Protein AF-A0A9D7CVY1-F1 (afdb_monomer)

Secondary structure (DSSP, 8-state):
-------------------------TT-PPPPPPPPPP---------------PPPPS----GGGSPB-SPTT----EEEE-GGGS-HHHHTTSPEETTEEEEEHHHHH-TTPPPPEEE-GGG-EEEEEETTSHHHHHTTTTS--TTS-TTEEEEESB-TTT-SB-STTTTT--HHHHHHHHHHHTTTPPTTPPPPPTTS--PPP---SS--SS-SS-GGGSPB-SSSSSEEEEEGGGS-HHHHTTSEEETTEEEEEHHHHHTTT---PPEEE-GGG-EEEEEETTSHHHHHHTTTS--TTS-TTEEEEESB-TTT-PBPTTSS-TT----SSPP--PPEEEEETTEEEEEEEEGGGSPTTS-GGGB-SGGGTTS-SSEEEEEHHHHH-TT--PEEEEEEETTEEEEEEEEETTB--GGGGGG---TTS-TTEEEEESB-TTT--B---TT---

Mean predicted aligned error: 16.17 Å

Solvent-accessible surface area (backbone atoms only — not comparable to full-atom values): 26904 Å² total; per-residue (Å²): 134,91,85,87,89,88,87,88,90,81,87,82,82,92,75,92,75,88,72,83,83,66,82,74,68,90,77,60,82,78,77,82,72,79,78,83,72,86,76,84,85,85,76,81,77,86,71,77,85,72,86,77,82,74,77,82,71,83,70,78,49,67,62,90,81,36,54,76,46,46,59,95,89,58,84,33,65,23,25,33,38,47,54,92,72,45,59,74,90,54,51,82,59,37,42,79,35,100,68,26,29,30,39,47,45,63,50,36,73,31,80,66,47,60,56,55,73,30,50,12,71,96,67,38,60,15,10,33,37,48,46,55,32,49,74,43,47,78,45,49,92,74,42,37,40,72,82,33,55,97,33,24,26,12,36,34,30,45,33,88,88,76,74,40,76,57,52,46,64,57,50,42,51,51,77,68,50,46,52,49,48,50,56,25,55,79,54,68,48,70,92,83,69,76,81,81,70,93,84,66,78,79,76,76,71,67,79,51,77,60,52,85,71,78,62,71,38,65,45,88,81,38,56,75,30,73,90,72,61,70,25,19,34,42,50,49,92,80,49,59,78,89,51,50,87,63,35,34,79,41,100,71,22,30,35,40,45,34,66,41,41,22,36,68,45,29,41,58,62,53,78,26,54,13,69,94,72,35,60,16,17,34,39,50,44,60,28,52,75,42,42,78,39,52,84,51,35,40,41,67,88,36,55,94,51,20,25,9,37,36,31,35,39,43,87,80,43,46,76,39,84,48,39,51,42,77,67,33,90,42,75,88,65,78,82,56,53,50,54,67,13,51,75,55,98,91,41,60,54,17,28,36,41,48,57,70,64,56,62,89,86,62,66,63,84,31,37,40,45,77,71,35,70,90,61,72,92,63,27,27,25,40,40,46,64,58,70,77,34,88,80,53,53,28,53,77,26,49,28,62,37,99,92,43,76,48,57,22,21,28,39,56,62,55,49,44,59,65,82,68,44,78,61,52,31,40,51,71,33,62,99,63,24,32,24,43,50,38,39,40,90,88,77,65,45,74,58,77,50,55,59,48,82,133

pLDDT: mean 80.77, std 21.04, range [27.58, 98.38]

Radius of gyration: 31.05 Å; Cα contacts (8 Å, |Δi|>4): 778; chains: 1; bounding box: 68×80×86 Å

Foldseek 3Di:
DDDDDDDDDDDDDDDDDPDDDPPDPPVDDPDDDPDDDDDPDDDDDDDDDDPDDDDQDPAQDQQVPFDFDQDPPAPFTWGAGAQVNDPPVCQVQFDHDDRHTTGGVQCNGPVLDAFDWFQWPPRAIFGWAFCNGPVCVVCVVRFDQGPHDPRTGTDHQADPLQRHGPCRRVRSDDPVRNVVVVVCVVQVHDPPDPDDDPDDDDPDGDQDAQGDDWFPAQQVVADADDDLDQWGFDAQVLDPPVCQVQFPDDDRGTIGGRSCRRRSQRYDFDWFQWFPRAIFGWDFCRGVVCVVCVQLFPCGPHDPRTGGDHQADQAPLHGDPGAPGRPGSGDPDDRHHFDFFDADPNDGQWGFGAQSLQDPLPPCVFWDCVRVPPGDPRTTTGGSQCNVDVLDAFCWFWDAFPLGIAIAGWDFPNTHPDPLCVRWAQGPHDPGTIGDGQASSPPRHGPSHGNRDD

Structure (mmCIF, N/CA/C/O backbone):
data_AF-A0A9D7CVY1-F1
#
_entry.id   AF-A0A9D7CVY1-F1
#
loop_
_atom_site.group_PDB
_atom_site.id
_atom_site.type_symbol
_atom_site.label_atom_id
_atom_site.label_alt_id
_atom_site.label_comp_id
_atom_site.label_asym_id
_atom_site.label_entity_id
_atom_site.label_seq_id
_atom_site.pdbx_PDB_ins_code
_atom_site.Cartn_x
_atom_site.Cartn_y
_atom_site.Cartn_z
_atom_site.occupancy
_atom_site.B_iso_or_equiv
_atom_site.auth_seq_id
_atom_site.auth_comp_id
_atom_site.auth_asym_id
_atom_site.auth_atom_id
_atom_site.pdbx_PDB_model_num
ATOM 1 N N . MET A 1 1 ? -1.936 40.216 -43.864 1.00 39.47 1 MET A N 1
ATOM 2 C CA . MET A 1 1 ? -3.276 40.191 -44.487 1.00 39.47 1 MET A CA 1
ATOM 3 C C . MET A 1 1 ? -4.168 39.435 -43.515 1.00 39.47 1 MET A C 1
ATOM 5 O O . MET A 1 1 ? -4.084 38.221 -43.465 1.00 39.47 1 MET A O 1
ATOM 9 N N . GLU A 1 2 ? -4.692 40.074 -42.468 1.00 48.59 2 GLU A N 1
ATOM 10 C CA . GLU A 1 2 ? -5.926 40.890 -42.483 1.00 48.59 2 GLU A CA 1
ATOM 11 C C . GLU A 1 2 ? -7.054 40.282 -43.328 1.00 48.59 2 GLU A C 1
ATOM 13 O O . GLU A 1 2 ? -6.945 40.279 -44.548 1.00 48.59 2 GLU A O 1
ATOM 18 N N . LEU A 1 3 ? -8.102 39.788 -42.649 1.00 43.50 3 LEU A N 1
ATOM 19 C CA . LEU A 1 3 ? -9.548 39.950 -42.920 1.00 43.50 3 LEU A CA 1
ATOM 20 C C . LEU A 1 3 ? -10.306 39.149 -41.823 1.00 43.50 3 LEU A C 1
ATOM 22 O O . LEU A 1 3 ? -10.125 37.944 -41.725 1.00 43.50 3 LEU A O 1
ATOM 26 N N . VAL A 1 4 ? -10.915 39.741 -40.785 1.00 47.09 4 VAL A N 1
ATOM 27 C CA . VAL A 1 4 ? -12.172 40.526 -40.677 1.00 47.09 4 VAL A CA 1
ATOM 28 C C . VAL A 1 4 ? -13.475 39.687 -40.680 1.00 47.09 4 VAL A C 1
ATOM 30 O O . VAL A 1 4 ? -13.941 39.250 -41.721 1.00 47.09 4 VAL A O 1
ATOM 33 N N . ARG A 1 5 ? -14.070 39.621 -39.467 1.00 55.53 5 ARG A N 1
ATOM 34 C CA . ARG A 1 5 ? -15.497 39.659 -39.031 1.00 55.53 5 ARG A CA 1
ATOM 35 C C . ARG A 1 5 ? -16.528 38.624 -39.521 1.00 55.53 5 ARG A C 1
ATOM 37 O O . ARG A 1 5 ? -16.870 38.598 -40.692 1.00 55.53 5 ARG A O 1
ATOM 44 N N . ALA A 1 6 ? -17.257 38.055 -38.550 1.00 44.50 6 ALA A N 1
ATOM 45 C CA . ALA A 1 6 ? -18.714 38.242 -38.435 1.00 44.50 6 ALA A CA 1
ATOM 46 C C . ALA A 1 6 ? -19.221 37.935 -37.009 1.00 44.50 6 ALA A C 1
ATOM 48 O O . ALA A 1 6 ? -19.017 36.845 -36.485 1.00 44.50 6 ALA A O 1
ATOM 49 N N . ALA A 1 7 ? -19.910 38.907 -36.411 1.00 50.97 7 ALA A N 1
ATOM 50 C CA . ALA A 1 7 ? -20.786 38.746 -35.257 1.00 50.97 7 ALA A CA 1
ATOM 51 C C . ALA A 1 7 ? -22.225 38.988 -35.733 1.00 50.97 7 ALA A C 1
ATOM 53 O O . ALA A 1 7 ? -22.460 39.996 -36.396 1.00 50.97 7 ALA A O 1
ATOM 54 N N . VAL A 1 8 ? -23.169 38.112 -35.377 1.00 48.97 8 VAL A N 1
ATOM 55 C CA . VAL A 1 8 ? -24.619 38.376 -35.389 1.00 48.97 8 VAL A CA 1
ATOM 56 C C . VAL A 1 8 ? -25.242 37.584 -34.240 1.00 48.97 8 VAL A C 1
ATOM 58 O O . VAL A 1 8 ? -25.017 36.383 -34.120 1.00 48.97 8 VAL A O 1
ATOM 61 N N . GLY A 1 9 ? -25.988 38.283 -33.384 1.00 49.06 9 GLY A N 1
ATOM 62 C CA . GLY A 1 9 ? -26.703 37.724 -32.241 1.00 49.06 9 GLY A CA 1
ATOM 63 C C . GLY A 1 9 ? -28.220 37.640 -32.435 1.00 49.06 9 GLY A C 1
ATOM 64 O O . GLY A 1 9 ? -28.772 38.227 -33.360 1.00 49.06 9 GLY A O 1
ATOM 65 N N . CYS A 1 10 ? -28.857 36.907 -31.522 1.00 31.64 10 CYS A N 1
ATOM 66 C CA . CYS A 1 10 ? -30.251 36.940 -31.034 1.00 31.64 10 CYS A CA 1
ATOM 67 C C . CYS A 1 10 ? -30.411 35.608 -30.280 1.00 31.64 10 CYS A C 1
ATOM 69 O O . CYS A 1 10 ? -30.192 34.558 -30.866 1.00 31.64 10 CYS A O 1
ATOM 71 N N . GLY A 1 11 ? -30.612 35.539 -28.967 1.00 37.53 11 GLY A N 1
ATOM 72 C CA . GLY A 1 11 ? -31.645 36.201 -28.183 1.00 37.53 11 GLY A CA 1
ATOM 73 C C . GLY A 1 11 ? -32.730 35.160 -27.907 1.00 37.53 11 GLY A C 1
ATOM 74 O O . GLY A 1 11 ? -33.464 34.844 -28.829 1.00 37.53 11 GLY A O 1
ATOM 75 N N . LEU A 1 12 ? -32.830 34.617 -26.685 1.00 35.12 12 LEU A N 1
ATOM 76 C CA . LEU A 1 12 ? -34.082 34.029 -26.196 1.00 35.12 12 LEU A CA 1
ATOM 77 C C . LEU A 1 12 ? -34.093 33.818 -24.668 1.00 35.12 12 LEU A C 1
ATOM 79 O O . LEU A 1 12 ? -33.239 33.137 -24.112 1.00 35.12 12 LEU A O 1
ATOM 83 N N . ALA A 1 13 ? -35.134 34.395 -24.066 1.00 36.75 13 ALA A N 1
ATOM 84 C CA . ALA A 1 13 ? -35.928 33.938 -22.924 1.00 36.75 13 ALA A CA 1
ATOM 85 C C . ALA A 1 13 ? -35.249 33.620 -21.574 1.00 36.75 13 ALA A C 1
ATOM 87 O O . ALA A 1 13 ? -34.768 32.523 -21.307 1.00 36.75 13 ALA A O 1
ATOM 88 N N . VAL A 1 14 ? -35.418 34.581 -20.662 1.00 41.78 14 VAL A N 1
ATOM 89 C CA . VAL A 1 14 ? -35.444 34.401 -19.206 1.00 41.78 14 VAL A CA 1
ATOM 90 C C . VAL A 1 14 ? -36.673 33.565 -18.827 1.00 41.78 14 VAL A C 1
ATOM 92 O O . VAL A 1 14 ? -37.803 34.007 -19.026 1.00 41.78 14 VAL A O 1
ATOM 95 N N . ALA A 1 15 ? -36.456 32.386 -18.244 1.00 40.69 15 ALA A N 1
ATOM 96 C CA . ALA A 1 15 ? -37.463 31.649 -17.485 1.00 40.69 15 ALA A CA 1
ATOM 97 C C . ALA A 1 15 ? -36.969 31.509 -16.040 1.00 40.69 15 ALA A C 1
ATOM 99 O O . ALA A 1 15 ? -36.036 30.762 -15.750 1.00 40.69 15 ALA A O 1
ATOM 100 N N . ALA A 1 16 ? -37.581 32.277 -15.139 1.00 40.88 16 ALA A N 1
ATOM 101 C CA . ALA A 1 16 ? -37.363 32.182 -13.706 1.00 40.88 16 ALA A CA 1
ATOM 102 C C . ALA A 1 16 ? -38.055 30.918 -13.169 1.00 40.88 16 ALA A C 1
ATOM 104 O O . ALA A 1 16 ? -39.273 30.888 -13.007 1.00 40.88 16 ALA A O 1
ATOM 105 N N . LEU A 1 17 ? -37.269 29.875 -12.901 1.00 34.50 17 LEU A N 1
ATOM 106 C CA . LEU A 1 17 ? -37.680 28.723 -12.102 1.00 34.50 17 LEU A CA 1
ATOM 107 C C . LEU A 1 17 ? -37.241 28.967 -10.656 1.00 34.50 17 LEU A C 1
ATOM 109 O O . LEU A 1 17 ? -36.058 28.901 -10.329 1.00 34.50 17 LEU A O 1
ATOM 113 N N . VAL A 1 18 ? -38.212 29.257 -9.792 1.00 37.31 18 VAL A N 1
ATOM 114 C CA . VAL A 1 18 ? -38.042 29.205 -8.339 1.00 37.31 18 VAL A CA 1
ATOM 115 C C . VAL A 1 18 ? -37.971 27.727 -7.954 1.00 37.31 18 VAL A C 1
ATOM 117 O O . VAL A 1 18 ? -38.995 27.067 -7.791 1.00 37.31 18 VAL A O 1
ATOM 120 N N . VAL A 1 19 ? -36.755 27.187 -7.867 1.00 37.22 19 VAL A N 1
ATOM 121 C CA . VAL A 1 19 ? -36.496 25.874 -7.266 1.00 37.22 19 VAL A CA 1
ATOM 122 C C . VAL A 1 19 ? -36.295 26.102 -5.774 1.00 37.22 19 VAL A C 1
ATOM 124 O O . VAL A 1 19 ? -35.372 26.801 -5.363 1.00 37.22 19 VAL A O 1
ATOM 127 N N . GLY A 1 20 ? -37.186 25.543 -4.958 1.00 33.19 20 GLY A N 1
ATOM 128 C CA . GLY A 1 20 ? -37.006 25.509 -3.513 1.00 33.19 20 GLY A CA 1
ATOM 129 C C . GLY A 1 20 ? -35.751 24.710 -3.169 1.00 33.19 20 GLY A C 1
ATOM 130 O O . GLY A 1 20 ? -35.721 23.494 -3.350 1.00 33.19 20 GLY A O 1
ATOM 131 N N . CYS A 1 21 ? -34.723 25.396 -2.670 1.00 32.50 21 CYS A N 1
ATOM 132 C CA . CYS A 1 21 ? -33.560 24.776 -2.050 1.00 32.50 21 CYS A CA 1
ATOM 133 C C . CYS A 1 21 ? -34.010 24.057 -0.772 1.00 32.50 21 CYS A C 1
ATOM 135 O O . CYS A 1 21 ? -34.043 24.638 0.309 1.00 32.50 21 CYS A O 1
ATOM 137 N N . SER A 1 22 ? -34.358 22.780 -0.896 1.00 36.00 22 SER A N 1
ATOM 138 C CA . SER A 1 22 ? -34.112 21.846 0.202 1.00 36.00 22 SER A CA 1
ATOM 139 C C . SER A 1 22 ? -32.595 21.689 0.259 1.00 36.00 22 SER A C 1
ATOM 141 O O . SER A 1 22 ? -31.981 21.510 -0.793 1.00 36.00 22 SER A O 1
ATOM 143 N N . SER A 1 23 ? -31.979 21.830 1.432 1.00 35.41 23 SER A N 1
ATOM 144 C CA . SER A 1 23 ? -30.543 21.604 1.617 1.00 35.41 23 SER A CA 1
ATOM 145 C C . SER A 1 23 ? -30.166 20.268 0.981 1.00 35.41 23 SER A C 1
ATOM 147 O O . SER A 1 23 ? -30.612 19.220 1.451 1.00 35.41 23 SER A O 1
ATOM 149 N N . ALA A 1 24 ? -29.415 20.316 -0.121 1.00 34.50 24 ALA A N 1
ATOM 150 C CA . ALA A 1 24 ? -28.830 19.127 -0.704 1.00 34.50 24 ALA A CA 1
ATOM 151 C C . ALA A 1 24 ? -27.978 18.489 0.38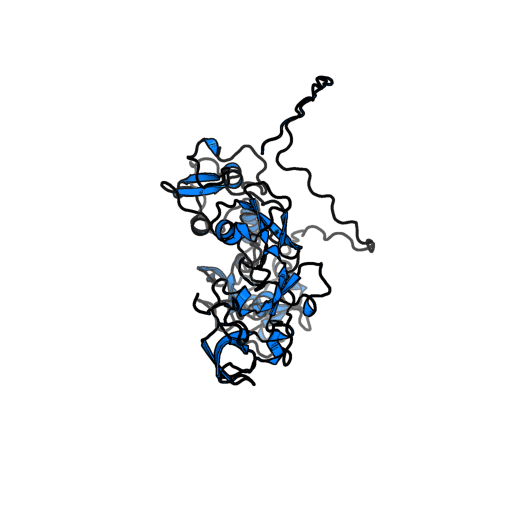8 1.00 34.50 24 ALA A C 1
ATOM 153 O O . ALA A 1 24 ? -27.094 19.143 0.938 1.00 34.50 24 ALA A O 1
ATOM 154 N N . ASP A 1 25 ? -28.302 17.251 0.733 1.00 38.91 25 ASP A N 1
ATOM 155 C CA . ASP A 1 25 ? -27.459 16.422 1.569 1.00 38.91 25 ASP A CA 1
ATOM 156 C C . ASP A 1 25 ? -26.072 16.355 0.895 1.00 38.91 25 ASP A C 1
ATOM 158 O O . ASP A 1 25 ? -25.964 15.778 -0.197 1.00 38.91 25 ASP A O 1
ATOM 162 N N . PRO A 1 26 ? -25.017 16.980 1.458 1.00 39.50 26 PRO A N 1
ATOM 163 C CA . PRO A 1 26 ? -23.694 16.976 0.836 1.00 39.50 26 PRO A CA 1
ATOM 164 C C . PRO A 1 26 ? -23.087 15.564 0.793 1.00 39.50 26 PRO A C 1
ATOM 166 O O . PRO A 1 26 ? -22.052 15.361 0.156 1.00 39.50 26 PRO A O 1
ATOM 169 N N . TYR A 1 27 ? -23.730 14.584 1.438 1.00 46.00 27 TYR A N 1
ATOM 170 C CA . TYR A 1 27 ? -23.234 13.223 1.582 1.00 46.00 27 TYR A CA 1
ATOM 171 C C . TYR A 1 27 ? -23.695 12.266 0.480 1.00 46.00 27 TYR A C 1
ATOM 173 O O . TYR A 1 27 ? -23.099 11.201 0.333 1.00 46.00 27 TYR A O 1
ATOM 181 N N . GLY A 1 28 ? -24.648 12.668 -0.369 1.00 35.28 28 GLY A N 1
ATOM 182 C CA . GLY A 1 28 ? -25.117 11.868 -1.501 1.00 35.28 28 GLY A CA 1
ATOM 183 C C . GLY A 1 28 ? -25.811 10.561 -1.088 1.00 35.28 28 GLY A C 1
ATOM 184 O O . GLY A 1 28 ? -25.473 9.907 -0.106 1.00 35.28 28 GLY A O 1
ATOM 185 N N . ALA A 1 29 ? -26.806 10.137 -1.865 1.00 34.41 29 ALA A N 1
ATOM 186 C CA . ALA A 1 29 ? -27.447 8.850 -1.620 1.00 34.41 29 ALA A CA 1
ATOM 187 C C . ALA A 1 29 ? -26.421 7.699 -1.771 1.00 34.41 29 ALA A C 1
ATOM 189 O O . ALA A 1 29 ? -25.615 7.726 -2.712 1.00 34.41 29 ALA A O 1
ATOM 190 N N . PRO A 1 30 ? -26.439 6.680 -0.890 1.00 34.97 30 PRO A N 1
ATOM 191 C CA . PRO A 1 30 ? -25.631 5.479 -1.068 1.00 34.97 30 PRO A CA 1
ATOM 192 C C . PRO A 1 30 ? -25.909 4.849 -2.441 1.00 34.97 30 PRO A C 1
ATOM 194 O O . PRO A 1 30 ? -27.038 4.876 -2.935 1.00 34.97 30 PRO A O 1
ATOM 197 N N . LEU A 1 31 ? -24.866 4.300 -3.073 1.00 32.72 31 LEU A N 1
ATOM 198 C CA . LEU A 1 31 ? -24.998 3.627 -4.366 1.00 32.72 31 LEU A CA 1
ATOM 199 C C . LEU A 1 31 ? -26.029 2.487 -4.272 1.00 32.72 31 LEU A C 1
ATOM 201 O O . LEU A 1 31 ? -26.081 1.799 -3.248 1.00 32.72 31 LEU A O 1
ATOM 205 N N . PRO A 1 32 ? -26.822 2.242 -5.333 1.00 32.12 32 PRO A N 1
ATOM 206 C CA . PRO A 1 32 ? -27.679 1.068 -5.390 1.00 32.12 32 PRO A CA 1
ATOM 207 C C . PRO A 1 32 ? -26.810 -0.184 -5.261 1.00 32.12 32 PRO A C 1
ATOM 209 O O . PRO A 1 32 ? -25.825 -0.349 -5.984 1.00 32.12 32 PRO A O 1
ATOM 212 N N . SER A 1 33 ? -27.166 -1.049 -4.313 1.00 33.69 33 SER A N 1
ATOM 213 C CA . SER A 1 33 ? -26.483 -2.316 -4.069 1.00 33.69 33 SER A CA 1
ATOM 214 C C . SER A 1 33 ? -26.331 -3.120 -5.371 1.00 33.69 33 SER A C 1
ATOM 216 O O . SER A 1 33 ? -27.240 -3.097 -6.210 1.00 33.69 33 SER A O 1
ATOM 218 N N . PRO A 1 34 ? -25.220 -3.856 -5.563 1.00 36.41 34 PRO A N 1
ATOM 219 C CA . PRO A 1 34 ? -25.097 -4.772 -6.690 1.00 36.41 34 PRO A CA 1
ATOM 220 C C . PRO A 1 34 ? -26.269 -5.763 -6.694 1.00 36.41 34 PRO A C 1
ATOM 222 O O . PRO A 1 34 ? -26.754 -6.185 -5.641 1.00 36.41 34 PRO A O 1
ATOM 225 N N . ARG A 1 35 ? -26.751 -6.083 -7.903 1.00 32.50 35 ARG A N 1
ATOM 226 C CA . ARG A 1 35 ? -27.920 -6.942 -8.147 1.00 32.50 35 ARG A CA 1
ATOM 227 C C . ARG A 1 35 ? -27.859 -8.219 -7.294 1.00 32.50 35 ARG A C 1
ATOM 229 O O . ARG A 1 35 ? -26.787 -8.816 -7.195 1.00 32.50 35 ARG A O 1
ATOM 236 N N . PRO A 1 36 ? -28.995 -8.672 -6.734 1.00 30.83 36 PRO A N 1
ATOM 237 C CA . PRO A 1 36 ? -29.029 -9.861 -5.897 1.00 30.83 36 PRO A CA 1
ATOM 238 C C . PRO A 1 36 ? -28.590 -11.086 -6.705 1.00 30.83 36 PRO A C 1
ATOM 240 O O . PRO A 1 36 ? -29.214 -11.452 -7.702 1.00 30.83 36 PRO A O 1
ATOM 243 N N . VAL A 1 37 ? -27.511 -11.725 -6.256 1.00 36.66 37 VAL A N 1
ATOM 244 C CA . VAL A 1 37 ? -27.182 -13.099 -6.636 1.00 36.66 37 VAL A CA 1
ATOM 245 C C . VAL A 1 37 ? -28.291 -13.994 -6.083 1.00 36.66 37 VAL A C 1
ATOM 247 O O . VAL A 1 37 ? -28.688 -13.854 -4.924 1.00 36.66 37 VAL A O 1
ATOM 250 N N . ALA A 1 38 ? -28.821 -14.871 -6.937 1.00 34.69 38 ALA A N 1
ATOM 251 C CA . ALA A 1 38 ? -29.914 -15.783 -6.628 1.00 34.69 38 ALA A CA 1
ATOM 252 C C . ALA A 1 38 ? -29.693 -16.500 -5.285 1.00 34.69 38 ALA A C 1
ATOM 254 O O . ALA A 1 38 ? -28.721 -17.227 -5.087 1.00 34.69 38 ALA A O 1
ATOM 255 N N . THR A 1 39 ? -30.610 -16.257 -4.356 1.00 32.84 39 THR A N 1
ATOM 256 C CA . THR A 1 39 ? -30.589 -16.762 -2.988 1.00 32.84 39 THR A CA 1
ATOM 257 C C . THR A 1 39 ? -30.926 -18.254 -2.995 1.00 32.84 39 THR A C 1
ATOM 259 O O . THR A 1 39 ? -32.050 -18.629 -3.326 1.00 32.84 39 THR A O 1
ATOM 262 N N . GLN A 1 40 ? -29.986 -19.119 -2.602 1.00 32.44 40 GLN A N 1
ATOM 263 C CA . GLN A 1 40 ? -30.344 -20.453 -2.118 1.00 32.44 40 GLN A CA 1
ATOM 264 C C . GLN A 1 40 ? -31.036 -20.281 -0.763 1.00 32.44 40 GLN A C 1
ATOM 266 O O . GLN A 1 40 ? -30.434 -19.848 0.218 1.00 32.44 40 GLN A O 1
ATOM 271 N N . SER A 1 41 ? -32.336 -20.551 -0.735 1.00 38.03 41 SER A N 1
ATOM 272 C CA . SER A 1 41 ? -33.157 -20.544 0.471 1.00 38.03 41 SER A CA 1
ATOM 273 C C . SER A 1 41 ? -32.772 -21.717 1.378 1.00 38.03 41 SER A C 1
ATOM 275 O O . SER A 1 41 ? -32.754 -22.851 0.905 1.00 38.03 41 SER A O 1
ATOM 277 N N . GLY A 1 42 ? -32.537 -21.475 2.677 1.00 38.81 42 GLY A N 1
ATOM 278 C CA . GLY A 1 42 ? -32.671 -22.551 3.671 1.00 38.81 42 GLY A CA 1
ATOM 279 C C . GLY A 1 42 ? -31.730 -22.619 4.876 1.00 38.81 42 GLY A C 1
ATOM 280 O O . GLY A 1 42 ? -31.637 -23.703 5.442 1.00 38.81 42 GLY A O 1
ATOM 281 N N . LEU A 1 43 ? -31.068 -21.545 5.323 1.00 31.56 43 LEU A N 1
ATOM 282 C CA . LEU A 1 43 ? -30.407 -21.553 6.640 1.00 31.56 43 LEU A CA 1
ATOM 283 C C . LEU A 1 43 ? -31.022 -20.494 7.572 1.00 31.56 43 LEU A C 1
ATOM 285 O O . LEU A 1 43 ? -31.153 -19.339 7.161 1.00 31.56 43 LEU A O 1
ATOM 289 N N . PRO A 1 44 ? -31.436 -20.865 8.802 1.00 34.22 44 PRO A N 1
ATOM 290 C CA . PRO A 1 44 ? -31.939 -19.910 9.783 1.00 34.22 44 PRO A CA 1
ATOM 291 C C . PRO A 1 44 ? -30.832 -18.928 10.210 1.00 34.22 44 PRO A C 1
ATOM 293 O O . PRO A 1 44 ? -29.650 -19.280 10.166 1.00 34.22 44 PRO A O 1
ATOM 296 N N . PRO A 1 45 ? -31.191 -17.701 10.629 1.00 32.97 45 PRO A N 1
ATOM 297 C CA . PRO A 1 45 ? -30.221 -16.700 11.064 1.00 32.97 45 PRO A CA 1
ATOM 298 C C . PRO A 1 45 ? -29.405 -17.204 12.269 1.00 32.97 45 PRO A C 1
ATOM 300 O O . PRO A 1 45 ? -29.963 -17.894 13.130 1.00 32.97 45 PRO A O 1
ATOM 303 N N . PRO A 1 46 ? -28.106 -16.849 12.376 1.00 32.34 46 PRO A N 1
ATOM 304 C CA . PRO A 1 46 ? -27.334 -17.118 13.580 1.00 32.34 46 PRO A CA 1
ATOM 305 C C . PRO A 1 46 ? -28.021 -16.412 14.748 1.00 32.34 46 PRO A C 1
ATOM 307 O O . PRO A 1 46 ? -28.163 -15.190 14.775 1.00 32.34 46 PRO A O 1
ATOM 310 N N . SER A 1 47 ? -28.524 -17.211 15.683 1.00 34.34 47 SER A N 1
ATOM 311 C CA . SER A 1 47 ? -29.153 -16.714 16.900 1.00 34.34 47 SER A CA 1
ATOM 312 C C . SER A 1 47 ? -28.134 -15.894 17.687 1.00 34.34 47 SER A C 1
ATOM 314 O O . SER A 1 47 ? -26.986 -16.317 17.832 1.00 34.34 47 SER A O 1
ATOM 316 N N . ALA A 1 48 ? -28.555 -14.730 18.188 1.00 31.12 48 ALA A N 1
ATOM 317 C CA . ALA A 1 48 ? -27.786 -13.946 19.144 1.00 31.12 48 ALA A CA 1
ATOM 318 C C . ALA A 1 48 ? -27.262 -14.871 20.252 1.00 31.12 48 ALA A C 1
ATOM 320 O O . ALA A 1 48 ? -28.022 -15.683 20.787 1.00 31.12 48 ALA A O 1
ATOM 321 N N . ALA A 1 49 ? -25.964 -14.782 20.545 1.00 30.91 49 ALA A N 1
ATOM 322 C CA . ALA A 1 49 ? -25.310 -15.589 21.560 1.00 30.91 49 ALA A CA 1
ATOM 323 C C . ALA A 1 49 ? -26.001 -15.366 22.911 1.00 30.91 49 ALA A C 1
ATOM 325 O O . ALA A 1 49 ? -25.781 -14.371 23.596 1.00 30.91 49 ALA A O 1
ATOM 326 N N . VAL A 1 50 ? -26.876 -16.294 23.287 1.00 27.58 50 VAL A N 1
ATOM 327 C CA . VAL A 1 50 ? -27.413 -16.357 24.639 1.00 27.58 50 VAL A CA 1
ATOM 328 C C . VAL A 1 50 ? -26.261 -16.822 25.519 1.00 27.58 50 VAL A C 1
ATOM 330 O O . VAL A 1 50 ? -25.796 -17.955 25.386 1.00 27.58 50 VAL A O 1
ATOM 333 N N . CYS A 1 51 ? -25.790 -15.947 26.407 1.00 30.08 51 CYS A N 1
ATOM 334 C CA . CYS A 1 51 ? -24.841 -16.277 27.466 1.00 30.08 51 CYS A CA 1
ATOM 335 C C . CYS A 1 51 ? -25.489 -17.277 28.436 1.00 30.08 51 CYS A C 1
ATOM 337 O O . CYS A 1 51 ? -25.985 -16.907 29.500 1.00 30.08 51 CYS A O 1
ATOM 339 N N . SER A 1 52 ? -25.532 -18.553 28.050 1.00 34.12 52 SER A N 1
ATOM 340 C CA . SER A 1 52 ? -26.040 -19.621 28.902 1.00 34.12 52 SER A CA 1
ATOM 341 C C . SER A 1 52 ? -25.000 -19.946 29.963 1.00 34.12 52 SER A C 1
ATOM 343 O O . SER A 1 52 ? -23.855 -20.300 29.678 1.00 34.12 52 SER A O 1
ATOM 345 N N . SER A 1 53 ? -25.404 -19.755 31.211 1.00 40.38 53 SER A N 1
ATOM 346 C CA . SER A 1 53 ? -24.532 -19.777 32.365 1.00 40.38 53 SER A CA 1
ATOM 347 C C . SER A 1 53 ? -24.609 -21.083 33.141 1.00 40.38 53 SER A C 1
ATOM 349 O O . SER A 1 53 ? -25.331 -21.175 34.135 1.00 40.38 53 SER A O 1
ATOM 351 N N . ALA A 1 54 ? -23.812 -22.063 32.733 1.00 39.31 54 ALA A N 1
ATOM 352 C CA . ALA A 1 54 ? -23.425 -23.154 33.616 1.00 39.31 54 ALA A CA 1
ATOM 353 C C . ALA A 1 54 ? -22.126 -22.764 34.341 1.00 39.31 54 ALA A C 1
ATOM 355 O O . ALA A 1 54 ? -21.184 -22.279 33.713 1.00 39.31 54 ALA A O 1
ATOM 356 N N . ALA A 1 55 ? -22.087 -22.930 35.665 1.00 42.75 55 ALA A N 1
ATOM 357 C CA . ALA A 1 55 ? -20.847 -22.823 36.431 1.00 42.75 55 ALA A CA 1
ATOM 358 C C . ALA A 1 55 ? -19.833 -23.865 35.914 1.00 42.75 55 ALA A C 1
ATOM 360 O O . ALA A 1 55 ? -20.261 -24.962 35.543 1.00 42.75 55 ALA A O 1
ATOM 361 N N . PRO A 1 56 ? -18.520 -23.562 35.872 1.00 49.72 56 PRO A N 1
ATOM 362 C CA . PRO A 1 56 ? -17.529 -24.555 35.480 1.00 49.72 56 PRO A CA 1
ATOM 363 C C . PRO A 1 56 ? -17.629 -25.759 36.421 1.00 49.72 56 PRO A C 1
ATOM 365 O O . PRO A 1 56 ? -17.594 -25.617 37.645 1.00 49.72 56 PRO A O 1
ATOM 368 N N . ALA A 1 57 ? -17.809 -26.944 35.838 1.00 49.81 57 ALA A N 1
ATOM 369 C CA . ALA A 1 57 ? -17.784 -28.193 36.579 1.00 49.81 57 ALA A CA 1
ATOM 370 C C . ALA A 1 57 ? -16.429 -28.330 37.291 1.00 49.81 57 ALA A C 1
ATOM 372 O O . ALA A 1 57 ? -15.386 -27.994 36.726 1.00 49.81 57 ALA A O 1
ATOM 373 N N . ALA A 1 58 ? -16.448 -28.810 38.535 1.00 54.25 58 ALA A N 1
ATOM 374 C CA . ALA A 1 58 ? -15.243 -29.073 39.311 1.00 54.25 58 ALA A CA 1
ATOM 375 C C . ALA A 1 58 ? -14.250 -29.928 38.501 1.00 54.25 58 ALA A C 1
ATOM 377 O O . ALA A 1 58 ? -14.645 -30.974 37.996 1.00 54.25 58 ALA A O 1
ATOM 378 N N . GLY A 1 59 ? -12.998 -29.455 38.395 1.00 62.06 59 GLY A N 1
ATOM 379 C CA . GLY A 1 59 ? -11.803 -30.144 37.882 1.00 62.06 59 GLY A CA 1
ATOM 380 C C . GLY A 1 59 ? -11.996 -31.029 36.644 1.00 62.06 59 GLY A C 1
ATOM 381 O O . GLY A 1 59 ? -12.502 -32.144 36.736 1.00 62.06 59 GLY A O 1
ATOM 382 N N . ILE A 1 60 ? -11.487 -30.597 35.486 1.00 77.19 60 ILE A N 1
ATOM 383 C CA . ILE A 1 60 ? -11.584 -31.345 34.217 1.00 77.19 60 ILE A CA 1
ATOM 384 C C . ILE A 1 60 ? -11.014 -32.783 34.325 1.00 77.19 60 ILE A C 1
ATOM 386 O O . ILE A 1 60 ? -11.504 -33.696 33.646 1.00 77.19 60 ILE A O 1
ATOM 390 N N . GLY A 1 61 ? -10.070 -33.004 35.242 1.00 82.50 61 GLY A N 1
ATOM 391 C CA . GLY A 1 61 ? -9.478 -34.293 35.602 1.00 82.50 61 GLY A CA 1
ATOM 392 C C . GLY A 1 61 ? -7.959 -34.174 35.721 1.00 82.50 61 GLY A C 1
ATOM 393 O O . GLY A 1 61 ? -7.406 -33.097 35.516 1.00 82.50 61 GLY A O 1
ATOM 394 N N . ASP A 1 62 ? -7.274 -35.276 36.029 1.00 88.44 62 ASP A N 1
ATOM 395 C CA . ASP A 1 62 ? -5.811 -35.329 35.946 1.00 88.44 62 ASP A CA 1
ATOM 396 C C . ASP A 1 62 ? -5.381 -35.308 34.460 1.00 88.44 62 ASP A C 1
ATOM 398 O O . ASP A 1 62 ? -5.731 -36.239 33.721 1.00 88.44 62 ASP A O 1
ATOM 402 N N . PRO A 1 63 ? -4.614 -34.295 34.000 1.00 90.75 63 PRO A N 1
ATOM 403 C CA . PRO A 1 63 ? -4.144 -34.204 32.618 1.00 90.75 63 PRO A CA 1
ATOM 404 C C . PRO A 1 63 ? -3.391 -35.446 32.130 1.00 90.75 63 PRO A C 1
ATOM 406 O O . PRO A 1 63 ? -3.407 -35.725 30.933 1.00 90.75 63 PRO A O 1
ATOM 409 N N . SER A 1 64 ? -2.740 -36.193 33.030 1.00 92.25 64 SER A N 1
ATOM 410 C CA . SER A 1 64 ? -1.981 -37.401 32.684 1.00 92.25 64 SER A CA 1
ATOM 411 C C . SER A 1 64 ? -2.864 -38.555 32.192 1.00 92.25 64 SER A C 1
ATOM 413 O O . SER A 1 64 ? -2.384 -39.445 31.493 1.00 92.25 64 SER A O 1
ATOM 415 N N . THR A 1 65 ? -4.163 -38.511 32.498 1.00 94.31 65 THR A N 1
ATOM 416 C CA . THR A 1 65 ? -5.149 -39.527 32.095 1.00 94.31 65 THR A CA 1
ATOM 417 C C . THR A 1 65 ? -5.821 -39.224 30.754 1.00 94.31 65 THR A C 1
ATOM 419 O O . THR A 1 65 ? -6.537 -40.068 30.215 1.00 94.31 65 THR A O 1
ATOM 422 N N . LEU A 1 66 ? -5.601 -38.026 30.202 1.00 94.25 66 LEU A N 1
ATOM 423 C CA . LEU A 1 66 ? -6.245 -37.557 28.980 1.00 94.25 66 LEU A CA 1
ATOM 424 C C . LEU A 1 66 ? -5.315 -37.708 27.757 1.00 94.25 66 LEU A C 1
ATOM 426 O O . LEU A 1 66 ? -4.112 -37.438 27.855 1.00 94.25 66 LEU A O 1
ATOM 430 N N . PRO A 1 67 ? -5.841 -38.079 26.572 1.00 95.06 67 PRO A N 1
ATOM 431 C CA . PRO A 1 67 ? -5.036 -38.167 25.353 1.00 95.06 67 PRO A CA 1
ATOM 432 C C . PRO A 1 67 ? -4.394 -36.822 24.992 1.00 95.06 67 PRO A C 1
ATOM 434 O O . PRO A 1 67 ? -5.036 -35.779 25.107 1.00 95.06 67 PRO A O 1
ATOM 437 N N . ALA A 1 68 ? -3.145 -36.824 24.522 1.00 93.88 68 ALA A N 1
ATOM 438 C CA . ALA A 1 68 ? -2.542 -35.628 23.929 1.00 93.88 68 ALA A CA 1
ATOM 439 C C . ALA A 1 68 ? -3.246 -35.273 22.606 1.00 93.88 68 ALA A C 1
ATOM 441 O O . ALA A 1 68 ? -3.643 -36.170 21.863 1.00 93.88 68 ALA A O 1
ATOM 442 N N . CYS A 1 69 ? -3.402 -33.982 22.310 1.00 92.75 69 CYS A N 1
ATOM 443 C CA . CYS A 1 69 ? -4.106 -33.518 21.104 1.00 92.75 69 CYS A CA 1
ATOM 444 C C . CYS A 1 69 ? -3.383 -32.411 20.322 1.00 92.75 69 CYS A C 1
ATOM 446 O O . CYS A 1 69 ? -3.805 -32.095 19.214 1.00 92.75 69 CYS A O 1
ATOM 448 N N . CYS A 1 70 ? -2.304 -31.840 20.865 1.00 89.12 70 CYS A N 1
ATOM 449 C CA . CYS A 1 70 ? -1.468 -30.894 20.129 1.00 89.12 70 CYS A CA 1
ATOM 450 C C . CYS A 1 70 ? -0.666 -31.660 19.064 1.00 89.12 70 CYS A C 1
ATOM 452 O O . CYS A 1 70 ? -0.053 -32.685 19.375 1.00 89.12 70 CYS A O 1
ATOM 454 N N . THR A 1 71 ? -0.722 -31.226 17.803 1.00 79.44 71 THR A N 1
ATOM 455 C CA . THR A 1 71 ? -0.158 -31.975 16.666 1.00 79.44 71 THR A CA 1
ATOM 456 C C . THR A 1 71 ? 1.363 -32.132 16.735 1.00 79.44 71 THR A C 1
ATOM 458 O O . THR A 1 71 ? 2.079 -31.263 17.235 1.00 79.44 71 THR A O 1
ATOM 461 N N . ALA A 1 72 ? 1.864 -33.235 16.168 1.00 53.38 72 ALA A N 1
ATOM 462 C CA . ALA A 1 72 ? 3.290 -33.540 16.090 1.00 53.38 72 ALA A CA 1
ATOM 463 C C . ALA A 1 72 ? 4.060 -32.426 15.352 1.00 53.38 72 ALA A C 1
ATOM 465 O O . ALA A 1 72 ? 3.785 -32.143 14.189 1.00 53.38 72 ALA A O 1
ATOM 466 N N . GLY A 1 73 ? 5.018 -31.799 16.042 1.00 64.69 73 GLY A N 1
ATOM 467 C CA . GLY A 1 73 ? 5.829 -30.683 15.534 1.00 64.69 73 GLY A CA 1
ATOM 468 C C . GLY A 1 73 ? 5.644 -29.374 16.307 1.00 64.69 73 GLY A C 1
ATOM 469 O O . GLY A 1 73 ? 6.507 -28.503 16.239 1.00 64.69 73 GLY A O 1
ATOM 470 N N . GLN A 1 74 ? 4.572 -29.248 17.092 1.00 70.44 74 GLN A N 1
ATOM 471 C CA . GLN A 1 74 ? 4.409 -28.155 18.048 1.00 70.44 74 GLN A CA 1
ATOM 472 C C . GLN A 1 74 ? 4.988 -28.559 19.408 1.00 70.44 74 GLN A C 1
ATOM 474 O O . GLN A 1 74 ? 4.818 -29.688 19.860 1.00 70.44 74 GLN A O 1
ATOM 479 N N . THR A 1 75 ? 5.674 -27.637 20.082 1.00 74.94 75 THR A N 1
ATOM 480 C CA . THR A 1 75 ? 6.275 -27.863 21.410 1.00 74.94 75 THR A CA 1
ATOM 481 C C . THR A 1 75 ? 5.259 -27.826 22.556 1.00 74.94 75 THR A C 1
ATOM 483 O O . THR A 1 75 ? 5.651 -27.929 23.717 1.00 74.94 75 THR A O 1
ATOM 486 N N . GLY A 1 76 ? 3.966 -27.667 22.257 1.00 76.56 76 GLY A N 1
ATOM 487 C CA . GLY A 1 76 ? 2.948 -27.399 23.263 1.00 76.56 76 GLY A CA 1
ATOM 488 C C . GLY A 1 76 ? 2.281 -28.610 23.892 1.00 76.56 76 GLY A C 1
ATOM 489 O O . GLY A 1 76 ? 2.193 -29.699 23.324 1.00 76.56 76 GLY A O 1
ATOM 490 N N . ARG A 1 77 ? 1.802 -28.392 25.121 1.00 91.12 77 ARG A N 1
ATOM 491 C CA . ARG A 1 77 ? 1.125 -29.398 25.942 1.00 91.12 77 ARG A CA 1
ATOM 492 C C . ARG A 1 77 ? -0.373 -29.120 25.997 1.00 91.12 77 ARG A C 1
ATOM 494 O O . ARG A 1 77 ? -0.820 -28.218 26.702 1.00 91.12 77 ARG A O 1
ATOM 501 N N . ALA A 1 78 ? -1.155 -29.937 25.297 1.00 94.69 78 ALA A N 1
ATOM 502 C CA . ALA A 1 78 ? -2.613 -29.901 25.346 1.00 94.69 78 ALA A CA 1
ATOM 503 C C . ALA A 1 78 ? -3.208 -31.310 25.435 1.00 94.69 78 ALA A C 1
ATOM 505 O O . ALA A 1 78 ? -2.629 -32.284 24.937 1.00 94.69 78 ALA A O 1
ATOM 506 N N . ARG A 1 79 ? -4.374 -31.410 26.075 1.00 95.56 79 ARG A N 1
ATOM 507 C CA . ARG A 1 79 ? -5.095 -32.659 26.317 1.00 95.56 79 ARG A CA 1
ATOM 508 C C . ARG A 1 79 ? -6.491 -32.613 25.723 1.00 95.56 79 ARG A C 1
ATOM 510 O O . ARG A 1 79 ? -7.145 -31.574 25.707 1.00 95.56 79 ARG A O 1
ATOM 517 N N . CYS A 1 80 ? -6.940 -33.764 25.249 1.00 96.19 80 CYS A N 1
ATOM 518 C CA . CYS A 1 80 ? -8.263 -33.941 24.693 1.00 96.19 80 CYS A CA 1
ATOM 519 C C . CYS A 1 80 ? -9.289 -34.052 25.823 1.00 96.19 80 CYS A C 1
ATOM 521 O O . CYS A 1 80 ? -9.292 -35.027 26.576 1.00 96.19 80 CYS A O 1
ATOM 523 N N . VAL A 1 81 ? -10.138 -33.038 25.951 1.00 95.56 81 VAL A N 1
ATOM 524 C CA . VAL A 1 81 ? -11.143 -32.909 27.007 1.00 95.56 81 VAL A CA 1
ATOM 525 C C . VAL A 1 81 ? -12.533 -33.030 26.398 1.00 95.56 81 VAL A C 1
ATOM 527 O O . VAL A 1 81 ? -12.818 -32.400 25.383 1.00 95.56 81 VAL A O 1
ATOM 530 N N . ALA A 1 82 ? -13.420 -33.799 27.031 1.00 95.25 82 ALA A N 1
ATOM 531 C CA . ALA A 1 82 ? -14.812 -33.916 26.598 1.00 95.25 82 ALA A CA 1
ATOM 532 C C . ALA A 1 82 ? -15.491 -32.534 26.529 1.00 95.25 82 ALA A C 1
ATOM 534 O O . ALA A 1 82 ? -15.344 -31.718 27.442 1.00 95.25 82 ALA A O 1
ATOM 535 N N . ARG A 1 83 ? -16.212 -32.250 25.437 1.00 93.62 83 ARG A N 1
ATOM 536 C CA . ARG A 1 83 ? -16.723 -30.902 25.117 1.00 93.62 83 ARG A CA 1
ATOM 537 C C . ARG A 1 83 ? -17.612 -30.330 26.226 1.00 93.62 83 ARG A C 1
ATOM 539 O O . ARG A 1 83 ? -17.547 -29.139 26.494 1.00 93.62 83 ARG A O 1
ATOM 546 N N . GLU A 1 84 ? -18.393 -31.169 26.894 1.00 91.75 84 GLU A N 1
ATOM 547 C CA . GLU A 1 84 ? -19.272 -30.808 28.010 1.00 91.75 84 GLU A CA 1
ATOM 548 C C . GLU A 1 84 ? -18.529 -30.341 29.272 1.00 91.75 84 GLU A C 1
ATOM 550 O O . GLU A 1 84 ? -19.128 -29.700 30.133 1.00 91.75 84 GLU A O 1
ATOM 555 N N . LYS A 1 85 ? -17.226 -30.629 29.383 1.00 91.06 85 LYS A N 1
ATOM 556 C CA . LYS A 1 85 ? -16.362 -30.130 30.462 1.00 91.06 85 LYS A CA 1
ATOM 557 C C . LYS A 1 85 ? -15.674 -28.809 30.118 1.00 91.06 85 LYS A C 1
ATOM 559 O O . LYS A 1 85 ? -15.027 -28.225 30.983 1.00 91.06 85 LYS A O 1
ATOM 564 N N . VAL A 1 86 ? -15.783 -28.346 28.873 1.00 89.44 86 VAL A N 1
ATOM 565 C CA . VAL A 1 86 ? -15.172 -27.097 28.413 1.00 89.44 86 VAL A CA 1
ATOM 566 C C . VAL A 1 86 ? -16.225 -25.987 28.427 1.00 89.44 86 VAL A C 1
ATOM 568 O O . VAL A 1 86 ? -17.289 -26.152 27.828 1.00 89.44 86 VAL A O 1
ATOM 571 N N . PRO A 1 87 ? -15.957 -24.835 29.065 1.00 83.81 87 PRO A N 1
ATOM 572 C CA . PRO A 1 87 ? -16.867 -23.698 29.020 1.00 83.81 87 PRO A CA 1
ATOM 573 C C . PRO A 1 87 ? -17.169 -23.267 27.579 1.00 83.81 87 PRO A C 1
ATOM 575 O O . PRO A 1 87 ? -16.256 -23.072 26.773 1.00 83.81 87 PRO A O 1
ATOM 578 N N . ALA A 1 88 ? -18.451 -23.060 27.264 1.00 78.00 88 ALA A N 1
ATOM 579 C CA . ALA A 1 88 ? -18.902 -22.726 25.910 1.00 78.00 88 ALA A CA 1
ATOM 580 C C . ALA A 1 88 ? -18.218 -21.474 25.326 1.00 78.00 88 ALA A C 1
ATOM 582 O O . ALA A 1 88 ? -17.988 -21.416 24.122 1.00 78.00 88 ALA A O 1
ATOM 583 N N . GLY A 1 89 ? -17.849 -20.508 26.178 1.00 72.06 89 GLY A N 1
ATOM 584 C CA . GLY A 1 89 ? -17.151 -19.285 25.766 1.00 72.06 89 GLY A CA 1
ATOM 585 C C . GLY A 1 89 ? -15.740 -19.514 25.216 1.00 72.06 89 GLY A C 1
ATOM 586 O O . GLY A 1 89 ? -15.287 -18.737 24.387 1.00 72.06 89 GLY A O 1
ATOM 587 N N . VAL A 1 90 ? -15.066 -20.593 25.626 1.00 82.12 90 VAL A N 1
ATOM 588 C CA . VAL A 1 90 ? -13.719 -20.949 25.138 1.00 82.12 90 VAL A CA 1
ATOM 589 C C . VAL A 1 90 ? -13.796 -22.060 24.087 1.00 82.12 90 VAL A C 1
ATOM 591 O O . VAL A 1 90 ? -12.936 -22.166 23.220 1.00 82.12 90 VAL A O 1
ATOM 594 N N . ALA A 1 91 ? -14.859 -22.868 24.112 1.00 88.56 91 ALA A N 1
ATOM 595 C CA . ALA A 1 91 ? -15.028 -24.027 23.241 1.00 88.56 91 ALA A CA 1
ATOM 596 C C . ALA A 1 91 ? -14.959 -23.712 21.735 1.00 88.56 91 ALA A C 1
ATOM 598 O O . ALA A 1 91 ? -14.522 -24.562 20.963 1.00 88.56 91 ALA A O 1
ATOM 599 N N . SER A 1 92 ? -15.376 -22.515 21.309 1.00 84.19 92 SER A N 1
ATOM 600 C CA . SER A 1 92 ? -15.316 -22.076 19.906 1.00 84.19 92 SER A CA 1
ATOM 601 C C . SER A 1 92 ? -13.901 -21.744 19.420 1.00 84.19 92 SER A C 1
ATOM 603 O O . SER A 1 92 ? -13.680 -21.662 18.214 1.00 84.19 92 SER A O 1
ATOM 605 N N . GLN A 1 93 ? -12.950 -21.555 20.338 1.00 84.75 93 GLN A N 1
ATOM 606 C CA . GLN A 1 93 ? -11.566 -21.191 20.032 1.00 84.75 93 GLN A CA 1
ATOM 607 C C . GLN A 1 93 ? -10.615 -22.399 20.027 1.00 84.75 93 GLN A C 1
ATOM 609 O O . GLN A 1 93 ? -9.454 -22.271 19.653 1.00 84.75 93 GLN A O 1
ATOM 614 N N . LEU A 1 94 ? -11.089 -23.577 20.437 1.00 90.50 94 LEU A N 1
ATOM 615 C CA . LEU A 1 94 ? -10.270 -24.780 20.562 1.00 90.50 94 LEU A CA 1
ATOM 616 C C . LEU A 1 94 ? -10.493 -25.736 19.391 1.00 90.50 94 LEU A C 1
ATOM 618 O O . LEU A 1 94 ? -11.616 -25.909 18.915 1.00 90.50 94 LEU A O 1
ATOM 622 N N . ASP A 1 95 ? -9.425 -26.412 18.973 1.00 92.38 95 ASP A N 1
ATOM 623 C CA . ASP A 1 95 ? -9.517 -27.462 17.964 1.00 92.38 95 ASP A CA 1
ATOM 624 C C . ASP A 1 95 ? -10.225 -28.708 18.498 1.00 92.38 95 ASP A C 1
ATOM 626 O O . ASP A 1 95 ? -10.203 -29.018 19.691 1.00 92.38 95 ASP A O 1
ATOM 630 N N . THR A 1 96 ? -10.850 -29.460 17.596 1.00 93.81 96 THR A N 1
ATOM 631 C CA . THR A 1 96 ? -11.444 -30.756 17.927 1.00 93.81 96 THR A CA 1
ATOM 632 C C . THR A 1 96 ? -10.383 -31.846 18.006 1.00 93.81 96 THR A C 1
ATOM 634 O O . THR A 1 96 ? -9.467 -31.898 17.191 1.00 93.81 96 THR A O 1
ATOM 637 N N . CYS A 1 97 ? -10.558 -32.777 18.934 1.00 94.19 97 CYS A N 1
ATOM 638 C CA . CYS A 1 97 ? -9.748 -33.982 19.075 1.00 94.19 97 CYS A CA 1
ATOM 639 C C . CYS A 1 97 ? -10.659 -35.213 19.201 1.00 94.19 97 CYS A C 1
ATOM 641 O O . CYS A 1 97 ? -11.882 -35.082 19.226 1.00 94.19 97 CYS A O 1
ATOM 643 N N . ALA A 1 98 ? -10.076 -36.413 19.288 1.00 94.19 98 ALA A N 1
ATOM 644 C CA . ALA A 1 98 ? -10.804 -37.685 19.187 1.00 94.19 98 ALA A CA 1
ATOM 645 C C . ALA A 1 98 ? -12.052 -37.795 20.086 1.00 94.19 98 ALA A C 1
ATOM 647 O O . ALA A 1 98 ? -13.063 -38.347 19.661 1.00 94.19 98 ALA A O 1
ATOM 648 N N . THR A 1 99 ? -11.991 -37.267 21.311 1.00 93.62 99 THR A N 1
ATOM 649 C CA . THR A 1 99 ? -13.075 -37.352 22.303 1.00 93.62 99 THR A CA 1
ATOM 650 C C . THR A 1 99 ? -13.635 -35.990 22.727 1.00 93.62 99 THR A C 1
ATOM 652 O O . THR A 1 99 ? -14.436 -35.931 23.657 1.00 93.62 99 THR A O 1
ATOM 655 N N . GLY A 1 100 ? -13.258 -34.888 22.066 1.00 95.69 100 GLY A N 1
ATOM 656 C CA . GLY A 1 100 ? -13.755 -33.560 22.433 1.00 95.69 100 GLY A CA 1
ATOM 657 C C . GLY A 1 100 ? -12.947 -32.396 21.865 1.00 95.69 100 GLY A C 1
ATOM 658 O O . GLY A 1 100 ? -12.831 -32.258 20.648 1.00 95.69 100 GLY A O 1
ATOM 659 N N . LEU A 1 101 ? -12.445 -31.529 22.744 1.00 94.81 101 LEU A N 1
ATOM 660 C CA . LEU A 1 101 ? -11.701 -30.313 22.411 1.00 94.81 101 LEU A CA 1
ATOM 661 C C . LEU A 1 101 ? -10.275 -30.365 22.958 1.00 94.81 101 LEU A C 1
ATOM 663 O O . LEU A 1 101 ? -10.027 -30.908 24.036 1.00 94.81 101 LEU A O 1
ATOM 667 N N . CYS A 1 102 ? -9.342 -29.788 22.210 1.00 95.06 102 CYS A N 1
ATOM 668 C CA . CYS A 1 102 ? -7.941 -29.739 22.572 1.00 95.06 102 CYS A CA 1
ATOM 669 C C . CYS A 1 102 ? -7.663 -28.556 23.501 1.00 95.06 102 CYS A C 1
ATOM 671 O O . CYS A 1 102 ? -7.607 -27.411 23.062 1.00 95.06 102 CYS A O 1
ATOM 673 N N . VAL A 1 103 ? -7.521 -28.831 24.798 1.00 94.19 103 VAL A N 1
ATOM 674 C CA . VAL A 1 103 ? -7.380 -27.816 25.852 1.00 94.19 103 VAL A CA 1
ATOM 675 C C . VAL A 1 103 ? -5.925 -27.778 26.334 1.00 94.19 103 VAL A C 1
ATOM 677 O O . VAL A 1 103 ? -5.388 -28.839 26.672 1.00 94.19 103 VAL A O 1
ATOM 680 N N . PRO A 1 104 ? -5.264 -26.605 26.411 1.00 93.94 104 PRO A N 1
ATOM 681 C CA . PRO A 1 104 ? -3.918 -26.513 26.976 1.00 93.94 104 PRO A CA 1
ATOM 682 C C . PRO A 1 104 ? -3.864 -27.059 28.409 1.00 93.94 104 PRO A C 1
ATOM 684 O O . PRO A 1 104 ? -4.782 -26.846 29.200 1.00 93.94 104 PRO A O 1
ATOM 687 N N . GLU A 1 105 ? -2.787 -27.762 28.767 1.00 93.31 105 GLU A N 1
ATOM 688 C CA . GLU A 1 105 ? -2.672 -28.435 30.071 1.00 93.31 105 GLU A CA 1
ATOM 689 C C . GLU A 1 105 ? -2.856 -27.501 31.271 1.00 93.31 105 GLU A C 1
ATOM 691 O O . GLU A 1 105 ? -3.326 -27.950 32.315 1.00 93.31 105 GLU A O 1
ATOM 696 N N . THR A 1 106 ? -2.479 -26.228 31.143 1.00 91.50 106 THR A N 1
ATOM 697 C CA . THR A 1 106 ? -2.654 -25.206 32.184 1.00 91.50 106 THR A CA 1
ATOM 698 C C . THR A 1 106 ? -4.123 -25.048 32.570 1.00 91.50 106 THR A C 1
ATOM 700 O O . THR A 1 106 ? -4.441 -25.121 33.753 1.00 91.50 106 THR A O 1
ATOM 703 N N . PHE A 1 107 ? -5.024 -24.983 31.586 1.00 90.94 107 PHE A N 1
ATOM 704 C CA . PHE A 1 107 ? -6.475 -24.926 31.803 1.00 90.94 107 PHE A CA 1
ATOM 705 C C . PHE A 1 107 ? -7.071 -26.244 32.303 1.00 90.94 107 PHE A C 1
ATOM 707 O O . PHE A 1 107 ? -8.078 -26.246 33.007 1.00 90.94 107 PHE A O 1
ATOM 714 N N . VAL A 1 108 ? -6.464 -27.383 31.951 1.00 92.19 108 VAL A N 1
ATOM 715 C CA . VAL A 1 108 ? -6.896 -28.690 32.476 1.00 92.19 108 VAL A CA 1
ATOM 716 C C . VAL A 1 108 ? -6.564 -28.813 33.966 1.00 92.19 108 VAL A C 1
ATOM 718 O O . VAL A 1 108 ? -7.381 -29.328 34.728 1.00 92.19 108 VAL A O 1
ATOM 721 N N . LYS A 1 109 ? -5.381 -28.333 34.379 1.00 91.06 109 LYS A N 1
ATOM 722 C CA . LYS A 1 109 ? -4.915 -28.345 35.778 1.00 91.06 109 LYS A CA 1
ATOM 723 C C . LYS A 1 109 ? -5.669 -27.339 36.638 1.00 91.06 109 LYS A C 1
ATOM 725 O O . LYS A 1 109 ? -6.014 -27.659 37.772 1.00 91.06 109 LYS A O 1
ATOM 730 N N . ASP A 1 110 ? -5.914 -26.151 36.099 1.00 88.69 110 ASP A N 1
ATOM 731 C CA . ASP A 1 110 ? -6.632 -25.084 36.779 1.00 88.69 110 ASP A CA 1
ATOM 732 C C . ASP A 1 110 ? -7.670 -24.457 35.831 1.00 88.69 110 ASP A C 1
ATOM 734 O O . ASP A 1 110 ? -7.308 -23.691 34.935 1.00 88.69 110 ASP A O 1
ATOM 738 N N . PRO A 1 111 ? -8.973 -24.744 36.010 1.00 82.38 111 PRO A N 1
ATOM 739 C CA . PRO A 1 111 ? -10.020 -24.150 35.181 1.00 82.38 111 PRO A CA 1
ATOM 740 C C . PRO A 1 111 ? -10.158 -22.631 35.379 1.00 82.38 111 PRO A C 1
ATOM 742 O O . PRO A 1 111 ? -10.828 -21.984 34.577 1.00 82.38 111 PRO A O 1
ATOM 745 N N . ASN A 1 112 ? -9.536 -22.060 36.419 1.00 83.31 112 ASN A N 1
ATOM 746 C CA . ASN A 1 112 ? -9.461 -20.618 36.663 1.00 83.31 112 ASN A CA 1
ATOM 747 C C . ASN A 1 112 ? -8.096 -20.030 36.270 1.00 83.31 112 ASN A C 1
ATOM 749 O O . ASN A 1 112 ? -7.791 -18.898 36.651 1.00 83.31 112 ASN A O 1
ATOM 753 N N . TYR A 1 113 ? -7.270 -20.782 35.535 1.00 88.44 113 TYR A N 1
ATOM 754 C CA . TYR A 1 113 ? -5.972 -20.310 35.075 1.00 88.44 113 TYR A CA 1
ATOM 755 C C . TYR A 1 113 ? -6.124 -19.002 34.291 1.00 88.44 113 TYR A C 1
ATOM 757 O O . TYR A 1 113 ? -6.865 -18.935 33.310 1.00 88.44 113 TYR A O 1
ATOM 765 N N . GLN A 1 114 ? -5.388 -17.975 34.717 1.00 90.06 114 GLN A N 1
ATOM 766 C CA . GLN A 1 114 ? -5.274 -16.709 34.003 1.00 90.06 114 GLN A CA 1
ATOM 767 C C . GLN A 1 114 ? -3.927 -16.661 33.281 1.00 90.06 114 GLN A C 1
ATOM 769 O O . GLN A 1 114 ? -2.886 -16.759 33.944 1.00 90.06 114 GLN A O 1
ATOM 774 N N . PRO A 1 115 ? -3.921 -16.497 31.946 1.00 93.62 115 PRO A N 1
ATOM 775 C CA . PRO A 1 115 ? -2.700 -16.272 31.190 1.00 93.62 115 PRO A CA 1
ATOM 776 C C . PRO A 1 115 ? -1.848 -15.144 31.772 1.00 93.62 115 PRO A C 1
ATOM 778 O O . PRO A 1 115 ? -2.359 -14.095 32.180 1.00 93.62 115 PRO A O 1
ATOM 781 N N . LYS A 1 116 ? -0.524 -15.324 31.759 1.00 96.31 116 LYS A N 1
ATOM 782 C CA . LYS A 1 116 ? 0.404 -14.228 32.066 1.00 96.31 116 LYS A CA 1
ATOM 783 C C . LYS A 1 116 ? 0.180 -13.089 31.067 1.00 96.31 116 LYS A C 1
ATOM 785 O O . LYS A 1 116 ? 0.025 -13.328 29.870 1.00 96.31 116 LYS A O 1
ATOM 790 N N . LYS A 1 117 ? 0.195 -11.847 31.554 1.00 96.06 117 LYS A N 1
ATOM 791 C CA . LYS A 1 117 ? 0.201 -10.659 30.691 1.00 96.06 117 LYS A CA 1
ATOM 792 C C . LYS A 1 117 ? 1.561 -10.519 30.016 1.00 96.06 117 LYS A C 1
ATOM 794 O O . LYS A 1 117 ? 2.581 -10.771 30.651 1.00 96.06 117 LYS A O 1
ATOM 799 N N . CYS A 1 118 ? 1.561 -10.072 28.771 1.00 97.62 118 CYS A N 1
ATOM 800 C CA . CYS A 1 118 ? 2.761 -9.887 27.961 1.00 97.62 118 CYS A CA 1
ATOM 801 C C . CYS A 1 118 ? 2.599 -8.685 27.018 1.00 97.62 118 CYS A C 1
ATOM 803 O O . CYS A 1 118 ? 1.517 -8.097 26.916 1.00 97.62 118 CYS A O 1
ATOM 805 N N . LYS A 1 119 ? 3.681 -8.310 26.335 1.00 96.25 119 LYS A N 1
ATOM 806 C CA . LYS A 1 119 ? 3.695 -7.296 25.278 1.00 96.25 119 LYS A CA 1
ATOM 807 C C . LYS A 1 119 ? 3.801 -7.954 23.905 1.00 96.25 119 LYS A C 1
ATOM 809 O O . LYS A 1 119 ? 4.813 -8.565 23.558 1.00 96.25 119 LYS A O 1
ATOM 814 N N . ALA A 1 120 ? 2.731 -7.822 23.127 1.00 93.56 120 ALA A N 1
ATOM 815 C CA . ALA A 1 120 ? 2.662 -8.310 21.758 1.00 93.56 120 ALA A CA 1
ATOM 816 C C . ALA A 1 120 ? 3.455 -7.384 20.815 1.00 93.56 120 ALA A C 1
ATOM 818 O O . ALA A 1 120 ? 4.104 -6.421 21.241 1.00 93.56 120 ALA A O 1
ATOM 819 N N . PHE A 1 121 ? 3.407 -7.669 19.512 1.00 84.12 121 PHE A N 1
ATOM 820 C CA . PHE A 1 121 ? 4.019 -6.829 18.480 1.00 84.12 121 PHE A CA 1
ATOM 821 C C . PHE A 1 121 ? 3.651 -5.344 18.670 1.00 84.12 121 PHE A C 1
ATOM 823 O O . PHE A 1 121 ? 2.520 -5.031 19.027 1.00 84.12 121 PHE A O 1
ATOM 830 N N . ASN A 1 122 ? 4.606 -4.430 18.465 1.00 82.31 122 ASN A N 1
ATOM 831 C CA . ASN A 1 122 ? 4.454 -2.982 18.693 1.00 82.31 122 ASN A CA 1
ATOM 832 C C . ASN A 1 122 ? 4.064 -2.553 20.126 1.00 82.31 122 ASN A C 1
ATOM 834 O O . ASN A 1 122 ? 3.611 -1.429 20.329 1.00 82.31 122 ASN A O 1
ATOM 838 N N . GLY A 1 123 ? 4.258 -3.410 21.134 1.00 87.38 123 GLY A N 1
ATOM 839 C CA . GLY A 1 123 ? 4.036 -3.052 22.540 1.00 87.38 123 GLY A CA 1
ATOM 840 C C . GLY A 1 123 ? 2.569 -3.059 22.979 1.00 87.38 123 GLY A C 1
ATOM 841 O O . GLY A 1 123 ? 2.266 -2.598 24.085 1.00 87.38 123 GLY A O 1
ATOM 842 N N . PHE A 1 124 ? 1.667 -3.594 22.149 1.00 86.44 124 PHE A N 1
ATOM 843 C CA . PHE A 1 124 ? 0.272 -3.809 22.526 1.00 86.44 124 PHE A CA 1
ATOM 844 C C . PHE A 1 124 ? 0.162 -4.781 23.702 1.00 86.44 124 PHE A C 1
ATOM 846 O O . PHE A 1 124 ? 0.966 -5.704 23.847 1.00 86.44 124 PHE A O 1
ATOM 853 N N . ASP A 1 125 ? -0.849 -4.575 24.544 1.00 93.81 125 ASP A N 1
ATOM 854 C CA . ASP A 1 125 ? -1.165 -5.519 25.610 1.00 93.81 125 ASP A CA 1
ATOM 855 C C . ASP A 1 125 ? -1.605 -6.862 25.021 1.00 93.81 125 ASP A C 1
ATOM 857 O O . ASP A 1 125 ? -2.359 -6.925 24.043 1.00 93.81 125 ASP 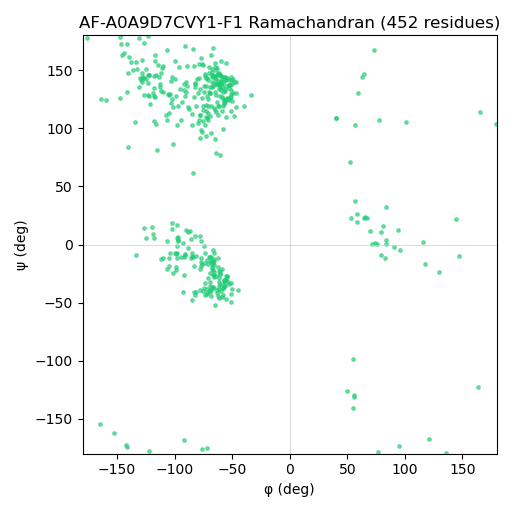A O 1
ATOM 861 N N . GLY A 1 126 ? -1.118 -7.941 25.625 1.00 96.38 126 GLY A N 1
ATOM 862 C CA . GLY A 1 126 ? -1.442 -9.300 25.236 1.00 96.38 126 GLY A CA 1
ATOM 863 C C . GLY A 1 126 ? -1.461 -10.266 26.412 1.00 96.38 126 GLY A C 1
ATOM 864 O O . GLY A 1 126 ? -1.177 -9.913 27.562 1.00 96.38 126 GLY A O 1
ATOM 865 N N . ALA A 1 127 ? -1.790 -11.507 26.085 1.00 96.81 127 ALA A N 1
ATOM 866 C CA . ALA A 1 127 ? -1.820 -12.635 26.996 1.00 96.81 127 ALA A CA 1
ATOM 867 C C . ALA A 1 127 ? -1.007 -13.800 26.422 1.00 96.81 127 ALA A C 1
ATOM 869 O O . ALA A 1 127 ? -0.997 -14.040 25.211 1.00 96.81 127 ALA A O 1
ATOM 870 N N . CYS A 1 128 ? -0.321 -14.526 27.300 1.00 97.06 128 CYS A N 1
ATOM 871 C CA . CYS A 1 128 ? 0.433 -15.715 26.935 1.00 97.06 128 CYS A CA 1
ATOM 872 C C . CYS A 1 128 ? -0.514 -16.860 26.592 1.00 97.06 128 CYS A C 1
ATOM 874 O O . CYS A 1 128 ? -1.155 -17.442 27.463 1.00 97.06 128 CYS A O 1
ATOM 876 N N . MET A 1 129 ? -0.603 -17.173 25.304 1.00 95.25 129 MET A N 1
ATOM 877 C CA . MET A 1 129 ? -1.498 -18.195 24.785 1.00 95.25 129 MET A CA 1
ATOM 878 C C . MET A 1 129 ? -0.699 -19.370 24.237 1.00 95.25 129 MET A C 1
ATOM 880 O O . MET A 1 129 ? 0.310 -19.193 23.553 1.00 95.25 129 MET A O 1
ATOM 884 N N . SER A 1 130 ? -1.167 -20.585 24.519 1.00 94.75 130 SER A N 1
ATOM 885 C CA . SER A 1 130 ? -0.523 -21.806 24.037 1.00 94.75 130 SER A CA 1
ATOM 886 C C . SER A 1 130 ? -0.519 -21.867 22.510 1.00 94.75 130 SER A C 1
ATOM 888 O O . SER A 1 130 ? -1.541 -21.612 21.871 1.00 94.75 130 SER A O 1
ATOM 890 N N . VAL A 1 131 ? 0.600 -22.305 21.927 1.00 94.12 131 VAL A N 1
ATOM 891 C CA . VAL A 1 131 ? 0.715 -22.558 20.478 1.00 94.12 131 VAL A CA 1
ATOM 892 C C . VAL A 1 131 ? -0.219 -23.663 19.973 1.00 94.12 131 VAL A C 1
ATOM 894 O O . VAL A 1 131 ? -0.377 -23.808 18.768 1.00 94.12 131 VAL A O 1
ATOM 897 N N . CYS A 1 132 ? -0.840 -24.430 20.876 1.00 92.75 132 CYS A N 1
ATOM 898 C CA . CYS A 1 132 ? -1.847 -25.439 20.543 1.00 92.75 132 CYS A CA 1
ATOM 899 C C . CYS A 1 132 ? -3.250 -24.846 20.320 1.00 92.75 132 CYS A C 1
ATOM 901 O O . CYS A 1 132 ? -4.153 -25.567 19.904 1.00 92.75 132 CYS A O 1
ATOM 903 N N . VAL A 1 133 ? -3.472 -23.562 20.629 1.00 91.19 133 VAL A N 1
ATOM 904 C CA . VAL A 1 133 ? -4.717 -22.868 20.272 1.00 91.19 133 VAL A CA 1
ATOM 905 C C . VAL A 1 133 ? -4.661 -22.545 18.782 1.00 91.19 133 VAL A C 1
ATOM 907 O O . VAL A 1 133 ? -3.710 -21.906 18.333 1.00 91.19 133 VAL A O 1
ATOM 910 N N . LYS A 1 134 ? -5.675 -22.959 18.015 1.00 88.69 134 LYS A N 1
ATOM 911 C CA . LYS A 1 134 ? -5.676 -22.876 16.546 1.00 88.69 134 LYS A CA 1
ATOM 912 C C . LYS A 1 134 ? -5.312 -21.487 16.023 1.00 88.69 134 LYS A C 1
ATOM 914 O O . LYS A 1 134 ? -4.416 -21.360 15.193 1.00 88.69 134 LYS A O 1
ATOM 919 N N . GLN A 1 135 ? -5.961 -20.443 16.545 1.00 89.00 135 GLN A N 1
ATOM 920 C CA . GLN A 1 135 ? -5.702 -19.071 16.100 1.00 89.00 135 GLN A CA 1
ATOM 921 C C . GLN A 1 135 ? -4.247 -18.664 16.357 1.00 89.00 135 GLN A C 1
ATOM 923 O O . GLN A 1 135 ? -3.663 -17.966 15.540 1.00 89.00 135 GLN A O 1
ATOM 928 N N . VAL A 1 136 ? -3.644 -19.120 17.459 1.00 92.94 136 VAL A N 1
ATOM 929 C CA . VAL A 1 136 ? -2.238 -18.846 17.792 1.00 92.94 136 VAL A CA 1
ATOM 930 C C . VAL A 1 136 ? -1.307 -19.634 16.876 1.00 92.94 136 VAL A C 1
ATOM 932 O O . VAL A 1 136 ? -0.330 -19.075 16.389 1.00 92.94 136 VAL A O 1
ATOM 935 N N . ALA A 1 137 ? -1.616 -20.905 16.604 1.00 91.31 137 ALA A N 1
ATOM 936 C CA . ALA A 1 137 ? -0.852 -21.763 15.701 1.00 91.31 137 ALA A CA 1
ATOM 937 C C . ALA A 1 137 ? -0.758 -21.177 14.284 1.00 91.31 137 ALA A C 1
ATOM 939 O O . ALA A 1 137 ? 0.321 -21.170 13.692 1.00 91.31 137 ALA A O 1
ATOM 940 N N . GLU A 1 138 ? -1.869 -20.649 13.761 1.00 90.44 138 GLU A N 1
ATOM 941 C CA . GLU A 1 138 ? -1.957 -20.056 12.420 1.00 90.44 138 GLU A CA 1
ATOM 942 C C . GLU A 1 138 ? -1.080 -18.806 12.255 1.00 90.44 138 GLU A C 1
ATOM 944 O O . GLU A 1 138 ? -0.622 -18.519 11.149 1.00 90.44 138 GLU A O 1
ATOM 949 N N . VAL A 1 139 ? -0.808 -18.075 13.343 1.00 90.38 139 VAL A N 1
ATOM 950 C CA . VAL A 1 139 ? 0.007 -16.846 13.324 1.00 90.38 139 VAL A CA 1
ATOM 951 C C . VAL A 1 139 ? 1.270 -16.927 14.188 1.00 90.38 139 VAL A C 1
ATOM 953 O O . VAL A 1 139 ? 1.916 -15.912 14.445 1.00 90.38 139 VAL A O 1
ATOM 956 N N . VAL A 1 140 ? 1.682 -18.125 14.612 1.00 91.81 140 VAL A N 1
ATOM 957 C CA . VAL A 1 140 ? 2.808 -18.331 15.546 1.00 91.81 140 VAL A CA 1
ATOM 958 C C . VAL A 1 140 ? 4.115 -17.694 15.059 1.00 91.81 140 VAL A C 1
ATOM 960 O O . VAL A 1 140 ? 4.931 -17.266 15.872 1.00 91.81 140 VAL A O 1
ATOM 963 N N . GLY A 1 141 ? 4.304 -17.607 13.737 1.00 90.88 141 GLY A N 1
ATOM 964 C CA . GLY A 1 141 ? 5.491 -17.026 13.106 1.00 90.88 141 GLY A CA 1
ATOM 965 C C . GLY A 1 141 ? 5.607 -15.503 13.226 1.00 90.88 141 GLY A C 1
ATOM 966 O O . GLY A 1 141 ? 6.697 -14.980 13.021 1.00 90.88 141 GLY A O 1
ATOM 967 N N . ILE A 1 142 ? 4.522 -14.798 13.564 1.00 90.19 142 ILE A N 1
ATOM 968 C CA . ILE A 1 142 ? 4.513 -13.333 13.735 1.00 90.19 142 ILE A CA 1
ATOM 969 C C . ILE A 1 142 ? 4.290 -12.893 15.186 1.00 90.19 142 ILE A C 1
ATOM 971 O O . ILE A 1 142 ? 4.476 -11.720 15.506 1.00 90.19 142 ILE A O 1
ATOM 975 N N . LEU A 1 143 ? 3.888 -13.808 16.071 1.00 93.75 143 LEU A N 1
ATOM 976 C CA . LEU A 1 143 ? 3.727 -13.505 17.488 1.00 93.75 143 LEU A CA 1
ATOM 977 C C . LEU A 1 143 ? 5.076 -13.584 18.210 1.00 93.75 143 LEU A C 1
ATOM 979 O O . LEU A 1 143 ? 5.846 -14.531 18.035 1.00 93.75 143 LEU A O 1
ATOM 983 N N . THR A 1 144 ? 5.350 -12.605 19.066 1.00 94.62 144 THR A N 1
ATOM 984 C CA . THR A 1 144 ? 6.518 -12.616 19.950 1.00 94.62 144 THR A CA 1
ATOM 985 C C . THR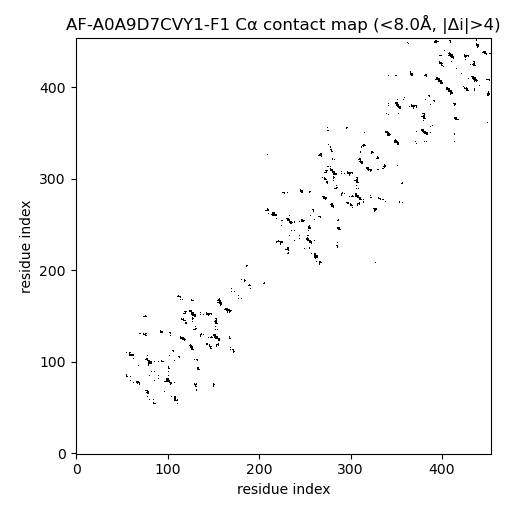 A 1 144 ? 6.293 -13.572 21.118 1.00 94.62 144 THR A C 1
ATOM 987 O O . THR A 1 144 ? 5.159 -13.862 21.501 1.00 94.62 144 THR A O 1
ATOM 990 N N . GLN A 1 145 ? 7.375 -14.085 21.700 1.00 95.25 145 GLN A N 1
ATOM 991 C CA . GLN A 1 145 ? 7.283 -14.882 22.922 1.00 95.25 145 GLN A CA 1
ATOM 992 C C . GLN A 1 145 ? 7.185 -14.000 24.179 1.00 95.25 145 GLN A C 1
ATOM 994 O O . GLN A 1 145 ? 6.382 -14.294 25.054 1.00 95.25 145 GLN A O 1
ATOM 999 N N . ASP A 1 146 ? 7.949 -12.905 24.252 1.00 95.31 146 ASP A N 1
ATOM 1000 C CA . ASP A 1 146 ? 8.029 -12.023 25.430 1.00 95.31 146 ASP A CA 1
ATOM 1001 C C . ASP A 1 146 ? 8.268 -12.806 26.744 1.00 95.31 146 ASP A C 1
ATOM 1003 O O . ASP A 1 146 ? 9.216 -13.587 26.817 1.00 95.31 146 ASP A O 1
ATOM 1007 N N . VAL A 1 147 ? 7.425 -12.628 27.769 1.00 96.88 147 VAL A N 1
ATOM 1008 C CA . VAL A 1 147 ? 7.511 -13.321 29.068 1.00 96.88 147 VAL A CA 1
ATOM 1009 C C . VAL A 1 147 ? 6.819 -14.692 29.084 1.00 96.88 147 VAL A C 1
ATOM 1011 O O . VAL A 1 147 ? 6.698 -15.311 30.146 1.00 96.88 147 VAL A O 1
ATOM 1014 N N . CYS A 1 148 ? 6.311 -15.142 27.935 1.00 96.12 148 CYS A N 1
ATOM 1015 C CA . CYS A 1 148 ? 5.562 -16.387 27.811 1.00 96.12 148 CYS A CA 1
ATOM 1016 C C . CYS A 1 148 ? 6.481 -17.612 27.781 1.00 96.12 148 CYS A C 1
ATOM 1018 O O . CYS A 1 148 ? 7.651 -17.531 27.401 1.00 96.12 148 CYS A O 1
ATOM 1020 N N . GLU A 1 149 ? 5.949 -18.770 28.173 1.00 94.94 149 GLU A N 1
ATOM 1021 C CA . GLU A 1 149 ? 6.721 -20.015 28.205 1.00 94.94 149 GLU A CA 1
ATOM 1022 C C . GLU A 1 149 ? 7.125 -20.488 26.791 1.00 94.94 149 GLU A C 1
ATOM 1024 O O . GLU A 1 149 ? 6.672 -19.962 25.771 1.00 94.94 149 GLU A O 1
ATOM 1029 N N . ALA A 1 150 ? 8.013 -21.488 26.703 1.00 93.12 150 ALA A N 1
ATOM 1030 C CA . ALA A 1 150 ? 8.520 -22.040 25.433 1.00 93.12 150 ALA A CA 1
ATOM 1031 C C . ALA A 1 150 ? 7.411 -22.466 24.448 1.00 93.12 150 ALA A C 1
ATOM 1033 O O . ALA A 1 150 ? 7.566 -22.351 23.227 1.00 93.12 150 ALA A O 1
ATOM 1034 N N . ASP A 1 151 ? 6.294 -22.952 24.985 1.00 92.88 151 ASP A N 1
ATOM 1035 C CA . ASP A 1 151 ? 5.113 -23.409 24.261 1.00 92.88 151 ASP A CA 1
ATOM 1036 C C . ASP A 1 151 ? 3.982 -22.376 24.163 1.00 92.88 151 ASP A C 1
ATOM 1038 O O . ASP A 1 151 ? 2.843 -22.714 23.825 1.00 92.88 151 ASP A O 1
ATOM 1042 N N . GLU A 1 152 ? 4.288 -21.106 24.409 1.00 95.75 152 GLU A N 1
ATOM 1043 C CA . GLU A 1 152 ? 3.326 -20.013 24.370 1.00 95.75 152 GLU A CA 1
ATOM 1044 C C . GLU A 1 152 ? 3.814 -18.864 23.480 1.00 95.75 152 GLU A C 1
ATOM 1046 O O . GLU A 1 152 ? 5.003 -18.711 23.177 1.00 95.75 152 GLU A O 1
ATOM 1051 N N . ARG A 1 153 ? 2.869 -18.046 23.024 1.00 96.38 153 ARG A N 1
ATOM 1052 C CA . ARG A 1 153 ? 3.124 -16.786 22.329 1.00 96.38 153 ARG A CA 1
ATOM 1053 C C . ARG A 1 153 ? 2.256 -15.688 22.908 1.00 96.38 153 ARG A C 1
ATOM 1055 O O . ARG A 1 153 ? 1.145 -15.946 23.367 1.00 96.38 153 ARG A O 1
ATOM 1062 N N . CYS A 1 154 ? 2.755 -14.463 22.841 1.00 97.75 154 CYS A N 1
ATOM 1063 C CA . CYS A 1 154 ? 2.013 -13.297 23.264 1.00 97.75 154 CYS A CA 1
ATOM 1064 C C . CYS A 1 154 ? 0.959 -12.930 22.215 1.00 97.75 154 CYS A C 1
ATOM 1066 O O . CYS A 1 154 ? 1.260 -12.280 21.211 1.00 97.75 154 CYS A O 1
ATOM 1068 N N . ALA A 1 155 ? -0.279 -13.369 22.434 1.00 96.25 155 ALA A N 1
ATOM 1069 C CA . ALA A 1 155 ? -1.407 -13.015 21.587 1.00 96.25 155 ALA A CA 1
ATOM 1070 C C . ALA A 1 155 ? -1.961 -11.646 22.025 1.00 96.25 155 ALA A C 1
ATOM 1072 O O . ALA A 1 155 ? -2.250 -11.466 23.212 1.00 96.25 155 ALA A O 1
ATOM 1073 N N . PRO A 1 156 ? -2.109 -10.668 21.113 1.00 95.69 156 PRO A N 1
ATOM 1074 C CA . PRO A 1 156 ? -2.593 -9.337 21.474 1.00 95.69 156 PRO A CA 1
ATOM 1075 C C . PRO A 1 156 ? -4.052 -9.404 21.939 1.00 95.69 156 PRO A C 1
ATOM 1077 O O . PRO A 1 156 ? -4.824 -10.185 21.387 1.00 95.69 156 PRO A O 1
ATOM 1080 N N . CYS A 1 157 ? -4.456 -8.578 22.910 1.00 93.56 157 CYS A N 1
ATOM 1081 C CA . CYS A 1 157 ? -5.845 -8.536 23.400 1.00 93.56 157 CYS A CA 1
ATOM 1082 C C . CYS A 1 157 ? -6.849 -8.137 22.304 1.00 93.56 157 CYS A C 1
ATOM 1084 O O . CYS A 1 157 ? -8.013 -8.533 22.330 1.00 93.56 157 CYS A O 1
ATOM 1086 N N . VAL A 1 158 ? -6.385 -7.347 21.339 1.00 85.62 158 VAL A N 1
ATOM 1087 C CA . VAL A 1 158 ? -7.143 -6.861 20.189 1.00 85.62 158 VAL A CA 1
ATOM 1088 C C . VAL A 1 158 ? -6.409 -7.325 18.938 1.00 85.62 158 VAL A C 1
ATOM 1090 O O . VAL A 1 158 ? -5.203 -7.108 18.827 1.00 85.62 158 VAL A O 1
ATOM 1093 N N . ASP A 1 159 ? -7.100 -7.983 18.005 1.00 84.00 159 ASP A N 1
ATOM 1094 C CA . ASP A 1 159 ? -6.489 -8.382 16.734 1.00 84.00 159 ASP A CA 1
ATOM 1095 C C . ASP A 1 159 ? -6.122 -7.107 15.952 1.00 84.00 159 ASP A C 1
ATOM 1097 O O . ASP A 1 159 ? -7.020 -6.359 15.557 1.00 84.00 159 ASP A O 1
ATOM 1101 N N . PRO A 1 160 ? -4.827 -6.842 15.689 1.00 76.25 160 PRO A N 1
ATOM 1102 C CA . PRO A 1 160 ? -4.390 -5.608 15.038 1.00 76.25 160 PRO A CA 1
ATOM 1103 C C . PRO A 1 160 ? -4.885 -5.490 13.592 1.00 76.25 160 PRO A C 1
ATOM 1105 O O . PRO A 1 160 ? -4.822 -4.413 13.005 1.00 76.25 160 PRO A O 1
ATOM 1108 N N . ARG A 1 161 ? -5.384 -6.581 12.997 1.00 75.31 161 ARG A N 1
ATOM 1109 C CA . ARG A 1 161 ? -5.953 -6.577 11.648 1.00 75.31 161 ARG A CA 1
ATOM 1110 C C . ARG A 1 161 ? -7.395 -6.095 11.669 1.00 75.31 161 ARG A C 1
ATOM 1112 O O . ARG A 1 161 ? -7.780 -5.328 10.796 1.00 75.31 161 ARG A O 1
ATOM 1119 N N . SER A 1 162 ? -8.203 -6.546 12.627 1.00 79.94 162 SER A N 1
ATOM 1120 C CA . SER A 1 162 ? -9.651 -6.281 12.662 1.00 79.94 162 SER A CA 1
ATOM 1121 C C . SER A 1 162 ? -10.069 -5.234 13.698 1.00 79.94 162 SER A C 1
ATOM 1123 O O . SER A 1 162 ? -11.215 -4.787 13.672 1.00 79.94 162 SER A O 1
ATOM 1125 N N . ASN A 1 163 ? -9.160 -4.857 14.600 1.00 71.38 163 ASN A N 1
ATOM 1126 C CA . ASN A 1 163 ? -9.419 -4.045 15.787 1.00 71.38 163 ASN A CA 1
ATOM 1127 C C . ASN A 1 163 ? -10.555 -4.603 16.671 1.00 71.38 163 ASN A C 1
ATOM 1129 O O . ASN A 1 163 ? -11.200 -3.869 17.416 1.00 71.38 163 ASN A O 1
ATOM 1133 N N . GLN A 1 164 ? -10.830 -5.906 16.558 1.00 81.62 164 GLN A N 1
ATOM 1134 C CA . GLN A 1 164 ? -11.795 -6.620 17.389 1.00 81.62 164 GLN A CA 1
ATOM 1135 C C . GLN A 1 164 ? -11.072 -7.309 18.549 1.00 81.62 164 GLN A C 1
ATOM 1137 O O . GLN A 1 164 ? -9.904 -7.685 18.394 1.00 81.62 164 GLN A O 1
ATOM 1142 N N . PRO A 1 165 ? -11.747 -7.532 19.690 1.00 82.19 165 PRO A N 1
ATOM 1143 C 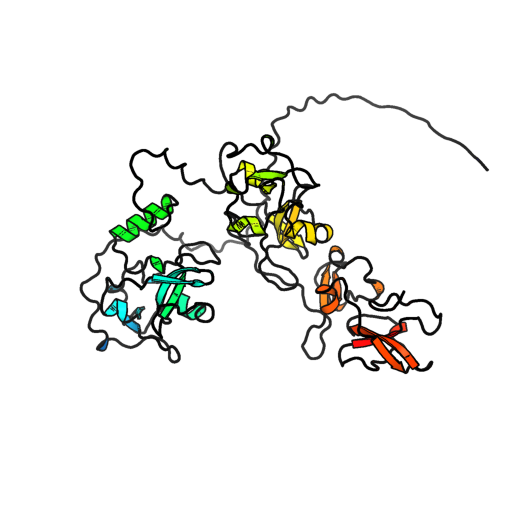CA . PRO A 1 165 ? -11.214 -8.376 20.750 1.00 82.19 165 PRO A CA 1
ATOM 1144 C C . PRO A 1 165 ? -10.793 -9.734 20.182 1.00 82.19 165 PRO A C 1
ATOM 1146 O O . PRO A 1 165 ? -11.576 -10.410 19.514 1.00 82.19 165 PRO A O 1
ATOM 1149 N N . SER A 1 166 ? -9.549 -10.136 20.434 1.00 88.94 166 SER A N 1
ATOM 1150 C CA . SER A 1 166 ? -9.061 -11.459 20.029 1.00 88.94 166 SER A CA 1
ATOM 1151 C C . SER A 1 166 ? -9.569 -12.564 20.961 1.00 88.94 166 SER A C 1
ATOM 1153 O O . SER A 1 166 ? -9.456 -13.745 20.644 1.00 88.94 166 SER A O 1
ATOM 1155 N N . GLY A 1 167 ? -10.082 -12.177 22.135 1.00 88.69 167 GLY A N 1
ATOM 1156 C CA . GLY A 1 167 ? -10.415 -13.067 23.240 1.00 88.69 167 GLY A CA 1
ATOM 1157 C C . GLY A 1 167 ? -9.207 -13.504 24.071 1.00 88.69 167 GLY A C 1
ATOM 1158 O O . GLY A 1 167 ? -9.405 -14.070 25.140 1.00 88.69 167 GLY A O 1
ATOM 1159 N N . ALA A 1 168 ? -7.966 -13.223 23.645 1.00 92.06 168 ALA A N 1
ATOM 1160 C CA . ALA A 1 168 ? -6.754 -13.697 24.325 1.00 92.06 168 ALA A CA 1
ATOM 1161 C C . ALA A 1 168 ? -6.662 -13.208 25.777 1.00 92.06 168 ALA A C 1
ATOM 1163 O O . ALA A 1 168 ? -6.286 -13.961 26.671 1.00 92.06 168 ALA A O 1
ATOM 1164 N N . CYS A 1 169 ? -7.049 -11.957 26.016 1.00 91.00 169 CYS A N 1
ATOM 1165 C CA . CYS A 1 169 ? -7.027 -11.355 27.346 1.00 91.00 169 CYS A CA 1
ATOM 1166 C C . CYS A 1 169 ? -8.312 -11.587 28.140 1.00 91.00 169 CYS A C 1
ATOM 1168 O O . CYS A 1 169 ? -8.366 -11.193 29.296 1.00 91.00 169 CYS A O 1
ATOM 1170 N N . ASP A 1 170 ? -9.315 -12.239 27.546 1.00 85.94 170 ASP A N 1
ATOM 1171 C CA . ASP A 1 170 ? -10.576 -12.580 28.209 1.00 85.94 170 ASP A CA 1
ATOM 1172 C C . ASP A 1 170 ? -10.546 -14.002 28.801 1.00 85.94 170 ASP A C 1
ATOM 1174 O O . ASP A 1 170 ? -11.425 -14.390 29.578 1.00 85.94 170 ASP A O 1
ATOM 1178 N N . VAL A 1 171 ? -9.528 -14.799 28.458 1.00 83.31 171 VAL A N 1
ATOM 1179 C CA . VAL A 1 171 ? -9.406 -16.183 28.920 1.00 83.31 171 VAL A CA 1
ATOM 1180 C C . VAL A 1 171 ? -9.078 -16.231 30.418 1.00 83.31 171 VAL A C 1
ATOM 1182 O O . VAL A 1 171 ? -8.159 -15.569 30.890 1.00 83.31 171 VAL A O 1
ATOM 1185 N N . GLY A 1 172 ? -9.821 -17.043 31.177 1.00 72.31 172 GLY A N 1
ATOM 1186 C CA . GLY A 1 172 ? -9.600 -17.227 32.621 1.00 72.31 172 GLY A CA 1
ATOM 1187 C C . GLY A 1 172 ? -10.249 -16.165 33.515 1.00 72.31 172 GLY A C 1
ATOM 1188 O O . GLY A 1 172 ? -10.140 -16.230 34.742 1.00 72.31 172 GLY A O 1
ATOM 1189 N N . HIS A 1 173 ? -10.955 -15.194 32.935 1.00 70.31 173 HIS A N 1
ATOM 1190 C CA . HIS A 1 173 ? -11.745 -14.247 33.708 1.00 70.31 173 HIS A CA 1
ATOM 1191 C C . HIS A 1 173 ? -13.027 -14.894 34.237 1.00 70.31 173 HIS A C 1
ATOM 1193 O O . HIS A 1 173 ? -13.722 -15.630 33.532 1.00 70.31 173 HIS A O 1
ATOM 1199 N N . SER A 1 174 ? -13.350 -14.621 35.508 1.00 59.94 174 SER A N 1
ATOM 1200 C CA . SER A 1 174 ? -14.591 -15.109 36.112 1.00 59.94 174 SER A CA 1
ATOM 1201 C C . SER A 1 174 ? -15.800 -14.587 35.332 1.00 59.94 174 SER A C 1
ATOM 1203 O O . SER A 1 174 ? -15.733 -13.556 34.664 1.00 59.94 174 SER A O 1
ATOM 1205 N N . LYS A 1 175 ? -16.947 -15.262 35.448 1.00 56.62 175 LYS A N 1
ATOM 1206 C CA . LYS A 1 175 ? -18.203 -14.834 34.809 1.00 56.62 175 LYS A CA 1
ATOM 1207 C C . LYS A 1 175 ? -18.551 -13.361 35.103 1.00 56.62 175 LYS A C 1
ATOM 1209 O O . LYS A 1 175 ? -19.103 -12.685 34.243 1.00 56.62 175 LYS A O 1
ATOM 1214 N N . GLU A 1 176 ? -18.196 -12.859 36.287 1.00 53.47 176 GLU A N 1
ATOM 1215 C CA . GLU A 1 176 ? -18.339 -11.446 36.672 1.00 53.47 176 GLU A CA 1
ATOM 1216 C C . GLU A 1 176 ? -17.340 -10.525 35.970 1.00 53.47 176 GLU A C 1
ATOM 1218 O O . GLU A 1 176 ? -17.710 -9.430 35.559 1.00 53.47 176 GLU A O 1
ATOM 1223 N N . GLN A 1 177 ? -16.099 -10.967 35.776 1.00 60.66 177 GLN A N 1
ATOM 1224 C CA . GLN A 1 177 ? -15.073 -10.200 35.070 1.00 60.66 177 GLN A CA 1
ATOM 1225 C C . GLN A 1 177 ? -15.310 -10.179 33.557 1.00 60.66 177 GLN A C 1
ATOM 1227 O O . GLN A 1 177 ? -15.143 -9.132 32.947 1.00 60.66 177 GLN A O 1
ATOM 1232 N N . ALA A 1 178 ? -15.780 -11.280 32.965 1.00 53.62 178 ALA A N 1
ATOM 1233 C CA . ALA A 1 178 ? -16.180 -11.336 31.560 1.00 53.62 178 ALA A CA 1
ATOM 1234 C C . ALA A 1 178 ? -17.444 -10.499 31.292 1.00 53.62 178 ALA A C 1
ATOM 1236 O O . ALA A 1 178 ? -17.519 -9.794 30.289 1.00 53.62 178 ALA A O 1
ATOM 1237 N N . ALA A 1 179 ? -18.418 -10.503 32.212 1.00 54.53 179 ALA A N 1
ATOM 1238 C CA . ALA A 1 179 ? -19.577 -9.614 32.132 1.00 54.53 179 ALA A CA 1
ATOM 1239 C C . ALA A 1 179 ? -19.185 -8.138 32.318 1.00 54.53 179 ALA A C 1
ATOM 1241 O O . ALA A 1 179 ? -19.732 -7.273 31.640 1.00 54.53 179 ALA A O 1
ATOM 1242 N N . ALA A 1 180 ? -18.212 -7.845 33.186 1.00 52.72 180 ALA A N 1
ATOM 1243 C CA . ALA A 1 180 ? -17.653 -6.505 33.335 1.00 52.72 180 ALA A CA 1
ATOM 1244 C C . ALA A 1 180 ? -16.829 -6.072 32.109 1.00 52.72 180 ALA A C 1
ATOM 1246 O O . ALA A 1 180 ? -16.897 -4.907 31.738 1.00 52.72 180 ALA A O 1
ATOM 1247 N N . ALA A 1 181 ? -16.106 -6.985 31.451 1.00 50.19 181 ALA A N 1
ATOM 1248 C CA . ALA A 1 181 ? -15.362 -6.740 30.211 1.00 50.19 181 ALA A CA 1
ATOM 1249 C C . ALA A 1 181 ? -16.287 -6.486 29.022 1.00 50.19 181 ALA A C 1
ATOM 1251 O O . ALA A 1 181 ? -16.098 -5.513 28.297 1.00 50.19 181 ALA A O 1
ATOM 1252 N N . ALA A 1 182 ? -17.341 -7.291 28.877 1.00 49.56 182 ALA A N 1
ATOM 1253 C CA . ALA A 1 182 ? -18.390 -7.064 27.891 1.00 49.56 182 ALA A CA 1
ATOM 1254 C C . ALA A 1 182 ? -19.109 -5.728 28.147 1.00 49.56 182 ALA A C 1
ATOM 1256 O O . ALA A 1 182 ? -19.228 -4.911 27.241 1.00 49.56 182 ALA A O 1
ATOM 1257 N N . ALA A 1 183 ? -19.471 -5.436 29.403 1.00 50.41 183 ALA A N 1
ATOM 1258 C CA . ALA A 1 183 ? -20.078 -4.158 29.775 1.00 50.41 183 ALA A CA 1
ATOM 1259 C C . ALA A 1 183 ? -19.121 -2.958 29.631 1.00 50.41 183 ALA A C 1
ATOM 1261 O O . ALA A 1 183 ? -19.585 -1.832 29.455 1.00 50.41 183 ALA A O 1
ATOM 1262 N N . ALA A 1 184 ? -17.804 -3.169 29.725 1.00 47.09 184 ALA A N 1
ATOM 1263 C CA . ALA A 1 184 ? -16.785 -2.158 29.453 1.00 47.09 184 ALA A CA 1
ATOM 1264 C C . ALA A 1 184 ? -16.617 -1.930 27.943 1.00 47.09 184 ALA A C 1
ATOM 1266 O O . ALA A 1 184 ? -16.551 -0.777 27.526 1.00 47.09 184 ALA A O 1
ATOM 1267 N N . CYS A 1 185 ? -16.652 -2.986 27.121 1.00 41.41 185 CYS A N 1
ATOM 1268 C CA . CYS A 1 185 ? -16.685 -2.885 25.658 1.00 41.41 185 CYS A CA 1
ATOM 1269 C C . CYS A 1 185 ? -17.944 -2.165 25.159 1.00 41.41 185 CYS A C 1
ATOM 1271 O O . CYS A 1 185 ? -17.829 -1.240 24.358 1.00 41.41 185 CYS A O 1
ATOM 1273 N N . ASP A 1 186 ? -19.121 -2.487 25.703 1.00 47.84 186 ASP A N 1
ATOM 1274 C CA . ASP A 1 186 ? -20.381 -1.797 25.378 1.00 47.84 186 ASP A CA 1
ATOM 1275 C C . ASP A 1 186 ? -20.359 -0.306 25.769 1.00 47.84 186 ASP A C 1
ATOM 1277 O O . ASP A 1 186 ? -21.144 0.498 25.265 1.00 47.84 186 ASP A O 1
ATOM 1281 N N . LYS A 1 187 ? -19.442 0.081 26.666 1.00 46.66 187 LYS A N 1
ATOM 1282 C CA . LYS A 1 187 ? -19.233 1.459 27.132 1.00 46.66 187 LYS A CA 1
ATOM 1283 C C . LYS A 1 187 ? -17.967 2.118 26.572 1.00 46.66 187 LYS A C 1
ATOM 1285 O O . LYS A 1 187 ? -17.674 3.248 26.957 1.00 46.66 187 LYS A O 1
ATOM 1290 N N . GLY A 1 188 ? -17.216 1.447 25.694 1.00 45.41 188 GLY A N 1
ATOM 1291 C CA . GLY A 1 188 ? -15.964 1.960 25.125 1.00 45.41 188 GLY A CA 1
ATOM 1292 C C . GLY A 1 188 ? -14.821 2.161 26.134 1.00 45.41 188 GLY A C 1
ATOM 1293 O O . GLY A 1 188 ? -13.939 2.982 25.894 1.00 45.41 188 GLY A O 1
ATOM 1294 N N . GLN A 1 189 ? -14.822 1.458 27.272 1.00 43.09 189 GLN A N 1
ATOM 1295 C CA . GLN A 1 189 ? -13.762 1.550 28.282 1.00 43.09 189 GLN A CA 1
ATOM 1296 C C . GLN A 1 189 ? -12.663 0.506 28.054 1.00 43.09 189 GLN A C 1
ATOM 1298 O O . GLN A 1 189 ? -12.939 -0.680 27.882 1.00 43.09 189 GLN A O 1
ATOM 1303 N N . GLN A 1 190 ? -11.401 0.944 28.108 1.00 39.88 190 GLN A N 1
ATOM 1304 C CA . GLN A 1 190 ? -10.241 0.050 28.092 1.00 39.88 190 GLN A CA 1
ATOM 1305 C C . GLN A 1 190 ? -10.100 -0.689 29.430 1.00 39.88 190 GLN A C 1
ATOM 1307 O O . GLN A 1 190 ? -10.217 -0.103 30.509 1.00 39.88 190 GLN A O 1
ATOM 1312 N N . PHE A 1 191 ? -9.821 -1.990 29.354 1.00 37.66 191 PHE A N 1
ATOM 1313 C CA . PHE A 1 191 ? -9.691 -2.865 30.515 1.00 37.66 191 PHE A CA 1
ATOM 1314 C C . PHE A 1 191 ? -8.431 -2.507 31.327 1.00 37.66 191 PHE A C 1
ATOM 1316 O O . PHE A 1 191 ? -7.318 -2.583 30.814 1.00 37.66 191 PHE A O 1
ATOM 1323 N N . GLY A 1 192 ? -8.594 -2.110 32.597 1.00 42.81 192 GLY A N 1
ATOM 1324 C CA . GLY A 1 192 ? -7.483 -1.776 33.506 1.00 42.81 192 GLY A CA 1
ATOM 1325 C C . GLY A 1 192 ? -7.399 -0.320 33.981 1.00 42.81 192 GLY A C 1
ATOM 1326 O O . GLY A 1 192 ? -6.483 0.003 34.737 1.00 42.81 192 GLY A O 1
ATOM 1327 N N . GLN A 1 193 ? -8.335 0.557 33.604 1.00 42.62 193 GLN A N 1
ATOM 1328 C CA . GLN A 1 193 ? -8.406 1.894 34.202 1.00 42.62 193 GLN A CA 1
ATOM 1329 C C . GLN A 1 193 ? -8.989 1.840 35.632 1.00 42.62 193 GLN A C 1
ATOM 1331 O O . GLN A 1 193 ? -10.024 1.201 35.841 1.00 42.62 193 GLN A O 1
ATOM 1336 N N . PRO A 1 194 ? -8.352 2.486 36.633 1.00 38.81 194 PRO A N 1
ATOM 1337 C CA . PRO A 1 194 ? -8.909 2.597 37.979 1.00 38.81 194 PRO A CA 1
ATOM 1338 C C . PRO A 1 194 ? -10.256 3.333 37.957 1.00 38.81 194 PRO A C 1
ATOM 1340 O O . PRO A 1 194 ? -10.469 4.230 37.142 1.00 38.81 194 PRO A O 1
ATOM 1343 N N . ALA A 1 195 ? -11.167 2.937 38.854 1.00 39.94 195 ALA A N 1
ATOM 1344 C CA . ALA A 1 195 ? -12.513 3.498 38.945 1.00 39.94 195 ALA A CA 1
ATOM 1345 C C . ALA A 1 195 ? -12.473 5.041 39.010 1.00 39.94 195 ALA A C 1
ATOM 1347 O O . ALA A 1 195 ? -11.684 5.587 39.787 1.00 39.94 195 ALA A O 1
ATOM 1348 N N . PRO A 1 196 ? -13.300 5.753 38.221 1.00 39.06 196 PRO A N 1
ATOM 1349 C CA . PRO A 1 196 ? -13.266 7.206 38.185 1.00 39.06 196 PRO A CA 1
ATOM 1350 C C . PRO A 1 196 ? -13.660 7.789 39.545 1.00 39.06 196 PRO A C 1
ATOM 1352 O O . PRO A 1 196 ? -14.697 7.452 40.119 1.00 39.06 196 PRO A O 1
ATOM 1355 N N . THR A 1 197 ? -12.811 8.681 40.053 1.00 38.53 197 THR A N 1
ATOM 1356 C CA . THR A 1 197 ? -13.049 9.481 41.254 1.00 38.53 197 THR A CA 1
ATOM 1357 C C . THR A 1 197 ? -14.336 10.302 41.078 1.00 38.53 197 THR A C 1
ATOM 1359 O O . THR A 1 197 ? -14.485 10.962 40.047 1.00 38.53 197 THR A O 1
ATOM 1362 N N . PRO A 1 198 ? -15.274 10.314 42.044 1.00 36.38 198 PRO A N 1
ATOM 1363 C CA . PRO A 1 198 ? -16.492 11.113 41.932 1.00 36.38 198 PRO A CA 1
ATOM 1364 C C . PRO A 1 198 ? -16.143 12.609 41.898 1.00 36.38 198 PRO A C 1
ATOM 1366 O O . PRO A 1 198 ? -15.636 13.144 42.881 1.00 36.38 198 PRO A O 1
ATOM 1369 N N . GLY A 1 199 ? -16.391 13.283 40.771 1.00 46.34 199 GLY A N 1
ATOM 1370 C CA . GLY A 1 199 ? -16.195 14.734 40.643 1.00 46.34 199 GLY A CA 1
ATOM 1371 C C . GLY A 1 199 ? -15.749 15.232 39.268 1.00 46.34 199 GLY A C 1
ATOM 1372 O O . GLY A 1 199 ? -15.769 16.437 39.036 1.00 46.34 199 GLY A O 1
ATOM 1373 N N . THR A 1 200 ? -15.376 14.350 38.341 1.00 43.62 200 THR A N 1
ATOM 1374 C CA . THR A 1 200 ? -15.060 14.738 36.963 1.00 43.62 200 THR A CA 1
ATOM 1375 C C . THR A 1 200 ? -16.290 14.659 36.066 1.00 43.62 200 THR A C 1
ATOM 1377 O O . THR A 1 200 ? -17.113 13.750 36.161 1.00 43.62 200 THR A O 1
ATOM 1380 N N . THR A 1 201 ? -16.412 15.677 35.219 1.00 45.44 201 THR A N 1
ATOM 1381 C CA . THR A 1 201 ? -17.388 15.866 34.146 1.00 45.44 201 THR A CA 1
ATOM 1382 C C . THR A 1 201 ? -17.775 14.537 33.500 1.00 45.44 201 THR A C 1
ATOM 1384 O O . THR A 1 201 ? -16.900 13.760 33.122 1.00 45.44 201 THR A O 1
ATOM 1387 N N . GLN A 1 202 ? -19.084 14.288 33.400 1.00 39.28 202 GLN A N 1
ATOM 1388 C CA . GLN A 1 202 ? -19.679 13.096 32.797 1.00 39.28 202 GLN A CA 1
ATOM 1389 C C . GLN A 1 202 ? -18.896 12.686 31.537 1.00 39.28 202 GLN A C 1
ATOM 1391 O O . GLN A 1 202 ? -18.803 13.503 30.617 1.00 39.28 202 GLN A O 1
ATOM 1396 N N . PRO A 1 203 ? -18.307 11.472 31.491 1.00 48.47 203 PRO A N 1
ATOM 1397 C CA . PRO A 1 203 ? -17.617 10.995 30.305 1.00 48.47 203 PRO A CA 1
ATOM 1398 C C . PRO A 1 203 ? -18.568 11.134 29.124 1.00 48.47 203 PRO A C 1
ATOM 1400 O O . PRO A 1 203 ? -19.707 10.661 29.195 1.00 48.47 203 PRO A O 1
ATOM 1403 N N . ALA A 1 204 ? -18.127 11.841 28.082 1.00 55.41 204 ALA A N 1
ATOM 1404 C CA . ALA A 1 204 ? -18.880 11.926 26.844 1.00 55.41 204 ALA A CA 1
ATOM 1405 C C . ALA A 1 204 ? -19.269 10.498 26.441 1.00 55.41 204 ALA A C 1
ATOM 1407 O O . ALA A 1 204 ? -18.430 9.594 26.489 1.00 55.41 204 ALA A O 1
ATOM 1408 N N . ALA A 1 205 ? -20.551 10.285 26.130 1.00 55.72 205 ALA A N 1
ATOM 1409 C CA . ALA A 1 205 ? -21.035 8.982 25.691 1.00 55.72 205 ALA A CA 1
ATOM 1410 C C . ALA A 1 205 ? -20.118 8.448 24.574 1.00 55.72 205 ALA A C 1
ATOM 1412 O O . ALA A 1 205 ? -19.656 9.263 23.763 1.00 55.72 205 ALA A O 1
ATOM 1413 N N . PRO A 1 206 ? -19.835 7.129 24.530 1.00 59.88 206 PRO A N 1
ATOM 1414 C CA . PRO A 1 206 ? -19.010 6.548 23.479 1.00 59.88 206 PRO A CA 1
ATOM 1415 C C . PRO A 1 206 ? -19.562 7.000 22.128 1.00 59.88 206 PRO A C 1
ATOM 1417 O O . PRO A 1 206 ? -20.720 6.738 21.796 1.00 59.88 206 PRO A O 1
ATOM 1420 N N . GLN A 1 207 ? -18.760 7.785 21.408 1.00 63.59 207 GLN A N 1
ATOM 1421 C CA . GLN A 1 207 ? -19.165 8.389 20.146 1.00 63.59 207 GLN A CA 1
ATOM 1422 C C . GLN A 1 207 ? -19.444 7.248 19.162 1.00 63.59 207 GLN A C 1
ATOM 1424 O O . GLN A 1 207 ? -18.601 6.377 18.949 1.00 63.59 207 GLN A O 1
ATOM 1429 N N . GLN A 1 208 ? -20.661 7.209 18.621 1.00 78.62 208 GLN A N 1
ATOM 1430 C CA . GLN A 1 208 ? -21.053 6.200 17.642 1.00 78.62 208 GLN A CA 1
ATOM 1431 C C . GLN A 1 208 ? -20.272 6.419 16.345 1.00 78.62 208 GLN A C 1
ATOM 1433 O O . GLN A 1 208 ? -19.991 7.558 15.977 1.00 78.62 208 GLN A O 1
ATOM 1438 N N . CYS A 1 209 ? -19.941 5.333 15.646 1.00 83.56 209 CYS A N 1
ATOM 1439 C CA . CYS A 1 209 ? -19.386 5.411 14.303 1.00 83.56 209 CYS A CA 1
ATOM 1440 C C . CYS A 1 209 ? -20.388 4.903 13.249 1.00 83.56 209 CYS A C 1
ATOM 1442 O O . CYS A 1 209 ? -20.894 3.786 13.397 1.00 83.56 209 CYS A O 1
ATOM 1444 N N . PRO A 1 210 ? -20.612 5.653 12.152 1.00 89.19 210 PRO A N 1
ATOM 1445 C CA . PRO A 1 210 ? -20.136 7.027 11.933 1.00 89.19 210 PRO A CA 1
ATOM 1446 C C . PRO A 1 210 ? -20.780 7.998 12.936 1.00 89.19 210 PRO A C 1
ATOM 1448 O O . PRO A 1 210 ? -21.854 7.700 13.461 1.00 89.19 210 PRO A O 1
ATOM 1451 N N . HIS A 1 211 ? -20.130 9.134 13.210 1.00 90.25 211 HIS A N 1
ATOM 1452 C CA . HIS A 1 211 ? -20.671 10.162 14.107 1.00 90.25 211 HIS A CA 1
ATOM 1453 C C . HIS A 1 211 ? -22.055 10.619 13.641 1.00 90.25 211 HIS A C 1
ATOM 1455 O O . HIS A 1 211 ? -22.216 11.084 12.514 1.00 90.25 211 HIS A O 1
ATOM 1461 N N . GLN A 1 212 ? -23.051 10.495 14.517 1.00 87.56 212 GLN A N 1
ATOM 1462 C CA . GLN A 1 212 ? -24.420 10.960 14.290 1.00 87.56 212 GLN A CA 1
ATOM 1463 C C . GLN A 1 212 ? -24.717 12.072 15.293 1.00 87.56 212 GLN A C 1
ATOM 1465 O O . GLN A 1 212 ? -25.286 11.846 16.358 1.00 87.56 212 GLN A O 1
ATOM 1470 N N . GLY A 1 213 ? -24.278 13.289 14.992 1.00 87.38 213 GLY A N 1
ATOM 1471 C CA . GLY A 1 213 ? -24.507 14.428 15.870 1.00 87.38 213 GLY A CA 1
ATOM 1472 C C . GLY A 1 213 ? -23.996 15.741 15.289 1.00 87.38 213 GLY A C 1
ATOM 1473 O O . GLY A 1 213 ? -23.415 15.750 14.202 1.00 87.38 213 GLY A O 1
ATOM 1474 N N . PRO A 1 214 ? -24.203 16.861 16.006 1.00 90.12 214 PRO A N 1
ATOM 1475 C CA . PRO A 1 214 ? -23.576 18.134 15.669 1.00 90.12 214 PRO A CA 1
ATOM 1476 C C . PRO A 1 214 ? -22.050 17.995 15.586 1.00 90.12 214 PRO A C 1
ATOM 1478 O O . PRO A 1 214 ? -21.499 17.103 16.241 1.00 90.12 214 PRO A O 1
ATOM 1481 N N . PRO A 1 215 ? -21.358 18.873 14.839 1.00 92.19 215 PRO A N 1
ATOM 1482 C CA . PRO A 1 215 ? -19.905 18.859 14.792 1.00 92.19 215 PRO A CA 1
ATOM 1483 C C . PRO A 1 215 ? -19.285 18.871 16.196 1.00 92.19 215 PRO A C 1
ATOM 1485 O O . PRO A 1 215 ? -19.649 19.698 17.031 1.00 92.19 215 PRO A O 1
ATOM 1488 N N . VAL A 1 216 ? -18.353 17.950 16.451 1.00 93.12 216 VAL A N 1
ATOM 1489 C CA . VAL A 1 216 ? -17.565 17.881 17.693 1.00 93.12 216 VAL A CA 1
ATOM 1490 C C . VAL A 1 216 ? -16.699 19.133 17.831 1.00 93.12 216 VAL A C 1
ATOM 1492 O O . VAL A 1 216 ? -16.567 19.687 18.921 1.00 93.12 216 VAL A O 1
ATOM 1495 N N . LEU A 1 217 ? -16.143 19.593 16.710 1.00 93.75 217 LEU A N 1
ATOM 1496 C CA . LEU A 1 217 ? -15.403 20.839 16.575 1.00 93.75 217 LEU A CA 1
ATOM 1497 C C . LEU A 1 217 ? -15.762 21.469 15.225 1.00 93.75 217 LEU A C 1
ATOM 1499 O O . LEU A 1 217 ? -15.743 20.781 14.210 1.00 93.75 217 LEU A O 1
ATOM 1503 N N . ASP A 1 218 ? -16.108 22.758 15.206 1.00 96.19 218 ASP A N 1
ATOM 1504 C CA . ASP A 1 218 ? -16.354 23.491 13.957 1.00 96.19 218 ASP A CA 1
ATOM 1505 C C . ASP A 1 218 ? -15.012 23.814 13.273 1.00 96.19 218 ASP A C 1
ATOM 1507 O O . ASP A 1 218 ? -14.230 24.591 13.839 1.00 96.19 218 ASP A O 1
ATOM 1511 N N . PRO A 1 219 ? -14.734 23.264 12.074 1.00 97.06 219 PRO A N 1
ATOM 1512 C CA . PRO A 1 219 ? -13.473 23.491 11.371 1.00 97.06 219 PRO A CA 1
ATOM 1513 C C . PRO A 1 219 ? -13.179 24.973 11.109 1.00 97.06 219 PRO A C 1
ATOM 1515 O O . PRO A 1 219 ? -12.026 25.382 11.191 1.00 97.06 219 PRO A O 1
ATOM 1518 N N . ASN A 1 220 ? -14.205 25.809 10.913 1.00 97.25 220 ASN A N 1
ATOM 1519 C CA . ASN A 1 220 ? -14.033 27.233 10.591 1.00 97.25 220 ASN A CA 1
ATOM 1520 C C . ASN A 1 220 ? -13.487 28.069 11.761 1.00 97.25 220 ASN A C 1
ATOM 1522 O O . ASN A 1 220 ? -13.145 29.239 11.591 1.00 97.25 220 ASN A O 1
ATOM 1526 N N . THR A 1 221 ? -13.432 27.493 12.964 1.00 97.25 221 THR A N 1
ATOM 1527 C CA . THR A 1 221 ? -12.827 28.132 14.142 1.00 97.25 221 THR A CA 1
ATOM 1528 C C . THR A 1 221 ? -11.313 27.927 14.211 1.00 97.25 221 THR A C 1
ATOM 1530 O O . THR A 1 221 ? -10.639 28.553 15.031 1.00 97.25 221 THR A O 1
ATOM 1533 N N . LEU A 1 222 ? -10.772 27.058 13.355 1.00 97.38 222 LEU A N 1
ATOM 1534 C CA . LEU A 1 222 ? -9.354 26.743 13.262 1.00 97.38 222 LEU A CA 1
ATOM 1535 C C . LEU A 1 222 ? -8.710 27.512 12.092 1.00 97.38 222 LEU A C 1
ATOM 1537 O O . LEU A 1 222 ? -9.405 27.927 11.168 1.00 97.38 222 LEU A O 1
ATOM 1541 N N . PRO A 1 223 ? -7.382 27.728 12.088 1.00 97.81 223 PRO A N 1
ATOM 1542 C CA . PRO A 1 223 ? -6.697 28.304 10.932 1.00 97.81 223 PRO A CA 1
ATOM 1543 C C . PRO A 1 223 ? -6.728 27.336 9.738 1.00 97.81 223 PRO A C 1
ATOM 1545 O O . PRO A 1 223 ? -6.430 26.157 9.937 1.00 97.81 223 PRO A O 1
ATOM 1548 N N . PRO A 1 224 ? -7.025 27.782 8.505 1.00 97.31 224 PRO A N 1
ATOM 1549 C CA . PRO A 1 224 ? -6.973 26.906 7.337 1.00 97.31 224 PRO A CA 1
ATOM 1550 C C . PRO A 1 224 ? -5.546 26.407 7.089 1.00 97.31 224 PRO A C 1
ATOM 1552 O O . PRO A 1 224 ? -4.563 27.075 7.424 1.00 97.31 224 PRO A O 1
ATOM 1555 N N . CYS A 1 225 ? -5.427 25.228 6.490 1.00 97.31 225 CYS A N 1
ATOM 1556 C CA . CYS A 1 225 ? -4.151 24.636 6.098 1.00 97.31 225 CYS A CA 1
ATOM 1557 C C . CYS A 1 225 ? -4.275 23.926 4.743 1.00 97.31 225 CYS A C 1
ATOM 1559 O O . CYS A 1 225 ? -5.369 23.803 4.197 1.00 97.31 225 CYS A O 1
ATOM 1561 N N . GLY A 1 226 ? -3.144 23.475 4.195 1.00 93.50 226 GLY A N 1
ATOM 1562 C CA . GLY A 1 226 ? -3.114 22.837 2.879 1.00 93.50 226 GLY A CA 1
ATOM 1563 C C . GLY A 1 226 ? -3.220 23.833 1.724 1.00 93.50 226 GLY A C 1
ATOM 1564 O O . GLY A 1 226 ? -3.241 25.050 1.918 1.00 93.50 226 GLY A O 1
ATOM 1565 N N . THR A 1 227 ? -3.236 23.314 0.498 1.00 91.94 227 THR A N 1
ATOM 1566 C CA . THR A 1 227 ? -3.334 24.137 -0.727 1.00 91.94 227 THR A CA 1
ATOM 1567 C C . THR A 1 227 ? -4.669 23.980 -1.442 1.00 91.94 227 THR A C 1
ATOM 1569 O O . THR A 1 227 ? -4.977 24.767 -2.336 1.00 91.94 227 THR A O 1
ATOM 1572 N N . SER A 1 228 ? -5.464 22.984 -1.046 1.00 89.69 228 SER A N 1
ATOM 1573 C CA . SER A 1 228 ? -6.664 22.571 -1.780 1.00 89.69 228 SER A CA 1
ATOM 1574 C C . SER A 1 228 ? -7.979 23.026 -1.134 1.00 89.69 228 SER A C 1
ATOM 1576 O O . SER A 1 228 ? -9.030 22.904 -1.763 1.00 89.69 228 SER A O 1
ATOM 1578 N N . GLY A 1 229 ? -7.917 23.606 0.074 1.00 92.44 229 GLY A N 1
ATOM 1579 C CA . GLY A 1 229 ? -9.086 23.950 0.893 1.00 92.44 229 GLY A CA 1
ATOM 1580 C C . GLY A 1 229 ? -9.746 22.710 1.505 1.00 92.44 229 GLY A C 1
ATOM 1581 O O . GLY A 1 229 ? -9.433 21.603 1.098 1.00 92.44 229 GLY A O 1
ATOM 1582 N N . GLY A 1 230 ? -10.650 22.880 2.477 1.00 93.19 230 GLY A N 1
ATOM 1583 C CA . GLY A 1 230 ? -11.334 21.747 3.130 1.00 93.19 230 GLY A CA 1
ATOM 1584 C C . GLY A 1 230 ? -10.526 21.046 4.232 1.00 93.19 230 GLY A C 1
ATOM 1585 O O . GLY A 1 230 ? -10.863 19.927 4.630 1.00 93.19 230 GLY A O 1
ATOM 1586 N N . ALA A 1 231 ? -9.465 21.694 4.721 1.00 97.25 231 ALA A N 1
ATOM 1587 C CA . ALA A 1 231 ? -8.677 21.246 5.859 1.00 97.25 231 ALA A CA 1
ATOM 1588 C C . ALA A 1 231 ? -8.275 22.428 6.751 1.00 97.25 231 ALA A C 1
ATOM 1590 O O . ALA A 1 231 ? -8.009 23.537 6.270 1.00 97.25 231 ALA A O 1
ATOM 1591 N N . HIS A 1 232 ? -8.173 22.172 8.055 1.00 98.12 232 HIS A N 1
ATOM 1592 C CA . HIS A 1 232 ? -7.739 23.165 9.033 1.00 98.12 232 HIS A CA 1
ATOM 1593 C C . HIS A 1 232 ? -6.696 22.607 10.009 1.00 98.12 232 HIS A C 1
ATOM 1595 O O . HIS A 1 232 ? -6.544 21.401 10.213 1.00 98.12 232 HIS A O 1
ATOM 1601 N N . CYS A 1 233 ? -5.924 23.520 10.590 1.00 98.38 233 CYS A N 1
ATOM 1602 C CA . CYS A 1 233 ? -4.837 23.226 11.503 1.00 98.38 233 CYS A CA 1
ATOM 1603 C C . CYS A 1 233 ? -5.381 22.913 12.900 1.00 98.38 233 CYS A C 1
ATOM 1605 O O . CYS A 1 233 ? -5.812 23.809 13.629 1.00 98.38 233 CYS A O 1
ATOM 1607 N N . VAL A 1 234 ? -5.336 21.640 13.287 1.00 98.19 234 VAL A N 1
ATOM 1608 C CA . VAL A 1 234 ? -5.747 21.169 14.612 1.00 98.19 234 VAL A CA 1
ATOM 1609 C C . VAL A 1 234 ? -4.538 21.182 15.552 1.00 98.19 234 VAL A C 1
ATOM 1611 O O . VAL A 1 234 ? -3.515 20.578 15.217 1.00 98.19 234 VAL A O 1
ATOM 1614 N N . PRO A 1 235 ? -4.627 21.814 16.739 1.00 97.94 235 PRO A N 1
ATOM 1615 C CA . PRO A 1 235 ? -3.570 21.778 17.748 1.00 97.94 235 PRO A CA 1
ATOM 1616 C C . PRO A 1 235 ? -3.076 20.358 18.052 1.00 97.94 235 PRO A C 1
ATOM 1618 O O . PRO A 1 235 ? -3.874 19.433 18.204 1.00 97.94 235 PRO A O 1
ATOM 1621 N N . ALA A 1 236 ? -1.759 20.182 18.190 1.00 96.69 236 ALA A N 1
ATOM 1622 C CA . ALA A 1 236 ? -1.141 18.858 18.337 1.00 96.69 236 ALA A CA 1
ATOM 1623 C C . ALA A 1 236 ? -1.688 18.034 19.520 1.00 96.69 236 ALA A C 1
ATOM 1625 O O . ALA A 1 236 ? -1.744 16.811 19.447 1.00 96.69 236 ALA A O 1
ATOM 1626 N N . ASN A 1 237 ? -2.124 18.690 20.600 1.00 94.62 237 ASN A N 1
ATOM 1627 C CA . ASN A 1 237 ? -2.701 18.037 21.778 1.00 94.62 237 ASN A CA 1
ATOM 1628 C C . ASN A 1 237 ? -4.111 17.463 21.553 1.00 94.62 237 ASN A C 1
ATOM 1630 O O . ASN A 1 237 ? -4.585 16.706 22.396 1.00 94.62 237 ASN A O 1
ATOM 1634 N N . LEU A 1 238 ? -4.780 17.823 20.455 1.00 94.31 238 LEU A N 1
ATOM 1635 C CA . LEU A 1 238 ? -6.081 17.274 20.059 1.00 94.31 238 LEU A CA 1
ATOM 1636 C C . LEU A 1 238 ? -5.950 16.186 18.983 1.00 94.31 238 LEU A C 1
ATOM 1638 O O . LEU A 1 238 ? -6.937 15.531 18.660 1.00 94.31 238 LEU A O 1
ATOM 1642 N N . VAL A 1 239 ? -4.745 15.971 18.445 1.00 95.06 239 VAL A N 1
ATOM 1643 C CA . VAL A 1 239 ? -4.466 14.944 17.436 1.00 95.06 239 VAL A CA 1
ATOM 1644 C C . VAL A 1 239 ? -3.804 13.741 18.111 1.00 95.06 239 VAL A C 1
ATOM 1646 O O . VAL A 1 239 ? -2.701 13.886 18.652 1.00 95.06 239 VAL A O 1
ATOM 1649 N N . PRO A 1 240 ? -4.423 12.545 18.079 1.00 91.06 240 PRO A N 1
ATOM 1650 C CA . PRO A 1 240 ? -3.837 11.340 18.656 1.00 91.06 240 PRO A CA 1
ATOM 1651 C C . PRO A 1 240 ? -2.417 11.083 18.125 1.00 91.06 240 PRO A C 1
ATOM 1653 O O . PRO A 1 240 ? -2.221 11.129 16.909 1.00 91.06 240 PRO A O 1
ATOM 1656 N N . PRO A 1 241 ? -1.429 10.752 18.982 1.00 89.25 241 PRO A N 1
ATOM 1657 C CA . PRO A 1 241 ? -0.044 10.539 18.547 1.00 89.25 241 PRO A CA 1
ATOM 1658 C C . PRO A 1 241 ? 0.116 9.522 17.409 1.00 89.25 241 PRO A C 1
ATOM 1660 O O . PRO A 1 241 ? 0.975 9.689 16.551 1.00 89.25 241 PRO A O 1
ATOM 1663 N N . SER A 1 242 ? -0.743 8.499 17.356 1.00 85.62 242 SER A N 1
ATOM 1664 C CA . SER A 1 242 ? -0.749 7.486 16.293 1.00 85.62 242 SER A CA 1
ATOM 1665 C C . SER A 1 242 ? -1.151 8.020 14.911 1.00 85.62 242 SER A C 1
ATOM 1667 O O . SER A 1 242 ? -0.821 7.395 13.907 1.00 85.62 242 SER A O 1
ATOM 1669 N N . GLN A 1 243 ? -1.846 9.160 14.844 1.00 92.00 243 GLN A N 1
ATOM 1670 C CA . GLN A 1 243 ? -2.309 9.780 13.597 1.00 92.00 243 GLN A CA 1
ATOM 1671 C C . GLN A 1 243 ? -1.392 10.912 13.123 1.00 92.00 243 GLN A C 1
ATOM 1673 O O . GLN A 1 243 ? -1.407 11.257 11.947 1.00 92.00 243 GLN A O 1
ATOM 1678 N N . GLN A 1 244 ? -0.560 11.471 14.004 1.00 94.50 244 GLN A N 1
ATOM 1679 C CA . GLN A 1 244 ? 0.298 12.620 13.692 1.00 94.50 244 GLN A CA 1
ATOM 1680 C C . GLN A 1 244 ? 1.244 12.360 12.510 1.00 94.50 244 GLN A C 1
ATOM 1682 O O . GLN A 1 244 ? 1.432 13.236 11.673 1.00 94.50 244 GLN A O 1
ATOM 1687 N N . GLY A 1 245 ? 1.786 11.142 12.392 1.00 93.50 245 GLY A N 1
ATOM 1688 C CA . GLY A 1 245 ? 2.654 10.759 11.270 1.00 93.50 245 GLY A CA 1
ATOM 1689 C C . GLY A 1 245 ? 1.946 10.674 9.911 1.00 93.50 245 GLY A C 1
ATOM 1690 O O . GLY A 1 245 ? 2.617 10.630 8.887 1.00 93.50 245 GLY A O 1
ATOM 1691 N N . GLN A 1 246 ? 0.611 10.665 9.895 1.00 92.94 246 GLN A N 1
ATOM 1692 C CA . GLN A 1 246 ? -0.211 10.570 8.683 1.00 92.94 246 GLN A CA 1
ATOM 1693 C C . GLN A 1 246 ? -0.715 11.940 8.206 1.00 92.94 246 GLN A C 1
ATOM 1695 O O . GLN A 1 246 ? -1.425 12.022 7.207 1.00 92.94 246 GLN A O 1
ATOM 1700 N N . LEU A 1 247 ? -0.389 13.017 8.927 1.00 96.38 247 LEU A N 1
ATOM 1701 C CA . LEU A 1 247 ? -0.911 14.361 8.700 1.00 96.38 247 LEU A CA 1
ATOM 1702 C C . LEU A 1 247 ? 0.240 15.336 8.446 1.00 96.38 247 LEU A C 1
ATOM 1704 O O . LEU A 1 247 ? 1.316 15.224 9.033 1.00 96.38 247 LEU A O 1
ATOM 1708 N N . ALA A 1 248 ? 0.018 16.329 7.588 1.00 97.06 248 ALA A N 1
ATOM 1709 C CA . ALA A 1 248 ? 1.002 17.385 7.377 1.00 97.06 248 ALA A CA 1
ATOM 1710 C C . ALA A 1 248 ? 1.082 18.299 8.612 1.00 97.06 248 ALA A C 1
ATOM 1712 O O . ALA A 1 248 ? 0.060 18.631 9.210 1.00 97.06 248 ALA A O 1
ATOM 1713 N N . ALA A 1 249 ? 2.279 18.749 8.988 1.00 97.44 249 ALA A N 1
ATOM 1714 C CA . ALA A 1 249 ? 2.436 19.733 10.057 1.00 97.44 249 ALA A CA 1
ATOM 1715 C C . ALA A 1 249 ? 1.919 21.123 9.632 1.00 97.44 249 ALA A C 1
ATOM 1717 O O . ALA A 1 249 ? 2.028 21.520 8.472 1.00 97.44 249 ALA A O 1
ATOM 1718 N N . CYS A 1 250 ? 1.396 21.885 10.589 1.00 97.19 250 CYS A N 1
ATOM 1719 C CA . CYS A 1 250 ? 0.979 23.282 10.429 1.00 97.19 250 CYS A CA 1
ATOM 1720 C C . CYS A 1 250 ? 1.346 24.091 11.689 1.00 97.19 250 CYS A C 1
ATOM 1722 O O . CYS A 1 250 ? 2.041 23.578 12.566 1.00 97.19 250 CYS A O 1
ATOM 1724 N N . GLY A 1 251 ? 0.938 25.364 11.782 1.00 91.88 251 GLY A N 1
ATOM 1725 C CA . GLY A 1 251 ? 1.343 26.307 12.839 1.00 91.88 251 GLY A CA 1
ATOM 1726 C C . GLY A 1 251 ? 0.966 25.892 14.271 1.00 91.88 251 GLY A C 1
ATOM 1727 O O . GLY A 1 251 ? 0.029 26.436 14.842 1.00 91.88 251 GLY A O 1
ATOM 1728 N N . GLY A 1 252 ? 1.722 24.956 14.854 1.00 91.81 252 GLY A N 1
ATOM 1729 C CA . GLY A 1 252 ? 1.510 24.394 16.194 1.00 91.81 252 GLY A CA 1
ATOM 1730 C C . GLY A 1 252 ? 0.681 23.102 16.235 1.00 91.81 252 GLY A C 1
ATOM 1731 O O . GLY A 1 252 ? 0.244 22.691 17.312 1.00 91.81 252 GLY A O 1
ATOM 1732 N N . GLY A 1 253 ? 0.446 22.457 15.091 1.00 97.56 253 GLY A N 1
ATOM 1733 C CA . GLY A 1 253 ? -0.474 21.327 15.002 1.00 97.56 253 GLY A CA 1
ATOM 1734 C C . GLY A 1 253 ? -0.336 20.508 13.727 1.00 97.56 253 GLY A C 1
ATOM 1735 O O . GLY A 1 253 ? 0.723 20.496 13.097 1.00 97.56 253 GLY A O 1
ATOM 1736 N N . PHE A 1 254 ? -1.428 19.851 13.346 1.00 98.19 254 PHE A N 1
ATOM 1737 C CA . PHE A 1 254 ? -1.510 19.038 12.137 1.00 98.19 254 PHE A CA 1
ATOM 1738 C C . PHE A 1 254 ? -2.686 19.465 11.265 1.00 98.19 254 PHE A C 1
ATOM 1740 O O . PHE A 1 254 ? -3.741 19.852 11.765 1.00 98.19 254 PHE A O 1
ATOM 1747 N N . CYS A 1 255 ? -2.485 19.411 9.955 1.00 98.12 255 CYS A N 1
ATOM 1748 C CA . CYS A 1 255 ? -3.495 19.725 8.965 1.00 98.12 255 CYS A CA 1
ATOM 1749 C C . CYS A 1 255 ? -4.455 18.544 8.835 1.00 98.12 255 CYS A C 1
ATOM 1751 O O . CYS A 1 255 ? -4.054 17.472 8.381 1.00 98.12 255 CYS A O 1
ATOM 1753 N N . VAL A 1 256 ? -5.700 18.730 9.273 1.00 97.38 256 VAL A N 1
ATOM 1754 C CA . VAL A 1 256 ? -6.720 17.679 9.328 1.00 97.38 256 VAL A CA 1
ATOM 1755 C C . VAL A 1 256 ? -7.883 18.066 8.413 1.00 97.38 256 VAL A C 1
ATOM 1757 O O . VAL A 1 256 ? -8.321 19.216 8.464 1.00 97.38 256 VAL A O 1
ATOM 1760 N N . PRO A 1 257 ? -8.415 17.146 7.589 1.00 96.88 257 PRO A N 1
ATOM 1761 C CA . PRO A 1 257 ? -9.577 17.448 6.759 1.00 96.88 257 PRO A CA 1
ATOM 1762 C C . PRO A 1 257 ? -10.818 17.768 7.601 1.00 96.88 257 PRO A C 1
ATOM 1764 O O . PRO A 1 257 ? -11.048 17.155 8.648 1.00 96.88 257 PRO A O 1
ATOM 1767 N N . ASP A 1 258 ? -11.660 18.670 7.106 1.00 96.56 258 ASP A N 1
ATOM 1768 C CA . ASP A 1 258 ? -12.801 19.233 7.841 1.00 96.56 258 ASP A CA 1
ATOM 1769 C C . ASP A 1 258 ? -13.775 18.176 8.353 1.00 96.56 258 ASP A C 1
ATOM 1771 O O . ASP A 1 258 ? -14.297 18.295 9.459 1.00 96.56 258 ASP A O 1
ATOM 1775 N N . LEU A 1 259 ? -13.982 17.101 7.587 1.00 94.50 259 LEU A N 1
ATOM 1776 C CA . LEU A 1 259 ? -14.839 15.989 8.000 1.00 94.50 259 LEU A CA 1
ATOM 1777 C C . LEU A 1 259 ? -14.298 15.277 9.241 1.00 94.50 259 LEU A C 1
ATOM 1779 O O . LEU A 1 259 ? -15.065 14.997 10.155 1.00 94.50 259 LEU A O 1
ATOM 1783 N N . PHE A 1 260 ? -12.986 15.045 9.321 1.00 95.38 260 PHE A N 1
ATOM 1784 C CA . PHE A 1 260 ? -12.380 14.433 10.503 1.00 95.38 260 PHE A CA 1
ATOM 1785 C C . PHE A 1 260 ? -12.452 15.366 11.716 1.00 95.38 260 PHE A C 1
ATOM 1787 O O . PHE A 1 260 ? -12.682 14.893 12.828 1.00 95.38 260 PHE A O 1
ATOM 1794 N N . ILE A 1 261 ? -12.306 16.679 11.514 1.00 96.56 261 ILE A N 1
ATOM 1795 C CA . ILE A 1 261 ? -12.452 17.681 12.580 1.00 96.56 261 ILE A CA 1
ATOM 1796 C C . ILE A 1 261 ? -13.895 17.691 13.100 1.00 96.56 261 ILE A C 1
ATOM 1798 O O . ILE A 1 261 ? -14.132 17.516 14.297 1.00 96.56 261 ILE A O 1
ATOM 1802 N N . ALA A 1 262 ? -14.863 17.817 12.190 1.00 95.88 262 ALA A N 1
ATOM 1803 C CA . ALA A 1 262 ? -16.281 17.891 12.512 1.00 95.88 262 ALA A CA 1
ATOM 1804 C C . ALA A 1 262 ? -16.791 16.630 13.219 1.00 95.88 262 ALA A C 1
ATOM 1806 O O . ALA A 1 262 ? -17.660 16.725 14.078 1.00 95.88 262 ALA A O 1
ATOM 1807 N N . THR A 1 263 ? -16.251 15.448 12.924 1.00 94.62 263 THR A N 1
ATOM 1808 C CA . THR A 1 263 ? -16.675 14.197 13.576 1.00 94.62 263 THR A CA 1
ATOM 1809 C C . THR A 1 263 ? -15.787 13.779 14.749 1.00 94.62 263 THR A C 1
ATOM 1811 O O . THR A 1 263 ? -15.954 12.674 15.271 1.00 94.62 263 THR A O 1
ATOM 1814 N N . GLY A 1 264 ? -14.784 14.582 15.125 1.00 93.69 264 GLY A N 1
ATOM 1815 C CA . GLY A 1 264 ? -13.801 14.203 16.147 1.00 93.69 264 GLY A CA 1
ATOM 1816 C C . GLY A 1 264 ? -13.079 12.890 15.817 1.00 93.69 264 GLY A C 1
ATOM 1817 O O . GLY A 1 264 ? -12.878 12.049 16.687 1.00 93.69 264 GLY A O 1
ATOM 1818 N N . GLY A 1 265 ? -12.783 12.665 14.537 1.00 91.81 265 GLY A N 1
ATOM 1819 C CA . GLY A 1 265 ? -12.170 11.442 14.030 1.00 91.81 265 GLY A CA 1
ATOM 1820 C C . GLY A 1 265 ? -13.138 10.282 13.779 1.00 91.81 265 GLY A C 1
ATOM 1821 O O . GLY A 1 265 ? -12.746 9.346 13.097 1.00 91.81 265 GLY A O 1
ATOM 1822 N N . ASN A 1 266 ? -14.399 10.323 14.226 1.00 92.25 266 ASN A N 1
ATOM 1823 C CA . ASN A 1 266 ? -15.370 9.227 14.042 1.00 92.25 266 ASN A CA 1
ATOM 1824 C C . ASN A 1 266 ? -16.073 9.276 12.674 1.00 92.25 266 ASN A C 1
ATOM 1826 O O . ASN A 1 266 ? -17.292 9.429 12.575 1.00 92.25 266 ASN A O 1
ATOM 1830 N N . PHE A 1 267 ? -15.287 9.160 11.608 1.00 93.00 267 PHE A N 1
ATOM 1831 C CA . PHE A 1 267 ? -15.742 9.232 10.223 1.00 93.00 267 PHE A CA 1
ATOM 1832 C C . PHE A 1 267 ? -15.313 7.987 9.445 1.00 93.00 267 PHE A C 1
ATOM 1834 O O . PHE A 1 267 ? -14.216 7.467 9.647 1.00 93.00 267 PHE A O 1
ATOM 1841 N N . ILE A 1 268 ? -16.182 7.520 8.545 1.00 94.31 268 ILE A N 1
ATOM 1842 C CA . ILE A 1 268 ? -15.854 6.491 7.555 1.00 94.31 268 ILE A CA 1
ATOM 1843 C C . ILE A 1 268 ? -15.768 7.198 6.203 1.00 94.31 268 ILE A C 1
ATOM 1845 O O . ILE A 1 268 ? -16.805 7.638 5.696 1.00 94.31 268 ILE A O 1
ATOM 1849 N N . PRO A 1 269 ? -14.570 7.308 5.606 1.00 95.81 269 PRO A N 1
ATOM 1850 C CA . PRO A 1 269 ? -14.436 7.870 4.274 1.00 95.81 269 PRO A CA 1
ATOM 1851 C C . PRO A 1 269 ? -15.296 7.127 3.255 1.00 95.81 269 PRO A C 1
ATOM 1853 O O . PRO A 1 269 ? -15.454 5.906 3.314 1.00 95.81 269 PRO A O 1
ATOM 1856 N N . ARG A 1 270 ? -15.845 7.863 2.288 1.00 96.12 270 ARG A N 1
ATOM 1857 C CA . ARG A 1 270 ? -16.695 7.278 1.249 1.00 96.12 270 ARG A CA 1
ATOM 1858 C C . ARG A 1 270 ? -15.915 6.225 0.453 1.00 96.12 270 ARG A C 1
ATOM 1860 O O . ARG A 1 270 ? -14.802 6.489 -0.001 1.00 96.12 270 ARG A O 1
ATOM 1867 N N . THR A 1 271 ? -16.513 5.055 0.238 1.00 97.31 271 THR A N 1
ATOM 1868 C CA . THR A 1 271 ? -15.960 4.027 -0.656 1.00 97.31 271 THR A CA 1
ATOM 1869 C C . THR A 1 271 ? -15.991 4.493 -2.111 1.00 97.31 271 THR A C 1
ATOM 1871 O O . THR A 1 271 ? -16.973 5.080 -2.568 1.00 97.31 271 THR A O 1
ATOM 1874 N N . CYS A 1 272 ? -14.929 4.198 -2.853 1.00 98.12 272 CYS A N 1
ATOM 1875 C CA . CYS A 1 272 ? -14.780 4.549 -4.263 1.00 98.12 272 CYS A CA 1
ATOM 1876 C C . CYS A 1 272 ? -13.997 3.460 -5.014 1.00 98.12 272 CYS A C 1
ATOM 1878 O O . CYS A 1 272 ? -13.335 2.625 -4.398 1.00 98.12 272 CYS A O 1
ATOM 1880 N N . GLY A 1 273 ? -14.071 3.465 -6.348 1.00 96.81 273 GLY A N 1
ATOM 1881 C CA . GLY A 1 273 ? -13.204 2.642 -7.198 1.00 96.81 273 GLY A CA 1
ATOM 1882 C C . GLY A 1 273 ? -11.911 3.388 -7.517 1.00 96.81 273 GLY A C 1
ATOM 1883 O O . GLY A 1 273 ? -11.968 4.467 -8.116 1.00 96.81 273 GLY A O 1
ATOM 1884 N N . SER A 1 274 ? -10.775 2.833 -7.095 1.00 96.69 274 SER A N 1
ATOM 1885 C CA . SER A 1 274 ? -9.438 3.393 -7.301 1.00 96.69 274 SER A CA 1
ATOM 1886 C C . SER A 1 274 ? -8.796 2.853 -8.590 1.00 96.69 274 SER A C 1
ATOM 1888 O O . SER A 1 274 ? -9.452 2.246 -9.442 1.00 96.69 274 SER A O 1
ATOM 1890 N N . VAL A 1 275 ? -7.499 3.102 -8.764 1.00 92.31 275 VAL A N 1
ATOM 1891 C CA . VAL A 1 275 ? -6.691 2.576 -9.867 1.00 92.31 275 VAL A CA 1
ATOM 1892 C C . VAL A 1 275 ? -6.818 1.053 -9.979 1.00 92.31 275 VAL A C 1
ATOM 1894 O O . VAL A 1 275 ? -6.849 0.345 -8.980 1.00 92.31 275 VAL A O 1
ATOM 1897 N N . GLY A 1 276 ? -6.946 0.529 -11.201 1.00 88.88 276 GLY A N 1
ATOM 1898 C CA . GLY A 1 276 ? -7.172 -0.908 -11.408 1.00 88.88 276 GLY A CA 1
ATOM 1899 C C . GLY A 1 276 ? -8.555 -1.413 -10.980 1.00 88.88 276 GLY A C 1
ATOM 1900 O O . GLY A 1 276 ? -8.754 -2.619 -10.880 1.00 88.88 276 GLY A O 1
ATOM 1901 N N . GLY A 1 277 ? -9.506 -0.517 -10.690 1.00 90.50 277 GLY A N 1
ATOM 1902 C CA . GLY A 1 277 ? -10.852 -0.900 -10.258 1.00 90.50 277 GLY A CA 1
ATOM 1903 C C . GLY A 1 277 ? -10.880 -1.575 -8.885 1.00 90.50 277 GLY A C 1
ATOM 1904 O O . GLY A 1 277 ? -11.796 -2.345 -8.595 1.00 90.50 277 GLY A O 1
ATOM 1905 N N . VAL A 1 278 ? -9.866 -1.346 -8.047 1.00 94.25 278 VAL A N 1
ATOM 1906 C CA . VAL A 1 278 ? -9.826 -1.860 -6.670 1.00 94.25 278 VAL A CA 1
ATOM 1907 C C . VAL A 1 278 ? -10.611 -0.955 -5.728 1.00 94.25 278 VAL A C 1
ATOM 1909 O O . VAL A 1 278 ? -10.771 0.240 -5.988 1.00 94.25 278 VAL A O 1
ATOM 1912 N N . GLU A 1 279 ? -11.108 -1.519 -4.631 1.00 97.00 279 GLU A N 1
ATOM 1913 C CA . GLU A 1 279 ? -11.761 -0.738 -3.585 1.00 97.00 279 GLU A CA 1
ATOM 1914 C C . GLU A 1 279 ? -10.789 0.279 -2.969 1.00 97.00 279 GLU A C 1
ATOM 1916 O O . GLU A 1 279 ? -9.628 -0.024 -2.677 1.00 97.00 279 GLU A O 1
ATOM 1921 N N . GLY A 1 280 ? -11.285 1.494 -2.753 1.00 98.00 280 GLY A N 1
ATOM 1922 C CA . GLY A 1 280 ? -10.568 2.560 -2.077 1.00 98.00 280 GLY A CA 1
ATOM 1923 C C . GLY A 1 280 ? -11.457 3.407 -1.175 1.00 98.00 280 GLY A C 1
ATOM 1924 O O . GLY A 1 280 ? -12.636 3.111 -0.935 1.00 98.00 280 GLY A O 1
ATOM 1925 N N . ARG A 1 281 ? -10.862 4.485 -0.673 1.00 98.00 281 ARG A N 1
ATOM 1926 C CA . ARG A 1 281 ? -11.501 5.504 0.158 1.00 98.00 281 ARG A CA 1
ATOM 1927 C C . ARG A 1 281 ? -11.226 6.884 -0.416 1.00 98.00 281 ARG A C 1
ATOM 1929 O O . ARG A 1 281 ? -10.123 7.163 -0.887 1.00 98.00 281 ARG A O 1
ATOM 1936 N N . CYS A 1 282 ? -12.242 7.735 -0.386 1.00 97.94 282 CYS A N 1
ATOM 1937 C CA . CYS A 1 282 ? -12.111 9.140 -0.731 1.00 97.94 282 CYS A CA 1
ATOM 1938 C C . CYS A 1 282 ? -11.352 9.860 0.376 1.00 97.94 282 CYS A C 1
ATOM 1940 O O . CYS A 1 282 ? -11.869 10.017 1.478 1.00 97.94 282 CYS A O 1
ATOM 1942 N N . LEU A 1 283 ? -10.113 10.246 0.089 1.00 97.50 283 LEU A N 1
ATOM 1943 C CA . LEU A 1 283 ? -9.223 10.877 1.051 1.00 97.50 283 LEU A CA 1
ATOM 1944 C C . LEU A 1 283 ? -8.741 12.225 0.537 1.00 97.50 283 LEU A C 1
ATOM 1946 O O . LEU A 1 283 ? -8.527 12.402 -0.663 1.00 97.50 283 LEU A O 1
ATOM 1950 N N . HIS A 1 284 ? -8.552 13.160 1.462 1.00 97.31 284 HIS A N 1
ATOM 1951 C CA . HIS A 1 284 ? -8.151 14.525 1.151 1.00 97.31 284 HIS A CA 1
ATOM 1952 C C . HIS A 1 284 ? -6.741 14.578 0.557 1.00 97.31 284 HIS A C 1
ATOM 1954 O O . HIS A 1 284 ? -5.831 13.915 1.056 1.00 97.31 284 HIS A O 1
ATOM 1960 N N . VAL A 1 285 ? -6.529 15.416 -0.458 1.00 97.00 285 VAL A N 1
ATOM 1961 C CA . VAL A 1 285 ? -5.210 15.587 -1.100 1.00 97.00 285 VAL A CA 1
ATOM 1962 C C . VAL A 1 285 ? -4.166 16.271 -0.220 1.00 97.00 285 VAL A C 1
ATOM 1964 O O . VAL A 1 285 ? -2.997 16.263 -0.576 1.00 97.00 285 VAL A O 1
ATOM 1967 N N . ASP A 1 286 ? -4.563 16.837 0.920 1.00 94.75 286 ASP A N 1
ATOM 1968 C CA . ASP A 1 286 ? -3.626 17.426 1.892 1.00 94.75 286 ASP A CA 1
ATOM 1969 C C . ASP A 1 286 ? -3.041 16.380 2.862 1.00 94.75 286 ASP A C 1
ATOM 1971 O O . ASP A 1 286 ? -2.122 16.685 3.624 1.00 94.75 286 ASP A O 1
ATOM 1975 N N . LEU A 1 287 ? -3.527 15.131 2.827 1.00 95.69 287 LEU A N 1
ATOM 1976 C CA . LEU A 1 287 ? -2.860 14.023 3.510 1.00 95.69 287 LEU A CA 1
ATOM 1977 C C . LEU A 1 287 ? -1.560 13.691 2.756 1.00 95.69 287 LEU A C 1
ATOM 1979 O O . LEU A 1 287 ? -1.639 13.410 1.558 1.00 95.69 287 LEU A O 1
ATOM 1983 N N . PRO A 1 288 ? -0.378 13.678 3.407 1.00 95.44 288 PRO A N 1
ATOM 1984 C CA . PRO A 1 288 ? 0.910 13.517 2.728 1.00 95.44 288 PRO A CA 1
ATOM 1985 C C . PRO A 1 288 ? 0.991 12.316 1.776 1.00 95.44 288 PRO A C 1
ATOM 1987 O O . PRO A 1 288 ? 1.484 12.452 0.657 1.00 95.44 288 PRO A O 1
ATOM 1990 N N . GLU A 1 289 ? 0.466 11.157 2.183 1.00 94.06 289 GLU A N 1
ATOM 1991 C CA . GLU A 1 289 ? 0.463 9.949 1.345 1.00 94.06 289 GLU A CA 1
ATOM 1992 C C . GLU A 1 289 ? -0.414 10.105 0.092 1.00 94.06 289 GLU A C 1
ATOM 1994 O O . GLU A 1 289 ? -0.039 9.657 -0.993 1.00 94.06 289 GLU A O 1
ATOM 1999 N N . VAL A 1 290 ? -1.555 10.791 0.212 1.00 96.38 290 VAL A N 1
ATOM 2000 C CA . VAL A 1 290 ? -2.461 11.064 -0.912 1.00 96.38 290 VAL A CA 1
ATOM 2001 C C . VAL A 1 290 ? -1.860 12.128 -1.826 1.00 96.38 290 VAL A C 1
ATOM 2003 O O . VAL A 1 290 ? -1.873 11.957 -3.044 1.00 96.38 290 VAL A O 1
ATOM 2006 N N . ALA A 1 291 ? -1.284 13.190 -1.256 1.00 95.44 291 ALA A N 1
ATOM 2007 C CA . ALA A 1 291 ? -0.614 14.268 -1.981 1.00 95.44 291 ALA A CA 1
ATOM 2008 C C . ALA A 1 291 ? 0.497 13.728 -2.892 1.00 95.44 291 ALA A C 1
ATOM 2010 O O . ALA A 1 291 ? 0.550 14.054 -4.079 1.00 95.44 291 ALA A O 1
ATOM 2011 N N . ALA A 1 292 ? 1.340 12.839 -2.352 1.00 93.00 292 ALA A N 1
ATOM 2012 C CA . ALA A 1 292 ? 2.453 12.220 -3.070 1.00 93.00 292 ALA A CA 1
ATOM 2013 C C . ALA A 1 292 ? 2.007 11.403 -4.297 1.00 93.00 292 ALA A C 1
ATOM 2015 O O . ALA A 1 292 ? 2.789 11.191 -5.224 1.00 93.00 292 ALA A O 1
ATOM 2016 N N . GLN A 1 293 ? 0.750 10.953 -4.319 1.00 93.12 293 GLN A N 1
ATOM 2017 C CA . GLN A 1 293 ? 0.188 10.119 -5.379 1.00 93.12 293 GLN A CA 1
ATOM 2018 C C . GLN A 1 293 ? -0.975 10.792 -6.120 1.00 93.12 293 GLN A C 1
ATOM 2020 O O . GLN A 1 293 ? -1.593 10.168 -6.981 1.00 93.12 293 GLN A O 1
ATOM 2025 N N . ALA A 1 294 ? -1.280 12.061 -5.838 1.00 93.62 294 ALA A N 1
ATOM 2026 C CA . ALA A 1 294 ? -2.521 12.707 -6.272 1.00 93.62 294 ALA A CA 1
ATOM 2027 C C . ALA A 1 294 ? -2.698 12.767 -7.799 1.00 93.62 294 ALA A C 1
ATOM 2029 O O . ALA A 1 294 ? -3.830 12.832 -8.281 1.00 93.62 294 ALA A O 1
ATOM 2030 N N . SER A 1 295 ? -1.596 12.736 -8.555 1.00 90.62 295 SER A N 1
ATOM 2031 C CA . SER A 1 295 ? -1.587 12.675 -10.023 1.00 90.62 295 SER A CA 1
ATOM 2032 C C . SER A 1 295 ? -1.881 11.282 -10.588 1.00 90.62 295 SER A C 1
ATOM 2034 O O . SER A 1 295 ? -2.287 11.174 -11.741 1.00 90.62 295 SER A O 1
ATOM 2036 N N . LYS A 1 296 ? -1.686 10.226 -9.792 1.00 91.06 296 LYS A N 1
ATOM 2037 C CA . LYS A 1 296 ? -1.893 8.818 -10.169 1.00 91.06 296 LYS A CA 1
ATOM 2038 C C . LYS A 1 296 ? -3.242 8.279 -9.696 1.00 91.06 296 LYS A C 1
ATOM 2040 O O . LYS A 1 296 ? -3.727 7.286 -10.230 1.00 91.06 296 LYS A O 1
ATOM 2045 N N . LEU A 1 297 ? -3.838 8.907 -8.685 1.00 95.06 297 LEU A N 1
ATOM 2046 C CA . LEU A 1 297 ? -5.114 8.494 -8.113 1.00 95.06 297 LEU A CA 1
ATOM 2047 C C . LEU A 1 297 ? -6.290 9.166 -8.846 1.00 95.06 297 LEU A C 1
ATOM 2049 O O . LEU A 1 297 ? -6.243 10.369 -9.106 1.00 95.06 297 LEU A O 1
ATOM 2053 N N . PRO A 1 298 ? -7.377 8.439 -9.161 1.00 95.94 298 PRO A N 1
ATOM 2054 C CA . PRO A 1 298 ? -8.561 9.042 -9.756 1.00 95.94 298 PRO A CA 1
ATOM 2055 C C . PRO A 1 298 ? -9.364 9.819 -8.708 1.00 95.94 298 PRO A C 1
ATOM 2057 O O . PRO A 1 298 ? -9.364 9.480 -7.525 1.00 95.94 298 PRO A O 1
ATOM 2060 N N . VAL A 1 299 ? -10.131 10.818 -9.151 1.00 96.25 299 VAL A N 1
ATOM 2061 C CA . VAL A 1 299 ? -11.168 11.442 -8.305 1.00 96.25 299 VAL A CA 1
ATOM 2062 C C . VAL A 1 299 ? -12.325 10.464 -8.071 1.00 96.25 299 VAL A C 1
ATOM 2064 O O . VAL A 1 299 ? -12.811 10.344 -6.955 1.00 96.25 299 VAL A O 1
ATOM 2067 N N . SER A 1 300 ? -12.722 9.683 -9.085 1.00 95.50 300 SER A N 1
ATOM 2068 C CA . SER A 1 300 ? -13.817 8.702 -8.976 1.00 95.50 300 SER A CA 1
ATOM 2069 C C . SER A 1 300 ? -15.123 9.372 -8.504 1.00 95.50 300 SER A C 1
ATOM 2071 O O . SER A 1 300 ? -15.528 10.384 -9.071 1.00 95.50 300 SER A O 1
ATOM 2073 N N . THR A 1 301 ? -15.789 8.836 -7.480 1.00 96.75 301 THR A N 1
ATOM 2074 C CA . THR A 1 301 ? -16.979 9.434 -6.845 1.00 96.75 301 THR A CA 1
ATOM 2075 C C . THR A 1 301 ? -16.651 10.380 -5.681 1.00 96.75 301 THR A C 1
ATOM 2077 O O . THR A 1 301 ? -17.541 10.689 -4.884 1.00 96.75 301 THR A O 1
ATOM 2080 N N . CYS A 1 302 ? -15.386 10.771 -5.519 1.00 97.00 302 CYS A N 1
ATOM 2081 C CA . CYS A 1 302 ? -14.922 11.620 -4.422 1.00 97.00 302 CYS A CA 1
ATOM 2082 C C . CYS A 1 302 ? -15.121 13.111 -4.717 1.00 97.00 302 CYS A C 1
ATOM 2084 O O . CYS A 1 302 ? -15.421 13.500 -5.849 1.00 97.00 302 CYS A O 1
ATOM 2086 N N . GLN A 1 303 ? -14.961 13.950 -3.693 1.00 95.00 303 GLN A N 1
ATOM 2087 C CA . GLN A 1 303 ? -15.010 15.405 -3.849 1.00 95.00 303 GLN A CA 1
ATOM 2088 C C . GLN A 1 303 ? -13.799 15.930 -4.653 1.00 95.00 303 GLN A C 1
ATOM 2090 O O . GLN A 1 303 ? -12.792 15.232 -4.782 1.00 95.00 303 GLN A O 1
ATOM 2095 N N . PRO A 1 304 ? -13.838 17.166 -5.195 1.00 93.75 304 PRO A N 1
ATOM 2096 C CA . PRO A 1 304 ? -12.747 17.705 -6.023 1.00 93.75 304 PRO A CA 1
ATOM 2097 C C . PRO A 1 304 ? -11.365 17.740 -5.340 1.00 93.75 304 PRO A C 1
ATOM 2099 O O . PRO A 1 304 ? -10.335 17.521 -5.989 1.00 93.75 304 PRO A O 1
ATOM 2102 N N . PHE A 1 305 ? -11.349 17.982 -4.028 1.00 94.31 305 PHE A N 1
ATOM 2103 C CA . PHE A 1 305 ? -10.160 17.998 -3.164 1.00 94.31 305 PHE A CA 1
ATOM 2104 C C . PHE A 1 305 ? -9.825 16.615 -2.578 1.00 94.31 305 PHE A C 1
ATOM 2106 O O . PHE A 1 305 ? -8.974 16.482 -1.702 1.00 94.31 305 PHE A O 1
ATOM 2113 N N . GLU A 1 306 ? -10.473 15.560 -3.066 1.00 97.38 306 GLU A N 1
ATOM 2114 C CA . GLU A 1 306 ? -10.219 14.189 -2.651 1.00 97.38 306 GLU A CA 1
ATOM 2115 C C . GLU A 1 306 ? -9.698 13.350 -3.816 1.00 97.38 306 GLU A C 1
ATOM 2117 O O . GLU A 1 306 ? -9.894 13.643 -5.002 1.00 97.38 306 GLU A O 1
ATOM 2122 N N . ARG A 1 307 ? -9.017 12.265 -3.469 1.00 97.81 307 ARG A N 1
ATOM 2123 C CA . ARG A 1 307 ? -8.634 11.208 -4.395 1.00 97.81 307 ARG A CA 1
ATOM 2124 C C . ARG A 1 307 ? -9.068 9.875 -3.835 1.00 97.81 307 ARG A C 1
ATOM 2126 O O . ARG A 1 307 ? -9.077 9.665 -2.624 1.00 97.81 307 ARG A O 1
ATOM 2133 N N . CYS A 1 308 ? -9.411 8.969 -4.735 1.00 98.25 308 CYS A N 1
ATOM 2134 C CA . CYS A 1 308 ? -9.727 7.609 -4.369 1.00 98.25 308 CYS A CA 1
ATOM 2135 C C . CYS A 1 308 ? -8.433 6.832 -4.116 1.00 98.25 308 CYS A C 1
ATOM 2137 O O . CYS A 1 308 ? -7.851 6.275 -5.049 1.00 98.25 308 CYS A O 1
ATOM 2139 N N . ALA A 1 309 ? -7.969 6.812 -2.870 1.00 97.75 309 ALA A N 1
ATOM 2140 C CA . ALA A 1 309 ? -6.791 6.053 -2.469 1.00 97.75 309 ALA A CA 1
ATOM 2141 C C . ALA A 1 309 ? -7.160 4.568 -2.289 1.00 97.75 309 ALA A C 1
ATOM 2143 O O . ALA A 1 309 ? -8.163 4.275 -1.631 1.00 97.75 309 ALA A O 1
ATOM 2144 N N . PRO A 1 310 ? -6.413 3.621 -2.880 1.00 97.56 310 PRO A N 1
ATOM 2145 C CA . PRO A 1 310 ? -6.769 2.205 -2.841 1.00 97.56 310 PRO A CA 1
ATOM 2146 C C . PRO A 1 310 ? -6.500 1.615 -1.453 1.00 97.56 310 PRO A C 1
ATOM 2148 O O . PRO A 1 310 ? -5.523 1.998 -0.818 1.00 97.56 310 PRO A O 1
ATOM 2151 N N . CYS A 1 311 ? -7.309 0.654 -0.993 1.00 97.44 311 CYS A N 1
ATOM 2152 C CA . CYS A 1 311 ? -7.079 -0.021 0.297 1.00 97.44 311 CYS A CA 1
ATOM 2153 C C . CYS A 1 311 ? -5.800 -0.871 0.324 1.00 97.44 311 CYS A C 1
ATOM 2155 O O . CYS A 1 311 ? -5.215 -1.093 1.384 1.00 97.44 311 CYS A O 1
ATOM 2157 N N . PHE A 1 312 ? -5.387 -1.368 -0.840 1.00 96.19 312 PHE A N 1
ATOM 2158 C CA . PHE A 1 312 ? -4.153 -2.115 -1.036 1.00 96.19 312 PHE A CA 1
ATOM 2159 C C . PHE A 1 312 ? -3.387 -1.495 -2.197 1.00 96.19 312 PHE A C 1
ATOM 2161 O O . PHE A 1 312 ? -3.990 -1.094 -3.191 1.00 96.19 312 PHE A O 1
ATOM 2168 N N . ASP A 1 313 ? -2.068 -1.431 -2.085 1.00 94.06 313 ASP A N 1
ATOM 2169 C CA . ASP A 1 313 ? -1.208 -1.024 -3.186 1.00 94.06 313 ASP A CA 1
ATOM 2170 C C . ASP A 1 313 ? -1.362 -2.039 -4.334 1.00 94.06 313 ASP A C 1
ATOM 2172 O O . ASP A 1 313 ? -1.067 -3.220 -4.143 1.00 94.06 313 ASP A O 1
ATOM 2176 N N . PRO A 1 314 ? -1.813 -1.633 -5.533 1.00 93.00 314 PRO A N 1
ATOM 2177 C CA . PRO A 1 314 ? -2.023 -2.566 -6.635 1.00 93.00 314 PRO A CA 1
ATOM 2178 C C . PRO A 1 314 ? -0.712 -3.145 -7.197 1.00 93.00 314 PRO A C 1
ATOM 2180 O O . PRO A 1 314 ? -0.754 -4.087 -7.984 1.00 93.00 314 PRO A O 1
ATOM 2183 N N . LEU A 1 315 ? 0.457 -2.620 -6.820 1.00 91.25 315 LEU A N 1
ATOM 2184 C CA . LEU A 1 315 ? 1.762 -3.129 -7.249 1.00 91.25 315 LEU A CA 1
ATOM 2185 C C . LEU A 1 315 ? 2.246 -4.277 -6.368 1.00 91.25 315 LEU A C 1
ATOM 2187 O O . LEU A 1 315 ? 2.703 -5.311 -6.862 1.00 91.25 315 LEU A O 1
ATOM 2191 N N . THR A 1 316 ? 2.165 -4.070 -5.056 1.00 91.69 316 THR A N 1
ATOM 2192 C CA . THR A 1 316 ? 2.755 -4.953 -4.041 1.00 91.69 316 THR A CA 1
ATOM 2193 C C . THR A 1 316 ? 1.710 -5.780 -3.304 1.00 91.69 316 THR A C 1
ATOM 2195 O O . THR A 1 316 ? 2.027 -6.812 -2.715 1.00 91.69 316 THR A O 1
ATOM 2198 N N . GLY A 1 317 ? 0.460 -5.325 -3.326 1.00 92.62 317 GLY A N 1
ATOM 2199 C CA . GLY A 1 317 ? -0.641 -5.884 -2.568 1.00 92.62 317 GLY A CA 1
ATOM 2200 C C . GLY A 1 317 ? -0.623 -5.522 -1.083 1.00 92.62 317 GLY A C 1
ATOM 2201 O O . GLY A 1 317 ? -1.503 -5.949 -0.343 1.00 92.62 317 GLY A O 1
ATOM 2202 N N . GLN A 1 318 ? 0.356 -4.743 -0.626 1.00 93.50 318 GLN A N 1
ATOM 2203 C CA . GLN A 1 318 ? 0.430 -4.334 0.772 1.00 93.50 318 GLN A CA 1
ATOM 2204 C C . GLN A 1 318 ? -0.756 -3.445 1.136 1.00 93.50 318 GLN A C 1
ATOM 2206 O O . GLN A 1 318 ? -1.230 -2.657 0.318 1.00 93.50 318 GLN A O 1
ATOM 2211 N N . ALA A 1 319 ? -1.244 -3.573 2.370 1.00 93.06 319 ALA A N 1
ATOM 2212 C CA . ALA A 1 319 ? -2.280 -2.682 2.874 1.00 93.06 319 ALA A CA 1
ATOM 2213 C C . ALA A 1 319 ? -1.754 -1.242 2.894 1.00 93.06 319 ALA A C 1
ATOM 2215 O O . ALA A 1 319 ? -0.640 -0.989 3.352 1.00 93.06 319 ALA A O 1
ATOM 2216 N N . THR A 1 320 ? -2.559 -0.307 2.403 1.00 94.19 320 THR A N 1
ATOM 2217 C CA . THR A 1 320 ? -2.285 1.125 2.545 1.00 94.19 320 THR A CA 1
ATOM 2218 C C . THR A 1 320 ? -2.939 1.645 3.822 1.00 94.19 320 THR A C 1
ATOM 2220 O O . THR A 1 320 ? -3.771 0.973 4.438 1.00 94.19 320 THR A O 1
ATOM 2223 N N . ALA A 1 321 ? -2.629 2.885 4.192 1.00 91.88 321 ALA A N 1
ATOM 2224 C CA . ALA A 1 321 ? -3.351 3.586 5.244 1.00 91.88 321 ALA A CA 1
ATOM 2225 C C . ALA A 1 321 ? -4.712 4.133 4.769 1.00 91.88 321 ALA A C 1
ATOM 2227 O O . ALA A 1 321 ? -5.345 4.886 5.501 1.00 91.88 321 ALA A O 1
ATOM 2228 N N . ALA A 1 322 ? -5.181 3.809 3.556 1.00 95.44 322 ALA A N 1
ATOM 2229 C CA . ALA A 1 322 ? -6.399 4.421 3.038 1.00 95.44 322 ALA A CA 1
ATOM 2230 C C . ALA A 1 322 ? -7.670 3.894 3.711 1.00 95.44 322 ALA A C 1
ATOM 2232 O O . ALA A 1 322 ? -8.648 4.623 3.869 1.00 95.44 322 ALA A O 1
ATOM 2233 N N . CYS A 1 323 ? -7.645 2.620 4.093 1.00 94.56 323 CYS A N 1
ATOM 2234 C CA . CYS A 1 323 ? -8.763 1.906 4.692 1.00 94.56 323 CYS A CA 1
ATOM 2235 C C . CYS A 1 323 ? -8.396 1.476 6.109 1.00 94.56 323 CYS A C 1
ATOM 2237 O O . CYS A 1 323 ? -7.222 1.455 6.471 1.00 94.56 323 CYS A O 1
ATOM 2239 N N . ARG A 1 324 ? -9.401 1.119 6.915 1.00 90.50 324 ARG A N 1
ATOM 2240 C CA . ARG A 1 324 ? -9.236 0.861 8.365 1.00 90.50 324 ARG A CA 1
ATOM 2241 C C . ARG A 1 324 ? -8.817 2.103 9.162 1.00 90.50 324 ARG A C 1
ATOM 2243 O O . ARG A 1 324 ? -8.254 1.989 10.247 1.00 90.50 324 ARG A O 1
ATOM 2250 N N . GLN A 1 325 ? -9.103 3.288 8.627 1.00 87.19 325 GLN A N 1
ATOM 2251 C CA . GLN A 1 325 ? -8.928 4.544 9.344 1.00 87.19 325 GLN A CA 1
ATOM 2252 C C . GLN A 1 325 ? -10.123 4.804 10.245 1.00 87.19 325 GLN A C 1
ATOM 2254 O O . GLN A 1 325 ? -11.273 4.589 9.853 1.00 87.19 325 GLN A O 1
ATOM 2259 N N . SER A 1 326 ? -9.837 5.284 11.452 1.00 87.00 326 SER A N 1
ATOM 2260 C CA . SER A 1 326 ? -10.840 5.571 12.471 1.00 87.00 326 SER A CA 1
ATOM 2261 C C . SER A 1 326 ? -11.723 4.362 12.788 1.00 87.00 326 SER A C 1
ATOM 2263 O O . SER A 1 326 ? -11.338 3.488 13.558 1.00 87.00 326 SER A O 1
ATOM 2265 N N . CYS A 1 327 ? -12.912 4.312 12.197 1.00 88.19 327 CYS A N 1
ATOM 2266 C CA . CYS A 1 327 ? -13.906 3.280 12.427 1.00 88.19 327 CYS A CA 1
ATOM 2267 C C . CYS A 1 327 ? -14.390 2.624 11.123 1.00 88.19 327 CYS A C 1
ATOM 2269 O O . CYS A 1 327 ? -15.381 1.889 11.112 1.00 88.19 327 CYS A O 1
ATOM 2271 N N . ASP A 1 328 ? -13.662 2.852 10.026 1.00 92.31 328 ASP A N 1
ATOM 2272 C CA . ASP A 1 328 ? -13.759 2.043 8.820 1.00 92.31 328 ASP A CA 1
ATOM 2273 C C . ASP A 1 328 ? -13.387 0.588 9.146 1.00 92.31 328 ASP A C 1
ATOM 2275 O O . ASP A 1 328 ? -12.329 0.304 9.707 1.00 92.31 328 ASP A O 1
ATOM 2279 N N . ARG A 1 329 ? -14.251 -0.360 8.772 1.00 89.75 329 ARG A N 1
ATOM 2280 C CA . ARG A 1 329 ? -14.004 -1.800 8.971 1.00 89.75 329 ARG A CA 1
ATOM 2281 C C . ARG A 1 329 ? -12.958 -2.357 8.000 1.00 89.75 329 ARG A C 1
ATOM 2283 O O . ARG A 1 329 ? -12.528 -3.502 8.149 1.00 89.75 329 ARG A O 1
ATOM 2290 N N . GLY A 1 330 ? -12.535 -1.540 7.038 1.00 92.56 330 GLY A N 1
ATOM 2291 C CA . GLY A 1 330 ? -11.587 -1.895 6.000 1.00 92.56 330 GLY A CA 1
ATOM 2292 C C . GLY A 1 330 ? -12.275 -2.349 4.713 1.00 92.56 330 GLY A C 1
ATOM 2293 O O . GLY A 1 330 ? -13.498 -2.244 4.588 1.00 92.56 330 GLY A O 1
ATOM 2294 N N . PRO A 1 331 ? -11.484 -2.833 3.744 1.00 93.88 331 PRO A N 1
ATOM 2295 C CA . PRO A 1 331 ? -12.008 -3.304 2.472 1.00 93.88 331 PRO A CA 1
ATOM 2296 C C . PRO A 1 331 ? -12.915 -4.521 2.647 1.00 93.88 331 PRO A C 1
ATOM 2298 O O . PRO A 1 331 ? -12.627 -5.410 3.454 1.00 93.88 331 PRO A O 1
ATOM 2301 N N . VAL A 1 332 ? -13.981 -4.568 1.852 1.00 93.31 332 VAL A N 1
ATOM 2302 C CA . VAL A 1 332 ? -14.795 -5.772 1.635 1.00 93.31 332 VAL A CA 1
ATOM 2303 C C . VAL A 1 332 ? -14.289 -6.571 0.435 1.00 93.31 332 VAL A C 1
ATOM 2305 O O . VAL A 1 332 ? -14.461 -7.789 0.392 1.00 93.31 332 VAL A O 1
ATOM 2308 N N . ASP A 1 333 ? -13.630 -5.901 -0.510 1.00 85.88 333 ASP A N 1
ATOM 2309 C CA . ASP A 1 333 ? -12.970 -6.535 -1.639 1.00 85.88 333 ASP A CA 1
ATOM 2310 C C . ASP A 1 333 ? -11.674 -7.237 -1.217 1.00 85.88 333 ASP A C 1
ATOM 2312 O O . ASP A 1 333 ? -10.909 -6.775 -0.365 1.00 85.88 333 ASP A O 1
ATOM 2316 N N . VAL A 1 334 ? -11.391 -8.359 -1.879 1.00 89.38 334 VAL A N 1
ATOM 2317 C CA . VAL A 1 334 ? -10.095 -9.030 -1.756 1.00 89.38 334 VAL A CA 1
ATOM 2318 C C . VAL A 1 334 ? -8.987 -8.175 -2.368 1.00 89.38 334 VAL A C 1
ATOM 2320 O O . VAL A 1 334 ? -9.192 -7.468 -3.356 1.00 89.38 334 VAL A O 1
ATOM 2323 N N . GLN A 1 335 ? -7.791 -8.289 -1.800 1.00 92.62 335 GLN A N 1
ATOM 2324 C CA . GLN A 1 335 ? -6.573 -7.703 -2.345 1.00 92.62 335 GLN A CA 1
ATOM 2325 C C . GLN A 1 335 ? -6.383 -8.133 -3.809 1.00 92.62 335 GLN A C 1
ATOM 2327 O O . GLN A 1 335 ? -6.353 -9.325 -4.122 1.00 92.62 335 GLN A O 1
ATOM 2332 N N . ARG A 1 336 ? -6.235 -7.151 -4.702 1.00 91.94 336 ARG A N 1
ATOM 2333 C CA . ARG A 1 336 ? -5.912 -7.353 -6.118 1.00 91.94 336 ARG A CA 1
ATOM 2334 C C . ARG A 1 336 ? -4.586 -6.666 -6.415 1.00 91.94 336 ARG A C 1
ATOM 2336 O O . ARG A 1 336 ? -4.405 -5.506 -6.060 1.00 91.94 336 ARG A O 1
ATOM 2343 N N . VAL A 1 337 ? -3.680 -7.389 -7.062 1.00 93.56 337 VAL A N 1
ATOM 2344 C CA . VAL A 1 337 ? -2.436 -6.838 -7.609 1.00 93.56 337 VAL A CA 1
ATOM 2345 C C . VAL A 1 337 ? -2.512 -6.852 -9.125 1.00 93.56 337 VAL A C 1
ATOM 2347 O O . VAL A 1 337 ? -3.191 -7.707 -9.699 1.00 93.56 337 VAL A O 1
ATOM 2350 N N . PHE A 1 338 ? -1.820 -5.926 -9.779 1.00 93.81 338 PHE A N 1
ATOM 2351 C CA . PHE A 1 338 ? -1.741 -5.924 -11.228 1.00 93.81 338 PHE A CA 1
ATOM 2352 C C . PHE A 1 338 ? -1.146 -7.228 -11.731 1.00 93.81 338 PHE A C 1
ATOM 2354 O O . PHE A 1 338 ? -0.144 -7.736 -11.215 1.00 93.81 338 PHE A O 1
ATOM 2361 N N . LYS A 1 339 ? -1.782 -7.753 -12.775 1.00 94.31 339 LYS A N 1
ATOM 2362 C CA . LYS A 1 339 ? -1.345 -8.963 -13.447 1.00 94.31 339 LYS A CA 1
ATOM 2363 C C . LYS A 1 339 ? 0.106 -8.800 -13.902 1.00 94.31 339 LYS A C 1
ATOM 2365 O O . LYS A 1 339 ? 0.501 -7.765 -14.440 1.00 94.31 339 LYS A O 1
ATOM 2370 N N . GLY A 1 340 ? 0.896 -9.843 -13.682 1.00 93.94 340 GLY A N 1
ATOM 2371 C CA . GLY A 1 340 ? 2.234 -9.930 -14.238 1.00 93.94 340 GLY A CA 1
ATOM 2372 C C . GLY A 1 340 ? 2.202 -10.111 -15.756 1.00 93.94 340 GLY A C 1
ATOM 2373 O O . GLY A 1 340 ? 1.448 -10.942 -16.264 1.00 93.94 340 GLY A O 1
ATOM 2374 N N . CYS A 1 341 ? 3.052 -9.379 -16.463 1.00 95.31 341 CYS A N 1
ATOM 2375 C CA . CYS A 1 341 ? 3.329 -9.560 -17.888 1.00 95.31 341 CYS A CA 1
ATOM 2376 C C . CYS A 1 341 ? 4.828 -9.827 -18.092 1.00 95.31 341 CYS A C 1
ATOM 2378 O O . CYS A 1 341 ? 5.576 -9.952 -17.113 1.00 95.31 341 CYS A O 1
ATOM 2380 N N . CYS A 1 342 ? 5.250 -9.969 -19.342 1.00 94.88 342 CYS A N 1
ATOM 2381 C CA . CYS A 1 342 ? 6.600 -10.294 -19.776 1.00 94.88 342 CYS A CA 1
ATOM 2382 C C . CYS A 1 342 ? 7.118 -11.546 -19.076 1.00 94.88 342 CYS A C 1
ATOM 2384 O O . CYS A 1 342 ? 7.935 -11.501 -18.152 1.00 94.88 342 CYS A O 1
ATOM 2386 N N . GLN A 1 343 ? 6.545 -12.684 -19.464 1.00 93.94 343 GLN A N 1
ATOM 2387 C CA . GLN A 1 343 ? 6.837 -13.970 -18.843 1.00 93.94 343 GLN A CA 1
ATOM 2388 C C . GLN A 1 343 ? 8.081 -14.588 -19.488 1.00 93.94 343 GLN A C 1
ATOM 2390 O O . GLN A 1 343 ? 8.037 -15.020 -20.639 1.00 93.94 343 GLN A O 1
ATOM 2395 N N . LYS A 1 344 ? 9.184 -14.693 -18.741 1.00 90.62 344 LYS A N 1
ATOM 2396 C CA . LYS A 1 344 ? 10.388 -15.418 -19.177 1.00 90.62 344 LYS A CA 1
ATOM 2397 C C . LYS A 1 344 ? 10.786 -16.448 -18.126 1.00 90.62 344 LYS A C 1
ATOM 2399 O O . LYS A 1 344 ? 10.869 -16.151 -16.941 1.00 90.62 344 LYS A O 1
ATOM 2404 N N . GLY A 1 345 ? 10.991 -17.697 -18.541 1.00 88.94 345 GLY A N 1
ATOM 2405 C CA . GLY A 1 345 ? 11.411 -18.769 -17.626 1.00 88.94 345 GLY A CA 1
ATOM 2406 C C . GLY A 1 345 ? 10.461 -19.021 -16.442 1.00 88.94 345 GLY A C 1
ATOM 2407 O O . GLY A 1 345 ? 10.918 -19.472 -15.398 1.00 88.94 345 GLY A O 1
ATOM 2408 N N . GLY A 1 346 ? 9.165 -18.712 -16.582 1.00 90.06 346 GLY A N 1
ATOM 2409 C CA . GLY A 1 346 ? 8.167 -18.851 -15.511 1.00 90.06 346 GLY A CA 1
ATOM 2410 C C . GLY A 1 346 ? 8.102 -17.678 -14.524 1.00 90.06 346 GLY A C 1
ATOM 2411 O O . GLY A 1 346 ? 7.333 -17.744 -13.567 1.00 90.06 346 GLY A O 1
ATOM 2412 N N . PHE A 1 347 ? 8.873 -16.613 -14.753 1.00 91.12 347 PHE A N 1
ATOM 2413 C CA . PHE A 1 347 ? 8.845 -15.387 -13.959 1.00 91.12 347 PHE A CA 1
ATOM 2414 C C . PHE A 1 347 ? 8.280 -14.223 -14.769 1.00 91.12 347 PHE A C 1
ATOM 2416 O O . PHE A 1 347 ? 8.489 -14.131 -15.978 1.00 91.12 347 PHE A O 1
ATOM 2423 N N . SER A 1 348 ? 7.601 -13.315 -14.072 1.00 93.50 348 SER A N 1
ATOM 2424 C CA . SER A 1 348 ? 7.058 -12.084 -14.638 1.00 93.50 348 SER A CA 1
ATOM 2425 C C . SER A 1 348 ? 8.006 -10.922 -14.373 1.00 93.50 348 SER A C 1
ATOM 2427 O O . SER A 1 348 ? 8.245 -10.585 -13.212 1.00 93.50 348 SER A O 1
ATOM 2429 N N . TYR A 1 349 ? 8.494 -10.307 -15.446 1.00 94.31 349 TYR A N 1
ATOM 2430 C CA . TYR A 1 349 ? 9.413 -9.165 -15.395 1.00 94.31 349 TYR A CA 1
ATOM 2431 C C . TYR A 1 349 ? 8.705 -7.819 -15.588 1.00 94.31 349 TYR A C 1
ATOM 2433 O O . TYR A 1 349 ? 9.300 -6.771 -15.365 1.00 94.31 349 TYR A O 1
ATOM 2441 N N . GLY A 1 350 ? 7.415 -7.836 -15.936 1.00 94.62 350 GLY A N 1
ATOM 2442 C CA . GLY A 1 350 ? 6.586 -6.641 -16.042 1.00 94.62 350 GLY A CA 1
ATOM 2443 C C . GLY A 1 350 ? 5.289 -6.715 -15.236 1.00 94.62 350 GLY A C 1
ATOM 2444 O O . GLY A 1 350 ? 4.912 -7.743 -14.660 1.00 94.62 350 GLY A O 1
ATOM 2445 N N . ARG A 1 351 ? 4.570 -5.597 -15.203 1.00 94.81 351 ARG A N 1
ATOM 2446 C CA . ARG A 1 351 ? 3.221 -5.472 -14.644 1.00 94.81 351 ARG A CA 1
ATOM 2447 C C . ARG A 1 351 ? 2.305 -4.783 -15.644 1.00 94.81 351 ARG A C 1
ATOM 2449 O O . ARG A 1 351 ? 2.719 -3.853 -16.325 1.00 94.81 351 ARG A O 1
ATOM 2456 N N . CYS A 1 352 ? 1.055 -5.221 -15.696 1.00 95.06 352 CYS A N 1
ATOM 2457 C CA . CYS A 1 352 ? 0.019 -4.575 -16.489 1.00 95.06 352 CYS A CA 1
ATOM 2458 C C . CYS A 1 352 ? -0.481 -3.317 -15.779 1.00 95.06 352 CYS A C 1
ATOM 2460 O O . CYS A 1 352 ? -1.290 -3.398 -14.856 1.00 95.06 352 CYS A O 1
ATOM 2462 N N . ILE A 1 353 ? 0.029 -2.157 -16.189 1.00 93.62 353 ILE A N 1
ATOM 2463 C CA . ILE A 1 353 ? -0.239 -0.867 -15.553 1.00 93.62 353 ILE A CA 1
ATOM 2464 C C . ILE A 1 353 ? -1.211 -0.047 -16.413 1.00 93.62 353 ILE A C 1
ATOM 2466 O O . ILE A 1 353 ? -0.962 0.148 -17.607 1.00 93.62 353 ILE A O 1
ATOM 2470 N N . PRO A 1 354 ? -2.307 0.484 -15.840 1.00 92.25 354 PRO A N 1
ATOM 2471 C CA . PRO A 1 354 ? -3.174 1.419 -16.547 1.00 92.25 354 PRO A CA 1
ATOM 2472 C C . PRO A 1 354 ? -2.419 2.679 -16.978 1.00 92.25 354 PRO A C 1
ATOM 2474 O O . PRO A 1 354 ? -1.655 3.246 -16.199 1.00 92.25 354 PRO A O 1
ATOM 2477 N N . ASN A 1 355 ? -2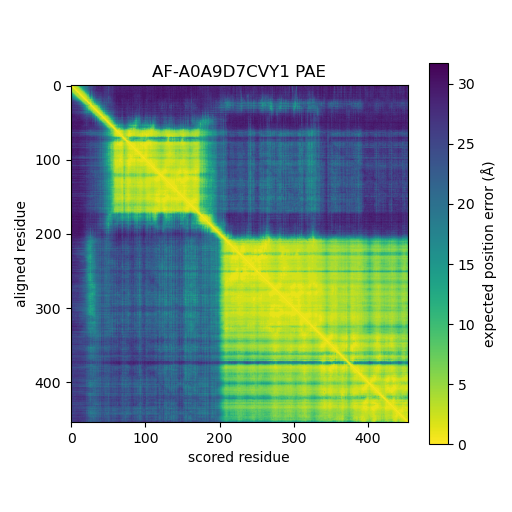.716 3.183 -18.175 1.00 89.75 355 ASN A N 1
ATOM 2478 C CA . ASN A 1 355 ? -2.071 4.345 -18.797 1.00 89.75 355 ASN A CA 1
ATOM 2479 C C . ASN A 1 355 ? -1.881 5.558 -17.862 1.00 89.75 355 ASN A C 1
ATOM 2481 O O . ASN A 1 355 ? -0.859 6.235 -17.895 1.00 89.75 355 ASN A O 1
ATOM 2485 N N . GLN A 1 356 ? -2.874 5.829 -17.015 1.00 87.31 356 GLN A N 1
ATOM 2486 C CA . GLN A 1 356 ? -2.886 6.948 -16.064 1.00 87.31 356 GLN A CA 1
ATOM 2487 C C . GLN A 1 356 ? -1.857 6.837 -14.925 1.00 87.31 356 GLN A C 1
ATOM 2489 O O . GLN A 1 356 ? -1.577 7.828 -14.260 1.00 87.31 356 GLN A O 1
ATOM 2494 N N . MET A 1 357 ? -1.308 5.646 -14.679 1.00 89.12 357 MET A N 1
ATOM 2495 C CA . MET A 1 357 ? -0.283 5.415 -13.657 1.00 89.12 357 MET A CA 1
ATOM 2496 C C . MET A 1 357 ? 1.135 5.404 -14.224 1.00 89.12 357 MET A C 1
ATOM 2498 O O . MET A 1 357 ? 2.092 5.437 -13.449 1.00 89.12 357 MET A O 1
ATOM 2502 N N . ILE A 1 358 ? 1.271 5.362 -15.550 1.00 88.62 358 ILE A N 1
ATOM 2503 C CA . ILE A 1 358 ? 2.561 5.400 -16.232 1.00 88.62 358 ILE A CA 1
ATOM 2504 C C . ILE A 1 358 ? 3.099 6.832 -16.125 1.00 88.62 358 ILE A C 1
ATOM 2506 O O . ILE A 1 358 ? 2.418 7.759 -16.582 1.00 88.62 358 ILE A O 1
ATOM 2510 N N . PRO A 1 359 ? 4.276 7.046 -15.507 1.00 81.31 359 PRO A N 1
ATOM 2511 C CA . PRO A 1 359 ? 4.858 8.373 -15.383 1.00 81.31 359 PRO A CA 1
ATOM 2512 C C . PRO A 1 359 ? 4.968 9.086 -16.742 1.00 81.31 359 PRO A C 1
ATOM 2514 O O . PRO A 1 359 ? 5.293 8.451 -17.750 1.00 81.31 359 PRO A O 1
ATOM 2517 N N . PRO A 1 360 ? 4.718 10.407 -16.799 1.00 74.75 360 PRO A N 1
ATOM 2518 C CA . PRO A 1 360 ? 4.969 11.174 -18.012 1.00 74.75 360 PRO A CA 1
ATOM 2519 C C . PRO A 1 360 ? 6.458 11.095 -18.377 1.00 74.75 360 PRO A C 1
ATOM 2521 O O . PRO A 1 360 ? 7.312 11.181 -17.499 1.00 74.75 360 PRO A O 1
ATOM 2524 N N . GLY A 1 361 ? 6.760 10.933 -19.666 1.00 71.62 361 GLY A N 1
ATOM 2525 C CA . GLY A 1 361 ? 8.133 10.760 -20.158 1.00 71.62 361 GLY A CA 1
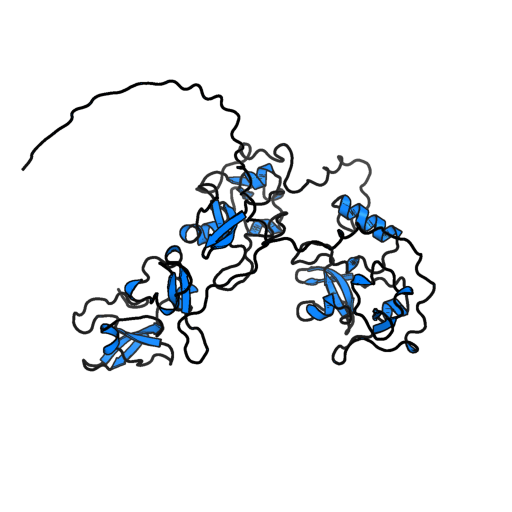ATOM 2526 C C . GLY A 1 361 ? 8.604 9.306 -20.248 1.00 71.62 361 GLY A C 1
ATOM 2527 O O . GLY A 1 361 ? 9.707 9.072 -20.722 1.00 71.62 361 GLY A O 1
ATOM 2528 N N . GLN A 1 362 ? 7.787 8.328 -19.843 1.00 74.69 362 GLN A N 1
ATOM 2529 C CA . GLN A 1 362 ? 7.976 6.957 -20.316 1.00 74.69 362 GLN A CA 1
ATOM 2530 C C . GLN A 1 362 ? 7.343 6.832 -21.703 1.00 74.69 362 GLN A C 1
ATOM 2532 O O . GLN A 1 362 ? 6.139 7.060 -21.868 1.00 74.69 362 GLN A O 1
ATOM 2537 N N . ASP A 1 363 ? 8.169 6.500 -22.692 1.00 75.75 363 ASP A N 1
ATOM 2538 C CA . ASP A 1 363 ? 7.761 6.344 -24.084 1.00 75.75 363 ASP A CA 1
ATOM 2539 C C . ASP A 1 363 ? 6.859 5.116 -24.220 1.00 75.75 363 ASP A C 1
ATOM 2541 O O . ASP A 1 363 ? 7.302 3.973 -24.327 1.00 75.75 363 ASP A O 1
ATOM 2545 N N . LYS A 1 364 ? 5.547 5.369 -24.191 1.00 83.62 364 LYS A N 1
ATOM 2546 C CA . LYS A 1 364 ? 4.493 4.348 -24.320 1.00 83.62 364 LYS A CA 1
ATOM 2547 C C . LYS A 1 364 ? 4.583 3.576 -25.629 1.00 83.62 364 LYS A C 1
ATOM 2549 O O . LYS A 1 364 ? 4.065 2.473 -25.713 1.00 83.62 364 LYS A O 1
ATOM 2554 N N . GLU A 1 365 ? 5.251 4.158 -26.617 1.00 85.50 365 GLU A N 1
ATOM 2555 C CA . GLU A 1 365 ? 5.551 3.543 -27.906 1.00 85.50 365 GLU A CA 1
ATOM 2556 C C . GLU A 1 365 ? 6.402 2.275 -27.759 1.00 85.50 365 GLU A C 1
ATOM 2558 O O . GLU A 1 365 ? 6.288 1.392 -28.601 1.00 85.50 365 GLU A O 1
ATOM 2563 N N . TYR A 1 366 ? 7.175 2.145 -26.671 1.00 88.25 366 TYR A N 1
ATOM 2564 C CA . TYR A 1 366 ? 7.968 0.947 -26.378 1.00 88.25 366 TYR A CA 1
ATOM 2565 C C . TYR A 1 366 ? 7.291 -0.028 -25.408 1.00 88.25 366 TYR A C 1
ATOM 2567 O O . TYR A 1 366 ? 7.895 -1.021 -25.004 1.00 88.25 366 TYR A O 1
ATOM 2575 N N . LEU A 1 367 ? 6.059 0.251 -24.975 1.00 91.69 367 LEU A N 1
ATOM 2576 C CA . LEU A 1 367 ? 5.327 -0.611 -24.054 1.00 91.69 367 LEU A CA 1
ATOM 2577 C C . LEU A 1 367 ? 4.293 -1.433 -24.823 1.00 91.69 367 LEU A C 1
ATOM 2579 O O . LEU A 1 367 ? 3.422 -0.884 -25.492 1.00 91.69 367 LEU A O 1
ATOM 2583 N N . SER A 1 368 ? 4.344 -2.757 -24.684 1.00 88.19 368 SER A N 1
ATOM 2584 C CA . SER A 1 368 ? 3.376 -3.640 -25.339 1.00 88.19 368 SER A CA 1
ATOM 2585 C C . SER A 1 368 ? 2.037 -3.664 -24.592 1.00 88.19 368 SER A C 1
ATOM 2587 O O . SER A 1 368 ? 1.996 -3.822 -23.369 1.00 88.19 368 SER A O 1
ATOM 2589 N N . GLU A 1 369 ? 0.924 -3.554 -25.322 1.00 88.75 369 GLU A N 1
ATOM 2590 C CA . GLU A 1 369 ? -0.425 -3.835 -24.799 1.00 88.75 369 GLU A CA 1
ATOM 2591 C C . GLU A 1 369 ? -0.750 -5.345 -24.842 1.00 88.75 369 GLU A C 1
ATOM 2593 O O . GLU A 1 369 ? -1.626 -5.818 -24.110 1.00 88.75 369 GLU A O 1
ATOM 2598 N N . ASP A 1 370 ? -0.019 -6.125 -25.650 1.00 83.00 370 ASP A N 1
ATOM 2599 C CA . ASP A 1 370 ? -0.460 -7.448 -26.101 1.00 83.00 370 ASP A CA 1
ATOM 2600 C C . ASP A 1 370 ? -0.501 -8.507 -24.995 1.00 83.00 370 ASP A C 1
ATOM 2602 O O . ASP A 1 370 ? -1.360 -9.391 -24.959 1.00 83.00 370 ASP A O 1
ATOM 2606 N N . GLU A 1 371 ? 0.400 -8.399 -24.029 1.00 83.62 371 GLU A N 1
ATOM 2607 C CA . GLU A 1 371 ? 0.490 -9.352 -22.922 1.00 83.62 371 GLU A CA 1
ATOM 2608 C C . GLU A 1 371 ? -0.477 -9.033 -21.772 1.00 83.62 371 GLU A C 1
ATOM 2610 O O . GLU A 1 371 ? -0.708 -9.853 -20.872 1.00 83.62 371 GLU A O 1
ATOM 2615 N N . CYS A 1 372 ? -1.084 -7.848 -21.823 1.00 89.00 372 CYS A N 1
ATOM 2616 C CA . CYS A 1 372 ? -2.043 -7.364 -20.843 1.00 89.00 372 CYS A CA 1
ATOM 2617 C C . CYS A 1 372 ? -3.500 -7.562 -21.278 1.00 89.00 372 CYS A C 1
ATOM 2619 O O . CYS A 1 372 ? -4.418 -7.169 -20.553 1.00 89.00 372 CYS A O 1
ATOM 2621 N N . PHE A 1 373 ? -3.742 -8.244 -22.406 1.00 71.50 373 PHE A N 1
ATOM 2622 C CA . PHE A 1 373 ? -5.099 -8.501 -22.875 1.00 71.50 373 PHE A CA 1
ATOM 2623 C C . PHE A 1 373 ? -5.926 -9.372 -21.913 1.00 71.50 373 PHE A C 1
ATOM 2625 O O . PHE A 1 373 ? -5.467 -10.363 -21.335 1.00 71.50 373 PHE A O 1
ATOM 2632 N N . GLY A 1 374 ? -7.185 -8.949 -21.760 1.00 64.94 374 GLY A N 1
ATOM 2633 C CA . GLY A 1 374 ? -8.174 -9.441 -20.796 1.00 64.94 374 GLY A CA 1
ATOM 2634 C C . GLY A 1 374 ? -8.844 -8.312 -20.004 1.00 64.94 374 GLY A C 1
ATOM 2635 O O . GLY A 1 374 ? -9.974 -8.477 -19.551 1.00 64.94 374 GLY A O 1
ATOM 2636 N N . GLU A 1 375 ? -8.196 -7.148 -19.890 1.00 57.12 375 GLU A N 1
ATOM 2637 C CA . GLU A 1 375 ? -8.621 -6.076 -18.984 1.00 57.12 375 GLU A CA 1
ATOM 2638 C C . GLU A 1 375 ? -8.460 -4.688 -19.627 1.00 57.12 375 GLU A C 1
ATOM 2640 O O . GLU A 1 375 ? -7.496 -3.993 -19.364 1.00 57.12 375 GLU A O 1
ATOM 2645 N N . ASN A 1 376 ? -9.445 -4.254 -20.423 1.00 64.38 376 ASN A N 1
ATOM 2646 C CA . ASN A 1 376 ? -9.610 -2.872 -20.915 1.00 64.38 376 ASN A CA 1
ATOM 2647 C C . ASN A 1 376 ? -8.490 -2.312 -21.831 1.00 64.38 376 ASN A C 1
ATOM 2649 O O . ASN A 1 376 ? -7.303 -2.561 -21.673 1.00 64.38 376 ASN A O 1
ATOM 2653 N N . LYS A 1 377 ? -8.871 -1.490 -22.818 1.00 82.25 377 LYS A N 1
ATOM 2654 C CA . LYS A 1 377 ? -7.894 -0.731 -23.621 1.00 82.25 377 LYS A CA 1
ATOM 2655 C C . LYS A 1 377 ? -7.108 0.238 -22.726 1.00 82.25 377 LYS A C 1
ATOM 2657 O O . LYS A 1 377 ? -7.691 0.811 -21.805 1.00 82.25 377 LYS A O 1
ATOM 2662 N N . GLY A 1 378 ? -5.834 0.477 -23.045 1.00 88.44 378 GLY A N 1
ATOM 2663 C CA . GLY A 1 378 ? -4.989 1.431 -22.315 1.00 88.44 378 GLY A CA 1
ATOM 2664 C C . GLY A 1 378 ? -4.346 0.867 -21.045 1.00 88.44 378 GLY A C 1
ATOM 2665 O O . GLY A 1 378 ? -4.156 1.606 -20.075 1.00 88.44 378 GLY A O 1
ATOM 2666 N N . VAL A 1 379 ? -4.028 -0.427 -21.039 1.00 92.38 379 VAL A N 1
ATOM 2667 C CA . VAL A 1 379 ? -3.191 -1.080 -20.027 1.00 92.38 379 VAL A CA 1
ATOM 2668 C C . VAL A 1 379 ? -1.942 -1.597 -20.728 1.00 92.38 379 VAL A C 1
ATOM 2670 O O . VAL A 1 379 ? -2.049 -2.314 -21.718 1.00 92.38 379 VAL A O 1
ATOM 2673 N N . TYR A 1 380 ? -0.773 -1.229 -20.214 1.00 94.06 380 TYR A N 1
ATOM 2674 C CA . TYR A 1 380 ? 0.511 -1.525 -20.843 1.00 94.06 380 TYR A CA 1
ATOM 2675 C C . TYR A 1 380 ? 1.343 -2.447 -19.964 1.00 94.06 380 TYR A C 1
ATOM 2677 O O . TYR A 1 380 ? 1.304 -2.341 -18.735 1.00 94.06 380 TYR A O 1
ATOM 2685 N N . CYS A 1 381 ? 2.127 -3.321 -20.587 1.00 94.81 381 CYS A N 1
ATOM 2686 C CA . CYS A 1 381 ? 3.145 -4.083 -19.890 1.00 94.81 381 CYS A CA 1
ATOM 2687 C C . CYS A 1 381 ? 4.341 -3.179 -19.577 1.00 94.81 381 CYS A C 1
ATOM 2689 O O . CYS A 1 381 ? 5.110 -2.827 -20.468 1.00 94.81 381 CYS A O 1
ATOM 2691 N N . VAL A 1 382 ? 4.490 -2.791 -18.310 1.00 94.25 382 VAL A N 1
ATOM 2692 C CA . VAL A 1 382 ? 5.589 -1.939 -17.840 1.00 94.25 382 VAL A CA 1
ATOM 2693 C C . VAL A 1 382 ? 6.608 -2.794 -17.088 1.00 94.25 382 VAL A C 1
ATOM 2695 O O . VAL A 1 382 ? 6.202 -3.529 -16.181 1.00 94.25 382 VAL A O 1
ATOM 2698 N N . PRO A 1 383 ? 7.912 -2.706 -17.407 1.00 94.69 383 PRO A N 1
ATOM 2699 C CA . PRO A 1 383 ? 8.958 -3.387 -16.647 1.00 94.69 383 PRO A CA 1
ATOM 2700 C C . PRO A 1 383 ? 8.886 -3.078 -15.150 1.00 94.69 383 PRO A C 1
ATOM 2702 O O . PRO A 1 383 ? 8.673 -1.930 -14.759 1.00 94.69 383 PRO A O 1
ATOM 2705 N N . ALA A 1 384 ? 9.063 -4.088 -14.299 1.00 92.56 384 ALA A N 1
ATOM 2706 C CA . ALA A 1 384 ? 8.872 -3.951 -12.854 1.00 92.56 384 ALA A CA 1
ATOM 2707 C C . ALA A 1 38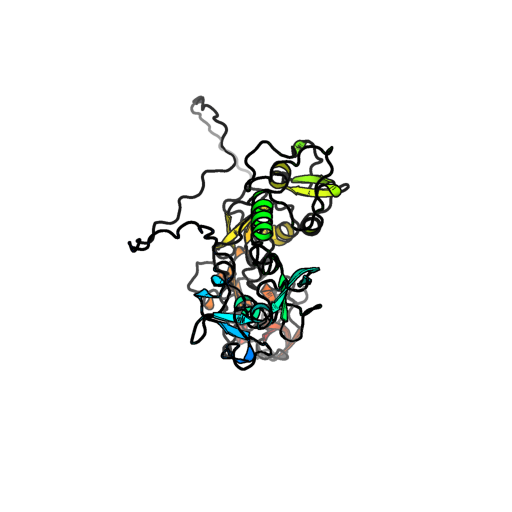4 ? 9.765 -2.855 -12.240 1.00 92.56 384 ALA A C 1
ATOM 2709 O O . ALA A 1 384 ? 9.321 -2.098 -11.376 1.00 92.56 384 ALA A O 1
ATOM 2710 N N . GLU A 1 385 ? 10.994 -2.722 -12.728 1.00 90.38 385 GLU A N 1
ATOM 2711 C CA . GLU A 1 385 ? 11.958 -1.696 -12.337 1.00 90.38 385 GLU A CA 1
ATOM 2712 C C . GLU A 1 385 ? 11.469 -0.268 -12.624 1.00 90.38 385 GLU A C 1
ATOM 2714 O O . GLU A 1 385 ? 11.636 0.616 -11.786 1.00 90.38 385 GLU A O 1
ATOM 2719 N N . MET A 1 386 ? 10.775 -0.058 -13.745 1.00 90.44 386 MET A N 1
ATOM 2720 C CA . MET A 1 386 ? 10.205 1.237 -14.140 1.00 90.44 386 MET A CA 1
ATOM 2721 C C . MET A 1 386 ? 8.922 1.583 -13.374 1.00 90.44 386 MET A C 1
ATOM 2723 O O . MET A 1 386 ? 8.499 2.741 -13.354 1.00 90.44 386 MET A O 1
ATOM 2727 N N . VAL A 1 387 ? 8.279 0.579 -12.773 1.00 87.75 387 VAL A N 1
ATOM 2728 C CA . VAL A 1 387 ? 7.074 0.743 -11.954 1.00 87.75 387 VAL A CA 1
ATOM 2729 C C . VAL A 1 387 ? 7.430 1.152 -10.525 1.00 87.75 387 VAL A C 1
ATOM 2731 O O . VAL A 1 387 ? 6.748 1.995 -9.940 1.00 87.75 387 VAL A O 1
ATOM 2734 N N . VAL A 1 388 ? 8.487 0.557 -9.965 1.00 83.88 388 VAL A N 1
ATOM 2735 C CA . VAL A 1 388 ? 8.941 0.827 -8.591 1.00 83.88 388 VAL A CA 1
ATOM 2736 C C . VAL A 1 388 ? 9.718 2.139 -8.509 1.00 83.88 388 VAL A C 1
ATOM 2738 O O . VAL A 1 388 ? 9.533 2.893 -7.555 1.00 83.88 388 VAL A O 1
ATOM 2741 N N . ASP A 1 389 ? 10.553 2.431 -9.508 1.00 85.56 389 ASP A N 1
ATOM 2742 C CA . ASP A 1 389 ? 11.359 3.646 -9.558 1.00 85.56 389 ASP A CA 1
ATOM 2743 C C . ASP A 1 389 ? 10.952 4.517 -10.752 1.00 85.56 389 ASP A C 1
ATOM 2745 O O . ASP A 1 389 ? 11.307 4.261 -11.902 1.00 85.56 389 ASP A O 1
ATOM 2749 N N . SER A 1 390 ? 10.215 5.598 -10.483 1.00 80.81 390 SER A N 1
ATOM 2750 C CA . SER A 1 390 ? 9.847 6.562 -11.527 1.00 80.81 390 SER A CA 1
ATOM 2751 C C . SER A 1 390 ? 11.044 7.327 -12.099 1.00 80.81 390 SER A C 1
ATOM 2753 O O . SER A 1 390 ? 10.899 7.966 -13.137 1.00 80.81 390 SER A O 1
ATOM 2755 N N . ALA A 1 391 ? 12.195 7.293 -11.424 1.00 84.38 391 ALA A N 1
ATOM 2756 C CA . ALA A 1 391 ? 13.456 7.863 -11.880 1.00 84.38 391 ALA A CA 1
ATOM 2757 C C . ALA A 1 391 ? 14.420 6.786 -12.411 1.00 84.38 391 ALA A C 1
ATOM 2759 O O . ALA A 1 391 ? 15.619 7.050 -12.522 1.00 84.38 391 ALA A O 1
ATOM 2760 N N . PHE A 1 392 ? 13.910 5.592 -12.746 1.00 89.94 392 PHE A N 1
ATOM 2761 C CA . PHE A 1 392 ? 14.719 4.496 -13.260 1.00 89.94 392 PHE A CA 1
ATOM 2762 C C . PHE A 1 392 ? 15.611 4.955 -14.421 1.00 89.94 392 PHE A C 1
ATOM 2764 O O . PHE A 1 392 ? 15.140 5.455 -15.445 1.00 89.94 392 PHE A O 1
ATOM 2771 N N . ALA A 1 393 ? 16.912 4.741 -14.253 1.00 90.62 393 ALA A N 1
ATOM 2772 C CA . ALA A 1 393 ? 17.930 4.973 -15.260 1.00 90.62 393 ALA A CA 1
ATOM 2773 C C . ALA A 1 393 ? 18.657 3.654 -15.520 1.00 90.62 393 ALA A C 1
ATOM 2775 O O . ALA A 1 393 ? 19.239 3.067 -14.601 1.00 90.62 393 ALA A O 1
ATOM 2776 N N . GLY A 1 394 ? 18.622 3.185 -16.770 1.00 92.38 394 GLY A N 1
ATOM 2777 C CA . GLY A 1 394 ? 19.284 1.943 -17.148 1.00 92.38 394 GLY A CA 1
ATOM 2778 C C . GLY A 1 394 ? 20.795 2.018 -16.911 1.00 92.38 394 GLY A C 1
ATOM 2779 O O . GLY A 1 394 ? 21.425 3.068 -17.061 1.00 92.38 394 GLY A O 1
ATOM 2780 N N . LYS A 1 395 ? 21.406 0.890 -16.536 1.00 96.31 395 LYS A N 1
ATOM 2781 C CA . LYS A 1 395 ? 22.864 0.823 -16.342 1.00 96.31 395 LYS A CA 1
ATOM 2782 C C . LYS A 1 395 ? 23.575 1.020 -17.684 1.00 96.31 395 LYS A C 1
ATOM 2784 O O . LYS A 1 395 ? 23.164 0.377 -18.645 1.00 96.31 395 LYS A O 1
ATOM 2789 N N . PRO A 1 396 ? 24.656 1.816 -17.768 1.00 96.38 396 PRO A N 1
ATOM 2790 C CA . PRO A 1 396 ? 25.417 1.947 -19.005 1.00 96.38 396 PRO A CA 1
ATOM 2791 C C . PRO A 1 396 ? 25.912 0.593 -19.523 1.00 96.38 396 PRO A C 1
ATOM 2793 O O . PRO A 1 396 ? 26.350 -0.254 -18.741 1.00 96.38 396 PRO A O 1
ATOM 2796 N N . CYS A 1 397 ? 25.888 0.409 -20.838 1.00 97.62 397 CYS A N 1
ATOM 2797 C CA . CYS A 1 397 ? 26.341 -0.809 -21.497 1.00 97.62 397 CYS A CA 1
ATOM 2798 C C . CYS A 1 397 ? 27.109 -0.523 -22.785 1.00 97.62 397 CYS A C 1
ATOM 2800 O O . CYS A 1 397 ? 27.018 0.562 -23.366 1.00 97.62 397 CYS A O 1
ATOM 2802 N N . GLN A 1 398 ? 27.870 -1.523 -23.224 1.00 96.81 398 GLN A N 1
ATOM 2803 C CA . GLN A 1 398 ? 28.495 -1.555 -24.542 1.00 96.81 398 GLN A CA 1
ATOM 2804 C C . GLN A 1 398 ? 28.047 -2.810 -25.280 1.00 96.81 398 GLN A C 1
ATOM 2806 O O . GLN A 1 398 ? 27.977 -3.890 -24.690 1.00 96.81 398 GLN A O 1
ATOM 2811 N N . ALA A 1 399 ? 27.772 -2.656 -26.567 1.00 96.19 399 ALA A N 1
ATOM 2812 C CA . ALA A 1 399 ? 27.303 -3.721 -27.437 1.00 96.19 399 ALA A CA 1
ATOM 2813 C C . ALA A 1 399 ? 27.888 -3.563 -28.845 1.00 96.19 399 ALA A C 1
ATOM 2815 O O . ALA A 1 399 ? 28.455 -2.523 -29.191 1.00 96.19 399 ALA A O 1
ATOM 2816 N N . SER A 1 400 ? 27.791 -4.622 -29.646 1.00 93.75 400 SER A N 1
ATOM 2817 C CA . SER A 1 400 ? 28.225 -4.629 -31.044 1.00 93.75 400 SER A CA 1
ATOM 2818 C C . SER A 1 400 ? 27.057 -5.027 -31.932 1.00 93.75 400 SER A C 1
ATOM 2820 O O . SER A 1 400 ? 26.438 -6.058 -31.701 1.00 93.75 400 SER A O 1
ATOM 2822 N N . ALA A 1 401 ? 26.785 -4.230 -32.959 1.00 88.81 401 ALA A N 1
ATOM 2823 C CA . ALA A 1 401 ? 25.790 -4.516 -33.985 1.00 88.81 401 ALA A CA 1
ATOM 2824 C C . ALA A 1 401 ? 26.440 -4.509 -35.375 1.00 88.81 401 ALA A C 1
ATOM 2826 O O . ALA A 1 401 ? 27.633 -4.238 -35.523 1.00 88.81 401 ALA A O 1
ATOM 2827 N N . LEU A 1 402 ? 25.646 -4.761 -36.420 1.00 87.44 402 LEU A N 1
ATOM 2828 C CA . LEU A 1 402 ? 26.116 -4.787 -37.812 1.00 87.44 402 LEU A CA 1
ATOM 2829 C C . LEU A 1 402 ? 26.837 -3.489 -38.238 1.00 87.44 402 LEU A C 1
ATOM 2831 O O . LEU A 1 402 ? 27.704 -3.523 -39.107 1.00 87.44 402 LEU A O 1
ATOM 2835 N N . LEU A 1 403 ? 26.495 -2.357 -37.615 1.00 87.56 403 LEU A N 1
ATOM 2836 C CA . LEU A 1 403 ? 27.057 -1.032 -37.903 1.00 87.56 403 LEU A CA 1
ATOM 2837 C C . LEU A 1 403 ? 28.269 -0.658 -37.028 1.00 87.56 403 LEU A C 1
ATOM 2839 O O . LEU A 1 403 ? 28.807 0.437 -37.182 1.00 87.56 403 LEU A O 1
ATOM 2843 N N . GLY A 1 404 ? 28.716 -1.545 -36.132 1.00 91.69 404 GLY A N 1
ATOM 2844 C CA . GLY A 1 404 ? 29.860 -1.323 -35.245 1.00 91.69 404 GLY A CA 1
ATOM 2845 C C . GLY A 1 404 ? 29.514 -1.415 -33.759 1.00 91.69 404 GLY A C 1
ATOM 2846 O O . GLY A 1 404 ? 28.451 -1.902 -33.369 1.00 91.69 404 GLY A O 1
ATOM 2847 N N . THR A 1 405 ? 30.446 -0.969 -32.916 1.00 94.06 405 THR A N 1
ATOM 2848 C CA . THR A 1 405 ? 30.248 -0.900 -31.465 1.00 94.06 405 THR A CA 1
ATOM 2849 C C . THR A 1 405 ? 29.454 0.347 -31.091 1.00 94.06 405 THR A C 1
ATOM 2851 O O . THR A 1 405 ? 29.638 1.415 -31.677 1.00 94.06 405 THR A O 1
ATOM 2854 N N . TYR A 1 406 ? 28.575 0.230 -30.099 1.00 93.94 406 TYR A N 1
ATOM 2855 C CA . TYR A 1 406 ? 27.801 1.354 -29.583 1.00 93.94 406 TYR A CA 1
ATOM 2856 C C . TYR A 1 406 ? 27.720 1.329 -28.056 1.00 93.94 406 TYR A C 1
ATOM 2858 O O . TYR A 1 406 ? 27.878 0.286 -27.416 1.00 93.94 406 TYR A O 1
ATOM 2866 N N . SER A 1 407 ? 27.474 2.509 -27.486 1.00 95.19 407 SER A N 1
ATOM 2867 C CA . SER A 1 407 ? 27.195 2.695 -26.063 1.00 95.19 407 SER A CA 1
ATOM 2868 C C . SER A 1 407 ? 25.704 2.921 -25.856 1.00 95.19 407 SER A C 1
ATOM 2870 O O . SER A 1 407 ? 25.056 3.634 -26.630 1.00 95.19 407 SER A O 1
ATOM 2872 N N . GLY A 1 408 ? 25.171 2.335 -24.794 1.00 95.81 408 GLY A N 1
ATOM 2873 C CA . GLY A 1 408 ? 23.751 2.373 -24.494 1.00 95.81 408 GLY A CA 1
ATOM 2874 C C . GLY A 1 408 ? 23.461 2.257 -23.009 1.00 95.81 408 GLY A C 1
ATOM 2875 O O . GLY A 1 408 ? 24.348 2.437 -22.170 1.00 95.81 408 GLY A O 1
ATOM 2876 N N . VAL A 1 409 ? 22.217 1.909 -22.707 1.00 96.19 409 VAL A N 1
ATOM 2877 C CA . VAL A 1 409 ? 21.754 1.547 -21.369 1.00 96.19 409 VAL A CA 1
ATOM 2878 C C . VAL A 1 409 ? 21.033 0.201 -21.399 1.00 96.19 409 VAL A C 1
ATOM 2880 O O . VAL A 1 409 ? 20.352 -0.131 -22.368 1.00 96.19 409 VAL A O 1
ATOM 2883 N N . CYS A 1 410 ? 21.200 -0.591 -20.345 1.00 97.06 410 CYS A N 1
ATOM 2884 C CA . CYS A 1 410 ? 20.483 -1.843 -20.160 1.00 97.06 410 CYS A CA 1
ATOM 2885 C C . CYS A 1 410 ? 19.036 -1.539 -19.797 1.00 97.06 410 CYS A C 1
ATOM 2887 O O . CYS A 1 410 ? 18.769 -1.072 -18.686 1.00 97.06 410 CYS A O 1
ATOM 2889 N N . LEU A 1 411 ? 18.126 -1.820 -20.725 1.00 95.12 411 LEU A N 1
ATOM 2890 C CA . LEU A 1 411 ? 16.688 -1.744 -20.501 1.00 95.12 411 LEU A CA 1
ATOM 2891 C C . LEU A 1 411 ? 16.067 -3.129 -20.598 1.00 95.12 411 LEU A C 1
ATOM 2893 O O . LEU A 1 411 ? 16.618 -4.021 -21.240 1.00 95.12 411 LEU A O 1
ATOM 2897 N N . SER A 1 412 ? 14.934 -3.296 -19.922 1.00 95.00 412 SER A N 1
ATOM 2898 C CA . SER A 1 412 ? 14.199 -4.553 -19.878 1.00 95.00 412 SER A CA 1
ATOM 2899 C C . SER A 1 412 ? 13.936 -5.096 -21.276 1.00 95.00 412 SER A C 1
ATOM 2901 O O . SER A 1 412 ? 13.458 -4.366 -22.145 1.00 95.00 412 SER A O 1
ATOM 2903 N N . ASP A 1 413 ? 14.121 -6.399 -21.463 1.00 93.56 413 ASP A N 1
ATOM 2904 C CA . ASP A 1 413 ? 13.686 -7.071 -22.690 1.00 93.56 413 ASP A CA 1
ATOM 2905 C C . ASP A 1 413 ? 12.150 -7.093 -22.853 1.00 93.56 413 ASP A C 1
ATOM 2907 O O . ASP A 1 413 ? 11.636 -7.637 -23.828 1.00 93.56 413 ASP A O 1
ATOM 2911 N N . CYS A 1 414 ? 11.409 -6.607 -21.855 1.00 92.62 414 CYS A N 1
ATOM 2912 C CA . CYS A 1 414 ? 9.957 -6.459 -21.896 1.00 92.62 414 CYS A CA 1
ATOM 2913 C C . CYS A 1 414 ? 9.495 -5.253 -22.720 1.00 92.62 414 CYS A C 1
ATOM 2915 O O . CYS A 1 414 ? 8.298 -5.108 -22.961 1.00 92.62 414 CYS A O 1
ATOM 2917 N N . LEU A 1 415 ? 10.421 -4.369 -23.094 1.00 92.50 415 LEU A N 1
ATOM 2918 C CA . LEU A 1 415 ? 10.147 -3.244 -23.974 1.00 92.50 415 LEU A CA 1
ATOM 2919 C C . LEU A 1 415 ? 10.174 -3.707 -25.433 1.00 92.50 415 LEU A C 1
ATOM 2921 O O . LEU A 1 415 ? 11.051 -4.472 -25.836 1.00 92.50 415 LEU A O 1
ATOM 2925 N N . ASP A 1 416 ? 9.221 -3.222 -26.221 1.00 89.75 416 ASP A N 1
ATOM 2926 C CA . ASP A 1 416 ? 9.144 -3.481 -27.654 1.00 89.75 416 ASP A CA 1
ATOM 2927 C C . ASP A 1 416 ? 9.742 -2.302 -28.428 1.00 89.75 416 ASP A C 1
ATOM 2929 O O . ASP A 1 416 ? 9.124 -1.254 -28.582 1.00 89.75 416 ASP A O 1
ATOM 2933 N N . PHE A 1 417 ? 10.962 -2.473 -28.930 1.00 86.88 417 PHE A N 1
ATOM 2934 C CA . PHE A 1 417 ? 11.634 -1.466 -29.758 1.00 86.88 417 PHE A CA 1
ATOM 2935 C C . PHE A 1 417 ? 11.279 -1.581 -31.253 1.00 86.88 417 PHE A C 1
ATOM 2937 O O . PHE A 1 417 ? 11.943 -0.985 -32.106 1.00 86.88 417 PHE A O 1
ATOM 2944 N N . GLY A 1 418 ? 10.270 -2.382 -31.607 1.00 86.38 418 GLY A N 1
ATOM 2945 C CA . GLY A 1 418 ? 9.840 -2.601 -32.982 1.00 86.38 418 GLY A CA 1
ATOM 2946 C C . GLY A 1 418 ? 10.976 -3.076 -33.895 1.00 86.38 418 GLY A C 1
ATOM 2947 O O . GLY A 1 418 ? 11.841 -3.866 -33.514 1.00 86.38 418 GLY A O 1
ATOM 2948 N N . LEU A 1 419 ? 11.000 -2.569 -35.133 1.00 81.88 419 LEU A N 1
ATOM 2949 C CA . LEU A 1 419 ? 12.051 -2.896 -36.107 1.00 81.88 419 LEU A CA 1
ATOM 2950 C C . LEU A 1 419 ? 13.434 -2.360 -35.707 1.00 81.88 419 LEU A C 1
ATOM 2952 O O . LEU A 1 419 ? 14.443 -2.894 -36.171 1.00 81.88 419 LEU A O 1
ATOM 2956 N N . GLU A 1 420 ? 13.506 -1.342 -34.844 1.00 77.31 420 GLU A N 1
ATOM 2957 C CA . GLU A 1 420 ? 14.784 -0.828 -34.340 1.00 77.31 420 GLU A CA 1
ATOM 2958 C C . GLU A 1 420 ? 15.468 -1.841 -33.407 1.00 77.31 420 GLU A C 1
ATOM 2960 O O . GLU A 1 420 ? 16.698 -1.883 -33.335 1.00 77.31 420 GLU A O 1
ATOM 2965 N N . GLY A 1 421 ? 14.689 -2.733 -32.781 1.00 77.06 421 GLY A N 1
ATOM 2966 C CA . GLY A 1 421 ? 15.183 -3.828 -31.943 1.00 77.06 421 GLY A CA 1
ATOM 2967 C C . GLY A 1 421 ? 16.065 -4.843 -32.677 1.00 77.06 421 GLY A C 1
ATOM 2968 O O . GLY A 1 421 ? 16.905 -5.487 -32.056 1.00 77.06 421 GLY A O 1
ATOM 2969 N N . ILE A 1 422 ? 15.951 -4.958 -34.007 1.00 71.94 422 ILE A N 1
ATOM 2970 C CA . ILE A 1 422 ? 16.704 -5.945 -34.809 1.00 71.94 422 ILE A CA 1
ATOM 2971 C C . ILE A 1 422 ? 18.218 -5.660 -34.789 1.00 71.94 422 ILE A C 1
ATOM 2973 O O . ILE A 1 422 ? 19.028 -6.561 -35.004 1.00 71.94 422 ILE A O 1
ATOM 2977 N N . ALA A 1 423 ? 18.613 -4.414 -34.519 1.00 80.94 423 ALA A N 1
ATOM 2978 C CA . ALA A 1 423 ? 20.012 -4.006 -34.447 1.00 80.94 423 ALA A CA 1
ATOM 2979 C C . ALA A 1 423 ? 20.568 -3.967 -33.013 1.00 80.94 423 ALA A C 1
ATOM 2981 O O . ALA A 1 423 ? 21.689 -3.494 -32.827 1.00 80.94 423 ALA A O 1
ATOM 2982 N N . MET A 1 424 ? 19.813 -4.425 -32.010 1.00 90.12 424 MET A N 1
ATOM 2983 C CA . MET A 1 424 ? 20.247 -4.392 -30.615 1.00 90.12 424 MET A CA 1
ATOM 2984 C C . MET A 1 424 ? 20.867 -5.727 -30.202 1.00 90.12 424 MET A C 1
ATOM 2986 O O . MET A 1 424 ? 20.324 -6.795 -30.472 1.00 90.12 424 MET A O 1
ATOM 2990 N N . ASP A 1 425 ? 22.010 -5.658 -29.526 1.00 92.88 425 ASP A N 1
ATOM 2991 C CA . ASP A 1 425 ? 22.658 -6.806 -28.896 1.00 92.88 425 ASP A CA 1
ATOM 2992 C C . ASP A 1 425 ? 22.569 -6.670 -27.370 1.00 92.88 425 ASP A C 1
ATOM 2994 O O . ASP A 1 425 ? 22.478 -5.568 -26.822 1.00 92.88 425 ASP A O 1
ATOM 2998 N N . ARG A 1 426 ? 22.591 -7.797 -26.655 1.00 94.88 426 ARG A N 1
ATOM 2999 C CA . ARG A 1 426 ? 22.590 -7.790 -25.185 1.00 94.88 426 ARG A CA 1
ATOM 3000 C C . ARG A 1 426 ? 23.821 -7.071 -24.627 1.00 94.88 426 ARG A C 1
ATOM 3002 O O . ARG A 1 426 ? 23.734 -6.413 -23.593 1.00 94.88 426 ARG A O 1
ATOM 3009 N N . GLY A 1 427 ? 24.964 -7.176 -25.303 1.00 95.50 427 GLY A N 1
ATOM 3010 C CA . GLY A 1 427 ? 26.211 -6.559 -24.883 1.00 95.50 427 GLY A CA 1
ATOM 3011 C C . GLY A 1 427 ? 26.612 -6.971 -23.469 1.00 95.50 427 GLY A C 1
ATOM 3012 O O . GLY A 1 427 ? 26.604 -8.150 -23.116 1.00 95.50 427 GLY A O 1
ATOM 3013 N N . SER A 1 428 ? 26.950 -5.978 -22.646 1.00 96.94 428 SER A N 1
ATOM 3014 C CA . SER A 1 428 ? 27.294 -6.158 -21.231 1.00 96.94 428 SER A CA 1
ATOM 3015 C C . SER A 1 428 ? 26.090 -6.244 -20.280 1.00 96.94 428 SER A C 1
ATOM 3017 O O . SER A 1 428 ? 26.286 -6.201 -19.064 1.00 96.94 428 SER A O 1
ATOM 3019 N N . CYS A 1 429 ? 24.860 -6.300 -20.797 1.00 97.06 429 CYS A N 1
ATOM 3020 C CA . CYS A 1 429 ? 23.658 -6.435 -19.978 1.00 97.06 429 CYS A CA 1
ATOM 3021 C C . CYS A 1 429 ? 23.463 -7.873 -19.480 1.00 97.06 429 CYS A C 1
ATOM 3023 O O . CYS A 1 429 ? 24.042 -8.825 -20.009 1.00 97.06 429 CYS A O 1
ATOM 3025 N N . ASP A 1 430 ? 22.660 -8.034 -18.426 1.00 94.81 430 ASP A N 1
ATOM 3026 C CA . ASP A 1 430 ? 22.309 -9.359 -17.915 1.00 94.81 430 ASP A CA 1
ATOM 3027 C C . ASP A 1 430 ? 21.335 -10.098 -18.857 1.00 94.81 430 ASP A C 1
ATOM 3029 O O . ASP A 1 430 ? 21.027 -9.659 -19.963 1.00 94.81 430 ASP A O 1
ATOM 3033 N N . ASN A 1 431 ? 20.866 -11.276 -18.449 1.00 93.81 431 ASN A N 1
ATOM 3034 C CA . ASN A 1 431 ? 20.051 -12.139 -19.299 1.00 93.81 431 ASN A CA 1
ATOM 3035 C C . ASN A 1 431 ? 18.594 -11.677 -19.496 1.00 93.81 431 ASN A C 1
ATOM 3037 O O . ASN A 1 431 ? 17.867 -12.371 -20.211 1.00 93.81 431 ASN A O 1
ATOM 3041 N N . VAL A 1 432 ? 18.170 -10.573 -18.877 1.00 93.38 432 VAL A N 1
ATOM 3042 C CA . VAL A 1 432 ? 16.799 -10.038 -18.973 1.00 93.38 432 VAL A CA 1
ATOM 3043 C C . VAL A 1 432 ? 16.754 -8.584 -19.447 1.00 93.38 432 VAL A C 1
ATOM 3045 O O . VAL A 1 432 ? 15.674 -7.998 -19.514 1.00 93.38 432 VAL A O 1
ATOM 3048 N N . HIS A 1 433 ? 17.911 -8.028 -19.811 1.00 96.12 433 HIS A N 1
ATOM 3049 C CA . HIS A 1 433 ? 18.036 -6.699 -20.389 1.00 96.12 433 HIS A CA 1
ATOM 3050 C C . HIS A 1 433 ? 18.767 -6.740 -21.733 1.00 96.12 433 HIS A C 1
ATOM 3052 O O . HIS A 1 433 ? 19.673 -7.549 -21.957 1.00 96.12 433 HIS A O 1
ATOM 3058 N N . THR A 1 434 ? 18.427 -5.787 -22.591 1.00 95.56 434 THR A N 1
ATOM 3059 C CA . THR A 1 434 ? 19.070 -5.542 -23.880 1.00 95.56 434 THR A CA 1
ATOM 3060 C C . THR A 1 434 ? 19.788 -4.197 -23.831 1.00 95.56 434 THR A C 1
ATOM 3062 O O . THR A 1 434 ? 19.327 -3.259 -23.175 1.00 95.56 434 THR A O 1
ATOM 3065 N N . CYS A 1 435 ? 20.947 -4.094 -24.490 1.00 96.81 435 CYS A N 1
ATOM 3066 C CA . CYS A 1 435 ? 21.691 -2.842 -24.544 1.00 96.81 435 CYS A CA 1
ATOM 3067 C C . CYS A 1 435 ? 21.072 -1.923 -25.601 1.00 96.81 435 CYS A C 1
ATOM 3069 O O . CYS A 1 435 ? 21.272 -2.118 -26.802 1.00 96.81 435 CYS A O 1
ATOM 3071 N N . VAL A 1 436 ? 20.331 -0.911 -25.155 1.00 94.75 436 VAL A N 1
ATOM 3072 C CA . VAL A 1 436 ? 19.617 0.027 -26.029 1.00 94.75 436 VAL A CA 1
ATOM 3073 C C . VAL A 1 436 ? 20.500 1.245 -26.285 1.00 94.75 436 VAL A C 1
ATOM 3075 O O . VAL A 1 436 ? 20.939 1.880 -25.322 1.00 94.75 436 VAL A O 1
ATOM 3078 N N . PRO A 1 437 ? 20.813 1.588 -27.548 1.00 94.38 437 PRO A N 1
ATOM 3079 C CA . PRO A 1 437 ? 21.704 2.700 -27.848 1.00 94.38 437 PRO A CA 1
ATOM 3080 C C . PRO A 1 437 ? 21.097 4.032 -27.396 1.00 94.38 437 PRO A C 1
ATOM 3082 O O . PRO A 1 437 ? 19.903 4.268 -27.559 1.00 94.38 437 PRO A O 1
ATOM 3085 N N . CYS A 1 438 ? 21.930 4.946 -26.895 1.00 92.62 438 CYS A N 1
ATOM 3086 C CA . CYS A 1 438 ? 21.468 6.290 -26.517 1.00 92.62 438 CYS A CA 1
ATOM 3087 C C . CYS A 1 438 ? 21.229 7.220 -27.710 1.00 92.62 438 CYS A C 1
ATOM 3089 O O . CYS A 1 438 ? 20.579 8.257 -27.587 1.00 92.62 438 CYS A O 1
ATOM 3091 N N . LYS A 1 439 ? 21.780 6.865 -28.872 1.00 91.56 439 LYS A N 1
ATOM 3092 C CA . LYS A 1 439 ? 21.560 7.564 -30.133 1.00 91.56 439 LYS A CA 1
ATOM 3093 C C . LYS A 1 439 ? 21.213 6.551 -31.204 1.00 91.56 439 LYS A C 1
ATOM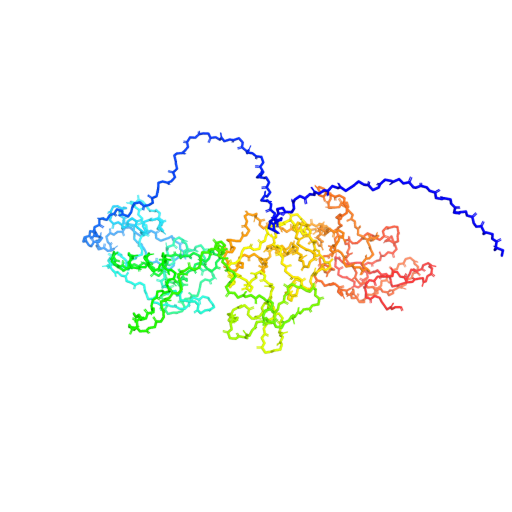 3095 O O . LYS A 1 439 ? 21.881 5.524 -31.302 1.00 91.56 439 LYS A O 1
ATOM 3100 N N . ASN A 1 440 ? 20.209 6.851 -32.017 1.00 88.75 440 ASN A N 1
ATOM 3101 C CA . ASN A 1 440 ? 19.840 6.027 -33.152 1.00 88.75 440 ASN A CA 1
ATOM 3102 C C . ASN A 1 440 ? 21.074 5.890 -34.069 1.00 88.75 440 ASN A C 1
ATOM 3104 O O . ASN A 1 440 ? 21.622 6.906 -34.507 1.00 88.75 440 ASN A O 1
ATOM 3108 N N . PRO A 1 441 ? 21.543 4.665 -34.356 1.00 85.12 441 PRO A N 1
ATOM 3109 C CA . PRO A 1 441 ? 22.801 4.455 -35.071 1.00 85.12 441 PRO A CA 1
ATOM 3110 C C . PRO A 1 441 ? 22.750 4.892 -36.545 1.00 85.12 441 PRO A C 1
ATOM 3112 O O . PRO A 1 441 ? 23.800 5.043 -37.164 1.00 85.12 441 PRO A O 1
ATOM 3115 N N . LEU A 1 442 ? 21.557 5.112 -37.110 1.00 87.25 442 LEU A N 1
ATOM 3116 C CA . LEU A 1 442 ? 21.371 5.567 -38.490 1.00 87.25 442 LEU A CA 1
ATOM 3117 C C . LEU A 1 442 ? 21.275 7.090 -38.593 1.00 87.25 442 LEU A C 1
ATOM 3119 O O . LEU A 1 442 ? 21.816 7.682 -39.524 1.00 87.25 442 LEU A O 1
ATOM 3123 N N . THR A 1 443 ? 20.569 7.728 -37.657 1.00 89.62 443 THR A N 1
ATOM 3124 C CA . THR A 1 443 ? 20.262 9.168 -37.730 1.00 89.62 443 THR A CA 1
ATOM 3125 C C . THR A 1 443 ? 21.101 10.017 -36.778 1.00 89.62 443 THR A C 1
ATOM 3127 O O . THR A 1 443 ? 21.190 11.230 -36.954 1.00 89.62 443 THR A O 1
ATOM 3130 N N . GLY A 1 444 ? 21.704 9.407 -35.755 1.00 89.25 444 GLY A N 1
ATOM 3131 C CA . GLY A 1 444 ? 22.401 10.095 -34.670 1.00 89.25 444 GLY A CA 1
ATOM 3132 C C . GLY A 1 444 ? 21.481 10.827 -33.684 1.00 89.25 444 GLY A C 1
ATOM 3133 O O . GLY A 1 444 ? 21.988 11.445 -32.744 1.00 89.25 444 GLY A O 1
ATOM 3134 N N . ALA A 1 445 ? 20.157 10.773 -33.877 1.00 89.62 445 ALA A N 1
ATOM 3135 C CA . ALA A 1 445 ? 19.177 11.377 -32.976 1.00 89.62 445 ALA A CA 1
ATOM 3136 C C . ALA A 1 445 ? 19.150 10.655 -31.621 1.00 89.62 445 ALA A C 1
ATOM 3138 O O . ALA A 1 445 ? 19.435 9.463 -31.558 1.00 89.62 445 ALA A O 1
ATOM 3139 N N . SER A 1 446 ? 18.804 11.361 -30.541 1.00 87.50 446 SER A N 1
ATOM 3140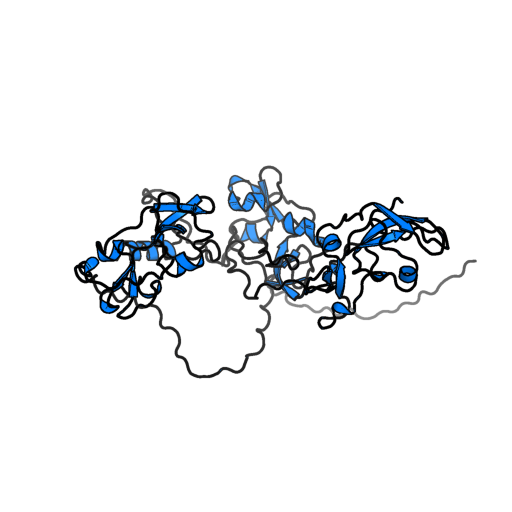 C CA . SER A 1 446 ? 18.586 10.724 -29.234 1.00 87.50 446 SER A CA 1
ATOM 3141 C C . SER A 1 446 ? 17.429 9.727 -29.314 1.00 87.50 446 SER A C 1
ATOM 3143 O O . SER A 1 446 ? 16.433 10.003 -29.980 1.00 87.50 446 SER A O 1
ATOM 3145 N N . THR A 1 447 ? 17.565 8.581 -28.648 1.00 85.44 447 THR A N 1
ATOM 3146 C CA . THR A 1 447 ? 16.510 7.552 -28.579 1.00 85.44 447 THR A CA 1
ATOM 3147 C C . THR A 1 447 ? 15.501 7.801 -27.462 1.00 85.44 447 THR A C 1
ATOM 3149 O O . THR A 1 447 ? 14.481 7.125 -27.417 1.00 85.44 447 THR A O 1
ATOM 3152 N N . GLY A 1 448 ? 15.784 8.733 -26.543 1.00 83.56 448 GLY A N 1
ATOM 3153 C CA . GLY A 1 448 ? 14.946 8.969 -25.360 1.00 83.56 448 GLY A CA 1
ATOM 3154 C C . GLY A 1 448 ? 15.056 7.889 -24.275 1.00 83.56 448 GLY A C 1
ATOM 3155 O O . GLY A 1 448 ? 14.413 8.003 -23.236 1.00 83.56 448 GLY A O 1
ATOM 3156 N N . ALA A 1 449 ? 15.903 6.871 -24.470 1.00 85.56 449 ALA A N 1
ATOM 3157 C CA . ALA A 1 449 ? 16.063 5.758 -23.538 1.00 85.56 449 ALA A CA 1
ATOM 3158 C C . ALA A 1 449 ? 16.396 6.238 -22.099 1.00 85.56 449 ALA A C 1
ATOM 3160 O O . ALA A 1 449 ? 17.374 6.973 -21.908 1.00 85.56 449 ALA A O 1
ATOM 3161 N N . PRO A 1 450 ? 15.634 5.817 -21.066 1.00 81.38 450 PRO A N 1
ATOM 3162 C CA . PRO A 1 450 ? 15.861 6.244 -19.686 1.00 81.38 450 PRO A CA 1
ATOM 3163 C C . PRO A 1 450 ? 17.281 5.943 -19.184 1.00 81.38 450 PRO A C 1
ATOM 3165 O O . PRO A 1 450 ? 17.731 4.797 -19.183 1.00 81.38 450 PRO A O 1
ATOM 3168 N N . GLY A 1 451 ? 17.984 6.978 -18.715 1.00 83.25 451 GLY A N 1
ATOM 3169 C CA . GLY A 1 451 ? 19.376 6.890 -18.252 1.00 83.25 451 GLY A CA 1
ATOM 3170 C C . GLY A 1 451 ? 20.428 7.265 -19.300 1.00 83.25 451 GLY A C 1
ATOM 3171 O O . GLY A 1 451 ? 21.610 7.362 -18.967 1.00 83.25 451 GLY A O 1
ATOM 3172 N N . CYS A 1 452 ? 20.023 7.532 -20.541 1.00 86.94 452 CYS A N 1
ATOM 3173 C CA . CYS A 1 452 ? 20.913 8.127 -21.526 1.00 86.94 452 CYS A CA 1
ATOM 3174 C C . CYS A 1 452 ? 21.179 9.611 -21.226 1.00 86.94 452 CYS A C 1
ATOM 3176 O O . CYS A 1 452 ? 20.283 10.320 -20.762 1.00 86.94 452 CYS A O 1
ATOM 3178 N N . PRO A 1 453 ? 22.408 10.102 -21.473 1.00 81.50 453 PRO A N 1
ATOM 3179 C CA . PRO A 1 453 ? 22.708 11.521 -21.344 1.00 81.50 453 PRO A CA 1
ATOM 3180 C C . PRO A 1 453 ? 21.870 12.342 -22.343 1.00 81.50 453 PRO A C 1
ATOM 3182 O O . PRO A 1 453 ? 21.600 11.843 -23.441 1.00 81.50 453 PRO A O 1
ATOM 3185 N N . PRO A 1 454 ? 21.469 13.572 -21.966 1.00 72.31 454 PRO A N 1
ATOM 3186 C CA . PRO A 1 454 ? 20.643 14.443 -22.800 1.00 72.31 454 PRO A CA 1
ATOM 3187 C C . PRO A 1 454 ? 21.310 14.850 -24.120 1.00 72.31 454 PRO A C 1
ATOM 3189 O O . PRO A 1 454 ? 22.564 14.905 -24.184 1.00 72.31 454 PRO A O 1
#

Sequence (454 aa):
MELVRAAVGCGLAVAALVVGCSSADPYGAPLPSPRPVATQSGLPPPSAAVCSSAAPAAGIGDPSTLPACCTAGQTGRARCVAREKVPAGVASQLDTCATGLCVPETFVKDPNYQPKKCKAFNGFDGACMSVCVKQVAEVVGILTQDVCEADERCAPCVDPRSNQPSGACDVGHSKEQAAAAAAACDKGQQFGQPAPTPGTTQPAAPQQCPHQGPPVLDPNTLPPCGTSGGAHCVPANLVPPSQQGQLAACGGGFCVPDLFIATGGNFIPRTCGSVGGVEGRCLHVDLPEVAAQASKLPVSTCQPFERCAPCFDPLTGQATAACRQSCDRGPVDVQRVFKGCCQKGGFSYGRCIPNQMIPPGQDKEYLSEDECFGENKGVYCVPAEMVVDSAFAGKPCQASALLGTYSGVCLSDCLDFGLEGIAMDRGSCDNVHTCVPCKNPLTGASTGAPGCPP